Protein AF-A0A1F8GVZ2-F1 (afdb_monomer)

Sequence (514 aa):
MSQLELIPTQEPKTEVIEPDFGERKKERQIEVIAKNHEFAIAAYELESLISREDIQDKENAEIQEKLAVLPQPVRKRFEHALYNYFRQRDTMCKYEAEMEAIVEQQSNFGISRAEAREKLAKMMFSSLFGYYQAPLGKIKLEAREGYFLLTFENPKDYEAAVLAQRGKVVPGTDIEKSSGTYHHSVRLTMFEERYYGPVLMIRGDHKKEEIDNIIAHERQHFINHSVFALFGATEKYSDKRLHDPKEIERISGFQRIKDEVLAYLREGQTGSELKRSLHNELYIHLFKNLSPEDEKEARGILDKIAELLDHRSTTRASNEGRAIMVYQLAHVPFAEFPKWLQAIEEYYLDRFELLNKFDTDVSINEDPMVRNWYRMVTEGEYPPKYREYLASVIPKAEALVVQLKAIRKRARTIVFDQTLSPTEVGKKLQNVEAEYTNAKNQFSALYEPLKKNGILAISGGVPSSYEYGEEMGDGMNDESAYLTTVRDSLLEALDGYAQDEIDFISSYCDRSRT

Organism: NCBI:txid1802701

Foldseek 3Di:
DDDDDDDDPDDPPPPPPDPPPVVVVLVVLLVLLLVCLLVLLLVVQVVVQLQDPPDQACVPPSNVVSLVPDDPVSSVLQVQLRVLQNVLLVLVVVVLVVQLVVLCVVDPDDDDPQVSQQVSLQLQLCQLVVNPDGDPFTWGWDDGSNEIEIEGQDVVSLVCSVCSQVVHPDPDDPDDPDFKDKDQWDQRPNPVRPDTGIYIYGYNVDDPLSNVLRCQLRVLLCSCCRRSVCLLVLQDDPPVPPPPPLVVLLSQLQSLLLSNVLSCLLSLDALVVSLCVCVDPNNVVSCVSHDPVSSVLLNVLSNLVNVLRNVQRQLSPDSSSSSSLSSQCSNPRSSCNSVSSNSSSVSCVLLSVQLVVLCVLLPCPVPVCNVCVCVCLVVFDAAPVCPVLSVVLVVVLVVLSVVLVVLSVVLSCLSSDPVDDSVRSNVVSVVSSVVSVVSVVVNCVSCVVCVFQGLPPPPPPDPPDDPPDDDPDPPVPDPDVVNVVVSNVVNVVCSPDGNVVSVVVSVVVVVVVD

Structure (mmCIF, N/CA/C/O backbone):
data_AF-A0A1F8GVZ2-F1
#
_entry.id   AF-A0A1F8GVZ2-F1
#
loop_
_atom_site.group_PDB
_atom_site.id
_atom_site.type_symbol
_atom_site.label_atom_id
_atom_site.label_alt_id
_atom_site.label_comp_id
_atom_site.label_asym_id
_atom_site.label_entity_id
_atom_site.label_seq_id
_atom_site.pdbx_PDB_ins_code
_atom_site.Cartn_x
_atom_site.Cartn_y
_atom_site.Cartn_z
_atom_site.occupancy
_atom_site.B_iso_or_equiv
_atom_site.auth_seq_id
_atom_site.auth_comp_id
_atom_site.auth_asym_id
_atom_site.auth_atom_id
_atom_site.pdbx_PDB_model_num
ATOM 1 N N . MET A 1 1 ? -75.709 -33.553 45.189 1.00 39.75 1 MET A N 1
ATOM 2 C CA . MET A 1 1 ? -75.522 -33.909 43.771 1.00 39.75 1 MET A CA 1
ATOM 3 C C . MET A 1 1 ? -74.931 -32.705 43.066 1.00 39.75 1 MET A C 1
ATOM 5 O O . MET A 1 1 ? -75.532 -31.645 43.124 1.00 39.75 1 MET A O 1
ATOM 9 N N . SER A 1 2 ? -73.729 -32.914 42.527 1.00 38.16 2 SER A N 1
ATOM 10 C CA . SER A 1 2 ? -72.947 -32.154 41.541 1.00 38.16 2 SER A CA 1
ATOM 11 C C . SER A 1 2 ? -72.981 -30.618 41.534 1.00 38.16 2 SER A C 1
ATOM 13 O O . SER A 1 2 ? -73.909 -29.997 41.023 1.00 38.16 2 SER A O 1
ATOM 15 N N . GLN A 1 3 ? -71.871 -30.036 41.998 1.00 35.91 3 GLN A N 1
ATOM 16 C CA . GLN A 1 3 ? -71.398 -28.701 41.634 1.00 35.91 3 GLN A CA 1
ATOM 17 C C . GLN A 1 3 ? -70.892 -28.729 40.181 1.00 35.91 3 GLN A C 1
ATOM 19 O O . GLN A 1 3 ? -70.246 -29.690 39.769 1.00 35.91 3 GLN A O 1
ATOM 24 N N . LEU A 1 4 ? -71.231 -27.703 39.403 1.00 37.38 4 LEU A N 1
ATOM 25 C CA . LEU A 1 4 ? -70.663 -27.433 38.082 1.00 37.38 4 LEU A CA 1
ATOM 26 C C . LEU A 1 4 ? -69.334 -26.692 38.276 1.00 37.38 4 LEU A C 1
ATOM 28 O O . LEU A 1 4 ? -69.333 -25.524 38.662 1.00 37.38 4 LEU A O 1
ATOM 32 N N . GLU A 1 5 ? -68.217 -27.374 38.028 1.00 37.12 5 GLU A N 1
ATOM 33 C CA . GLU A 1 5 ? -66.899 -26.749 37.908 1.00 37.12 5 GLU A CA 1
ATOM 34 C C . GLU A 1 5 ? -66.769 -26.088 36.529 1.00 37.12 5 GLU A C 1
ATOM 36 O O . GLU A 1 5 ? -66.866 -26.736 35.486 1.00 37.12 5 GLU A O 1
ATOM 41 N N . LEU A 1 6 ? -66.558 -24.772 36.535 1.00 36.78 6 LEU A N 1
ATOM 42 C CA . LEU A 1 6 ? -66.107 -24.005 35.379 1.00 36.78 6 LEU A CA 1
ATOM 43 C C . LEU A 1 6 ? -64.638 -24.349 35.116 1.00 36.78 6 LEU A C 1
ATOM 45 O O . LEU A 1 6 ? -63.759 -23.963 35.884 1.00 36.78 6 LEU A O 1
ATOM 49 N N . ILE A 1 7 ? -64.379 -25.065 34.024 1.00 37.59 7 ILE A N 1
ATOM 50 C CA . ILE A 1 7 ? -63.030 -25.290 33.501 1.00 37.59 7 ILE A CA 1
ATOM 51 C C . ILE A 1 7 ? -62.508 -23.943 32.973 1.00 37.59 7 ILE A C 1
ATOM 53 O O . ILE A 1 7 ? -63.129 -23.380 32.068 1.00 37.59 7 ILE A O 1
ATOM 57 N N . PRO A 1 8 ? -61.390 -23.402 33.489 1.00 37.19 8 PRO A N 1
ATOM 58 C CA . PRO A 1 8 ? -60.788 -22.215 32.912 1.00 37.19 8 PRO A CA 1
ATOM 59 C C . PRO A 1 8 ? -60.095 -22.606 31.606 1.00 37.19 8 PRO A C 1
ATOM 61 O O . PRO A 1 8 ? -59.142 -23.385 31.598 1.00 37.19 8 PRO A O 1
ATOM 64 N N . THR A 1 9 ? -60.569 -22.053 30.492 1.00 38.97 9 THR A N 1
ATOM 65 C CA . THR A 1 9 ? -59.833 -22.025 29.228 1.00 38.97 9 THR A CA 1
ATOM 66 C C . THR A 1 9 ? -58.521 -21.278 29.448 1.00 38.97 9 THR A C 1
ATOM 68 O O . THR A 1 9 ? -58.512 -20.056 29.580 1.00 38.97 9 THR A O 1
ATOM 71 N N . GLN A 1 10 ? -57.412 -22.016 29.520 1.00 39.97 10 GLN A N 1
ATOM 72 C CA . GLN A 1 10 ? -56.081 -21.438 29.379 1.00 39.97 10 GLN A CA 1
ATOM 73 C C . GLN A 1 10 ? -55.946 -20.939 27.941 1.00 39.97 10 GLN A C 1
ATOM 75 O O . GLN A 1 10 ? -55.866 -21.736 27.006 1.00 39.97 10 GLN A O 1
ATOM 80 N N . GLU A 1 11 ? -55.941 -19.621 27.760 1.00 42.19 11 GLU A N 1
ATOM 81 C CA . GLU A 1 11 ? -55.418 -19.031 26.532 1.00 42.19 11 GLU A CA 1
ATOM 82 C C . GLU A 1 11 ? -53.956 -19.475 26.365 1.00 42.19 11 GLU A C 1
ATOM 84 O O . GLU A 1 11 ? -53.205 -19.490 27.352 1.00 42.19 11 GLU A O 1
ATOM 89 N N . PRO A 1 12 ? -53.528 -19.861 25.149 1.00 39.34 12 PRO A N 1
ATOM 90 C CA . PRO A 1 12 ? -52.135 -20.176 24.908 1.00 39.34 12 PRO A CA 1
ATOM 91 C C . PRO A 1 12 ? -51.332 -18.906 25.179 1.00 39.34 12 PRO A C 1
ATOM 93 O O . PRO A 1 12 ? -51.485 -17.901 24.487 1.00 39.34 12 PRO A O 1
ATOM 96 N N . LYS A 1 13 ? -50.483 -18.944 26.210 1.00 40.28 13 LYS A N 1
ATOM 97 C CA . LYS A 1 13 ? -49.444 -17.935 26.393 1.00 40.28 13 LYS A CA 1
ATOM 98 C C . LYS A 1 13 ? -48.562 -17.994 25.153 1.00 40.28 13 LYS A C 1
ATOM 100 O O . LYS A 1 13 ? -47.719 -18.876 25.040 1.00 40.28 13 LYS A O 1
ATOM 105 N N . THR A 1 14 ? -48.774 -17.076 24.217 1.00 39.59 14 THR A N 1
ATOM 106 C CA . THR A 1 14 ? -47.756 -16.713 23.238 1.00 39.59 14 THR A CA 1
ATOM 107 C C . THR A 1 14 ? -46.543 -16.279 24.044 1.00 39.59 14 THR A C 1
ATOM 109 O O . THR A 1 14 ? -46.548 -15.202 24.642 1.00 39.59 14 THR A O 1
ATOM 112 N N . GLU A 1 15 ? -45.540 -17.152 24.130 1.00 36.28 15 GLU A N 1
ATOM 113 C CA . GLU A 1 15 ? -44.195 -16.742 24.499 1.00 36.28 15 GLU A CA 1
ATOM 114 C C . GLU A 1 15 ? -43.804 -15.648 23.512 1.00 36.28 15 GLU A C 1
ATOM 116 O O . GLU A 1 15 ? -43.591 -15.889 22.323 1.00 36.28 15 GLU A O 1
ATOM 121 N N . VAL A 1 16 ? -43.798 -14.410 23.996 1.00 40.03 16 VAL A N 1
ATOM 122 C CA . VAL A 1 16 ? -43.102 -13.328 23.321 1.00 40.03 16 VAL A CA 1
ATOM 123 C C . VAL A 1 16 ? -41.634 -13.711 23.423 1.00 40.03 16 VAL A C 1
ATOM 125 O O . VAL A 1 16 ? -41.005 -13.503 24.457 1.00 40.03 16 VAL A O 1
ATOM 128 N N . ILE A 1 17 ? -41.119 -14.356 22.377 1.00 43.06 17 ILE A N 1
ATOM 129 C CA . ILE A 1 17 ? -39.684 -14.496 22.163 1.00 43.06 17 ILE A CA 1
ATOM 130 C C . ILE A 1 17 ? -39.194 -13.063 21.968 1.00 43.06 17 ILE A C 1
ATOM 132 O O . ILE A 1 17 ? -39.343 -12.485 20.889 1.00 43.06 17 ILE A O 1
ATOM 136 N N . GLU A 1 18 ? -38.720 -12.440 23.046 1.00 40.62 18 GLU A N 1
ATOM 137 C CA . GLU A 1 18 ? -37.998 -11.182 22.932 1.00 40.62 18 GLU A CA 1
ATOM 138 C C . GLU A 1 18 ? -36.821 -11.432 21.981 1.00 40.62 18 GLU A C 1
ATOM 140 O O . GLU A 1 18 ? -36.087 -12.404 22.173 1.00 40.62 18 GLU A O 1
ATOM 145 N N . PRO A 1 19 ? -36.656 -10.626 20.918 1.00 46.53 19 PRO A N 1
ATOM 146 C CA . PRO A 1 19 ? -35.535 -10.812 20.017 1.00 46.53 19 PRO A CA 1
ATOM 147 C C . PRO A 1 19 ? -34.250 -10.667 20.827 1.00 46.53 19 PRO A C 1
ATOM 149 O O . PRO A 1 19 ? -34.073 -9.665 21.523 1.00 46.53 19 PRO A O 1
ATOM 152 N N . ASP A 1 20 ? -33.356 -11.653 20.738 1.00 52.66 20 ASP A N 1
ATOM 153 C CA . ASP A 1 20 ? -32.026 -11.537 21.319 1.00 52.66 20 ASP A CA 1
ATOM 154 C C . ASP A 1 20 ? -31.293 -10.396 20.597 1.00 52.66 20 ASP A C 1
ATOM 156 O O . ASP A 1 20 ? -30.729 -10.530 19.505 1.00 52.66 20 ASP A O 1
ATOM 160 N N . PHE A 1 21 ? -31.351 -9.213 21.208 1.00 55.25 21 PHE A N 1
ATOM 161 C CA . PHE A 1 21 ? -30.716 -8.000 20.711 1.00 55.25 21 PHE A CA 1
ATOM 162 C C . PHE A 1 21 ? -29.196 -8.185 20.534 1.00 55.25 21 PHE A C 1
ATOM 164 O O . PHE A 1 21 ? -28.582 -7.439 19.764 1.00 55.25 21 PHE A O 1
ATOM 171 N N . GLY A 1 22 ? -28.583 -9.164 21.213 1.00 60.97 22 GLY A N 1
ATOM 172 C CA . GLY A 1 22 ? -27.183 -9.547 21.058 1.00 60.97 22 GLY A CA 1
ATOM 173 C C . GLY A 1 22 ? -26.908 -10.284 19.747 1.00 60.97 22 GLY A C 1
ATOM 174 O O . GLY A 1 22 ? -25.997 -9.888 19.013 1.00 60.97 22 GLY A O 1
ATOM 175 N N . GLU A 1 23 ? -27.711 -11.296 19.414 1.00 65.12 23 GLU A N 1
ATOM 176 C CA . GLU A 1 23 ? -27.605 -12.038 18.148 1.00 65.12 23 GLU A CA 1
ATOM 177 C C . GLU A 1 23 ? -27.881 -11.135 16.947 1.00 65.12 23 GLU A C 1
ATOM 179 O O . GLU A 1 23 ? -27.052 -11.046 16.038 1.00 65.12 23 GLU A O 1
ATOM 184 N N . ARG A 1 24 ? -28.952 -10.332 16.991 1.00 72.06 24 ARG A N 1
ATOM 185 C CA . ARG A 1 24 ? -29.287 -9.423 15.883 1.00 72.06 24 ARG A CA 1
ATOM 186 C C . ARG A 1 24 ? -28.202 -8.375 15.622 1.00 72.06 24 ARG A C 1
ATOM 188 O O . ARG A 1 24 ? -27.986 -7.950 14.485 1.00 72.06 24 ARG A O 1
ATOM 195 N N . LYS A 1 25 ? -27.499 -7.938 16.671 1.00 72.25 25 LYS A N 1
ATOM 196 C CA . LYS A 1 25 ? -26.372 -7.004 16.554 1.00 72.25 25 LYS A CA 1
ATOM 197 C C . LYS A 1 25 ? -25.164 -7.658 15.882 1.00 72.25 25 LYS A C 1
ATOM 199 O O . LYS A 1 25 ? -24.546 -7.012 15.037 1.00 72.25 25 LYS A O 1
ATOM 204 N N . LYS A 1 26 ? -24.851 -8.913 16.222 1.00 72.75 26 LYS A N 1
ATOM 205 C CA . LYS A 1 26 ? -23.784 -9.686 15.566 1.00 72.75 26 LYS A CA 1
ATOM 206 C C . LYS A 1 26 ? -24.108 -9.946 14.098 1.00 72.75 26 LYS A C 1
ATOM 208 O O . LYS A 1 26 ? -23.280 -9.647 13.244 1.00 72.75 26 LYS A O 1
ATOM 213 N N . GLU A 1 27 ? -25.331 -10.386 13.800 1.00 72.62 27 GLU A N 1
ATOM 214 C CA . GLU A 1 27 ? -25.822 -10.540 12.423 1.00 72.62 27 GLU A CA 1
ATOM 215 C C . GLU A 1 27 ? -25.648 -9.246 11.630 1.00 72.62 27 GLU A C 1
ATOM 217 O O . GLU A 1 27 ? -25.103 -9.249 10.530 1.00 72.62 27 GLU A O 1
ATOM 222 N N . ARG A 1 28 ? -26.019 -8.105 12.222 1.00 74.25 28 ARG A N 1
ATOM 223 C CA . ARG A 1 28 ? -25.874 -6.808 11.561 1.00 74.25 28 ARG A CA 1
ATOM 224 C C . ARG A 1 28 ? -24.417 -6.421 11.304 1.00 74.25 28 ARG A C 1
ATOM 226 O O . ARG A 1 28 ? -24.138 -5.777 10.296 1.00 74.25 28 ARG A O 1
ATOM 233 N N . GLN A 1 29 ? -23.488 -6.763 12.197 1.00 79.06 29 GLN A N 1
ATOM 234 C CA . GLN A 1 29 ? -22.058 -6.529 11.964 1.00 79.06 29 GLN A CA 1
ATOM 235 C C . GLN A 1 29 ? -21.546 -7.387 10.808 1.00 79.06 29 GLN A C 1
ATOM 237 O O . GLN A 1 29 ? -20.851 -6.863 9.938 1.00 79.06 29 GLN A O 1
ATOM 242 N N . ILE A 1 30 ? -21.950 -8.657 10.764 1.00 77.19 30 ILE A N 1
ATOM 243 C CA . ILE A 1 30 ? -21.625 -9.573 9.669 1.00 77.19 30 ILE A CA 1
ATOM 244 C C . ILE A 1 30 ? -22.174 -9.029 8.350 1.00 77.19 30 ILE A C 1
ATOM 246 O O . ILE A 1 30 ? -21.397 -8.880 7.417 1.00 77.19 30 ILE A O 1
ATOM 250 N N . GLU A 1 31 ? -23.449 -8.625 8.292 1.00 73.44 31 GLU A N 1
ATOM 251 C CA . GLU A 1 31 ? -24.071 -8.001 7.109 1.00 73.44 31 GLU A CA 1
ATOM 252 C C . GLU A 1 31 ? -23.292 -6.771 6.607 1.00 73.44 31 GLU A C 1
ATOM 254 O O . GLU A 1 31 ? -23.211 -6.522 5.403 1.00 73.44 31 GLU A O 1
ATOM 259 N N . VAL A 1 32 ? -22.718 -5.975 7.515 1.00 78.31 32 VAL A N 1
ATOM 260 C CA . VAL A 1 32 ? -21.913 -4.803 7.145 1.00 78.31 32 VAL A CA 1
ATOM 261 C C . VAL A 1 32 ? -20.546 -5.218 6.600 1.00 78.31 32 VAL A C 1
ATOM 263 O O . VAL A 1 32 ? -20.167 -4.729 5.538 1.00 78.31 32 VAL A O 1
ATOM 266 N N . ILE A 1 33 ? -19.827 -6.124 7.274 1.00 79.69 33 ILE A N 1
ATOM 267 C CA . ILE A 1 33 ? -18.516 -6.628 6.816 1.00 79.69 33 ILE A CA 1
ATOM 268 C C . ILE A 1 33 ? -18.656 -7.258 5.430 1.00 79.69 33 ILE A C 1
ATOM 270 O O . ILE A 1 33 ? -17.911 -6.918 4.510 1.00 79.69 33 ILE A O 1
ATOM 274 N N . ALA A 1 34 ? -19.666 -8.112 5.290 1.00 74.06 34 ALA A N 1
ATOM 275 C CA . ALA A 1 34 ? -20.138 -8.728 4.065 1.00 74.06 34 ALA A CA 1
ATOM 276 C C . ALA A 1 34 ? -20.336 -7.723 2.930 1.00 74.06 34 ALA A C 1
ATOM 278 O O . ALA A 1 34 ? -19.725 -7.834 1.871 1.00 74.06 34 ALA A O 1
ATOM 279 N N . LYS A 1 35 ? -21.179 -6.713 3.160 1.00 74.62 35 LYS A N 1
ATOM 280 C CA . LYS A 1 35 ? -21.479 -5.683 2.165 1.00 74.62 35 LYS A CA 1
ATOM 281 C C . LYS A 1 35 ? -20.239 -4.877 1.779 1.00 74.62 35 LYS A C 1
ATOM 283 O O . LYS A 1 35 ? -20.105 -4.460 0.634 1.00 74.62 35 LYS A O 1
ATOM 288 N N . ASN A 1 36 ? -19.346 -4.641 2.732 1.00 78.19 36 ASN A N 1
ATOM 289 C CA . ASN A 1 36 ? -18.132 -3.866 2.514 1.00 78.19 36 ASN A CA 1
ATOM 290 C C . ASN A 1 36 ? -16.995 -4.690 1.898 1.00 78.19 36 ASN A C 1
ATOM 292 O O . ASN A 1 36 ? -16.022 -4.109 1.422 1.00 78.19 36 ASN A O 1
ATOM 296 N N . HIS A 1 37 ? -17.099 -6.020 1.896 1.00 80.62 37 HIS A N 1
ATOM 297 C CA . HIS A 1 37 ? -16.061 -6.916 1.397 1.00 80.62 37 HIS A CA 1
ATOM 298 C C . HIS A 1 37 ? -15.726 -6.644 -0.070 1.00 80.62 37 HIS A C 1
ATOM 300 O O . HIS A 1 37 ? -14.560 -6.455 -0.408 1.00 80.62 37 HIS A O 1
ATOM 306 N N . GLU A 1 38 ? -16.744 -6.527 -0.922 1.00 75.69 38 GLU A N 1
ATOM 307 C CA . GLU A 1 38 ? -16.560 -6.226 -2.344 1.00 75.69 38 GLU A CA 1
ATOM 308 C C . GLU A 1 38 ? -15.850 -4.881 -2.554 1.00 75.69 38 GLU A C 1
ATOM 310 O O . GLU A 1 38 ? -15.023 -4.741 -3.452 1.00 75.69 38 GLU A O 1
ATOM 315 N N . PHE A 1 39 ? -16.113 -3.899 -1.685 1.00 78.81 39 PHE A N 1
ATOM 316 C CA . PHE A 1 39 ? -15.454 -2.594 -1.743 1.00 78.81 39 PHE A CA 1
ATOM 317 C C . PHE A 1 39 ? -13.998 -2.673 -1.288 1.00 78.81 39 PHE A C 1
ATOM 319 O O . PHE A 1 39 ? -13.143 -2.029 -1.887 1.00 78.81 39 PHE A O 1
ATOM 326 N N . ALA A 1 40 ? -13.712 -3.462 -0.251 1.00 80.56 40 ALA A N 1
ATOM 327 C CA . ALA A 1 40 ? -12.358 -3.680 0.244 1.00 80.56 40 ALA A CA 1
ATOM 328 C C . ALA A 1 40 ? -11.495 -4.441 -0.779 1.00 80.56 40 ALA A C 1
ATOM 330 O O . ALA A 1 40 ? -10.339 -4.079 -0.986 1.00 80.56 40 ALA A O 1
ATOM 331 N N . ILE A 1 41 ? -12.071 -5.429 -1.476 1.00 80.25 41 ILE A N 1
ATOM 332 C CA . ILE A 1 41 ? -11.411 -6.093 -2.609 1.00 80.25 41 ILE A CA 1
ATOM 333 C C . ILE A 1 41 ? -11.159 -5.099 -3.735 1.00 80.25 41 ILE A C 1
ATOM 335 O O . ILE A 1 41 ? -10.030 -4.999 -4.203 1.00 80.25 41 ILE A O 1
ATOM 339 N N . ALA A 1 42 ? -12.176 -4.350 -4.166 1.00 79.69 42 ALA A N 1
ATOM 340 C CA . ALA A 1 42 ? -12.001 -3.388 -5.249 1.00 79.69 42 ALA A CA 1
ATOM 341 C C . ALA A 1 42 ? -10.943 -2.330 -4.903 1.00 79.69 42 ALA A C 1
ATOM 343 O O . ALA A 1 42 ? -10.155 -1.955 -5.764 1.00 79.69 42 ALA A O 1
ATOM 344 N N . ALA A 1 43 ? -10.878 -1.895 -3.641 1.00 82.00 43 ALA A N 1
ATOM 345 C CA . ALA A 1 43 ? -9.833 -1.001 -3.159 1.00 82.00 43 ALA A CA 1
ATOM 346 C C . ALA A 1 43 ? -8.441 -1.620 -3.279 1.00 82.00 43 ALA A C 1
ATOM 348 O O . ALA A 1 43 ? -7.550 -0.985 -3.832 1.00 82.00 43 ALA A O 1
ATOM 349 N N . TYR A 1 44 ? -8.270 -2.863 -2.829 1.00 85.00 44 TYR A N 1
ATOM 350 C CA . TYR A 1 44 ? -7.005 -3.585 -2.948 1.00 85.00 44 TYR A CA 1
ATOM 351 C C . TYR A 1 44 ? -6.597 -3.834 -4.411 1.00 85.00 44 TYR A C 1
ATOM 353 O O . TYR A 1 44 ? -5.426 -3.695 -4.774 1.00 85.00 44 TYR A O 1
ATOM 361 N N . GLU A 1 45 ? -7.549 -4.182 -5.276 1.00 82.94 45 GLU A N 1
ATOM 362 C CA . GLU A 1 45 ? -7.293 -4.381 -6.703 1.00 82.94 45 GLU A CA 1
ATOM 363 C C . GLU A 1 45 ? -6.902 -3.067 -7.386 1.00 82.94 45 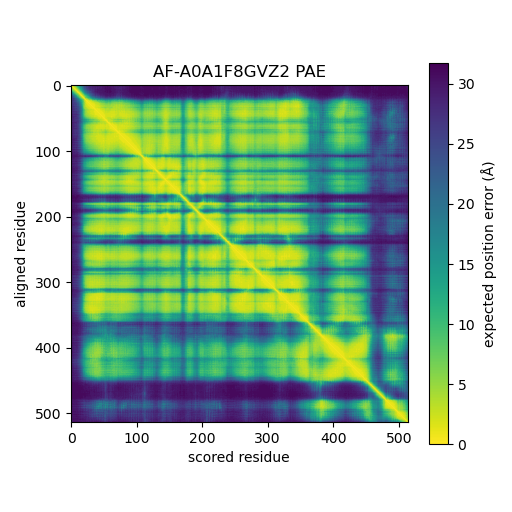GLU A C 1
ATOM 365 O O . GLU A 1 45 ? -5.926 -3.044 -8.132 1.00 82.94 45 GLU A O 1
ATOM 370 N N . LEU A 1 46 ? -7.606 -1.967 -7.101 1.00 83.88 46 LEU A N 1
ATOM 371 C CA . LEU A 1 46 ? -7.258 -0.640 -7.610 1.00 83.88 46 LEU A CA 1
ATOM 372 C C . LEU A 1 46 ? -5.900 -0.172 -7.077 1.00 83.88 46 LEU A C 1
ATOM 374 O O . LEU A 1 46 ? -5.095 0.304 -7.868 1.00 83.88 46 LEU A O 1
ATOM 378 N N . GLU A 1 47 ? -5.613 -0.367 -5.786 1.00 84.00 47 GLU A N 1
ATOM 379 C CA . GLU A 1 47 ? -4.299 -0.118 -5.173 1.00 84.00 47 GLU A CA 1
ATOM 380 C C . GLU A 1 47 ? -3.190 -0.882 -5.911 1.00 84.00 47 GLU A C 1
ATOM 382 O O . GLU A 1 47 ? -2.141 -0.321 -6.215 1.00 84.00 47 GLU A O 1
ATOM 387 N N . SER A 1 48 ? -3.432 -2.153 -6.231 1.00 81.62 48 SER A N 1
ATOM 388 C CA . SER A 1 48 ? -2.471 -2.989 -6.956 1.00 81.62 48 SER A CA 1
ATOM 389 C C . SER A 1 48 ? -2.281 -2.532 -8.403 1.00 81.62 48 SER A C 1
ATOM 391 O O . SER A 1 48 ? -1.178 -2.640 -8.931 1.00 81.62 48 SER A O 1
ATOM 393 N N . LEU A 1 49 ? -3.339 -2.033 -9.052 1.00 81.06 49 LEU A N 1
ATOM 394 C CA . LEU A 1 49 ? -3.275 -1.514 -10.419 1.00 81.06 49 LEU A CA 1
ATOM 395 C C . LEU A 1 49 ? -2.493 -0.206 -10.490 1.00 81.06 49 LEU A C 1
ATOM 397 O O . LEU A 1 49 ? -1.605 -0.080 -11.325 1.00 81.06 49 LEU A O 1
ATOM 401 N N . ILE A 1 50 ? -2.792 0.752 -9.612 1.00 79.06 50 ILE A N 1
ATOM 402 C CA . ILE A 1 50 ? -2.143 2.068 -9.648 1.00 79.06 50 ILE A CA 1
ATOM 403 C C . ILE A 1 50 ? -0.653 2.009 -9.296 1.00 79.06 50 ILE A C 1
ATOM 405 O O . ILE A 1 50 ? 0.098 2.872 -9.744 1.00 79.06 50 ILE A O 1
ATOM 409 N N . SER A 1 51 ? -0.224 0.985 -8.552 1.00 74.88 51 SER A N 1
ATOM 410 C CA . SER A 1 51 ? 1.190 0.688 -8.285 1.00 74.88 51 SER A CA 1
ATOM 411 C C . SER A 1 51 ? 1.965 0.163 -9.492 1.00 74.88 51 SER A C 1
ATOM 413 O O . SER A 1 51 ? 3.187 0.047 -9.417 1.00 74.88 51 SER A O 1
ATOM 415 N N . ARG A 1 52 ? 1.296 -0.198 -10.593 1.00 76.38 52 ARG A N 1
ATOM 416 C CA . ARG A 1 52 ? 1.983 -0.659 -11.800 1.00 76.38 52 ARG A CA 1
ATOM 417 C C . ARG A 1 52 ? 2.437 0.527 -12.649 1.00 76.38 52 ARG A C 1
ATOM 419 O O . ARG A 1 52 ? 1.689 1.481 -12.867 1.00 76.38 52 ARG A O 1
ATOM 426 N N . GLU A 1 53 ? 3.652 0.433 -13.180 1.00 69.44 53 GLU A N 1
ATOM 427 C CA . GLU A 1 53 ? 4.249 1.486 -14.008 1.00 69.44 53 GLU A CA 1
ATOM 428 C C . GLU A 1 53 ? 3.518 1.669 -15.348 1.00 69.44 53 GLU A C 1
ATOM 430 O O . GLU A 1 53 ? 3.390 2.800 -15.815 1.00 69.44 53 GLU A O 1
ATOM 435 N N . ASP A 1 54 ? 2.970 0.592 -15.925 1.00 73.94 54 ASP A N 1
ATOM 436 C CA . ASP A 1 54 ? 2.280 0.590 -17.224 1.00 73.94 54 ASP A CA 1
ATOM 437 C C . ASP A 1 54 ? 0.916 1.302 -17.209 1.00 73.94 54 ASP A C 1
ATOM 439 O O . ASP A 1 54 ? 0.396 1.696 -18.253 1.00 73.94 54 ASP A O 1
ATOM 443 N N . ILE A 1 55 ? 0.342 1.522 -16.027 1.00 76.94 55 ILE A N 1
ATOM 444 C CA . ILE A 1 55 ? -0.936 2.211 -15.864 1.00 76.94 55 ILE A CA 1
ATOM 445 C C . ILE A 1 55 ? -0.679 3.715 -15.751 1.00 76.94 55 ILE A C 1
ATOM 447 O O . ILE A 1 55 ? -0.244 4.190 -14.705 1.00 76.94 55 ILE A O 1
ATOM 451 N N . GLN A 1 56 ? -0.940 4.467 -16.822 1.00 78.06 56 GLN A N 1
ATOM 452 C CA . GLN A 1 56 ? -0.608 5.900 -16.896 1.00 78.06 56 GLN A CA 1
ATOM 453 C C . GLN A 1 56 ? -1.747 6.836 -16.483 1.00 78.06 56 GLN A C 1
ATOM 455 O O . GLN A 1 56 ? -1.486 7.944 -16.026 1.00 78.06 56 GLN A O 1
ATOM 460 N N . ASP A 1 57 ? -3.001 6.404 -16.599 1.00 85.38 57 ASP A N 1
ATOM 461 C CA . ASP A 1 57 ? -4.153 7.247 -16.293 1.00 85.38 57 ASP A CA 1
ATOM 462 C C . ASP A 1 57 ? -5.334 6.453 -15.719 1.00 85.38 57 ASP A C 1
ATOM 464 O O . ASP A 1 57 ? -5.373 5.218 -15.720 1.00 85.38 57 ASP A O 1
ATOM 468 N N . LYS A 1 58 ? -6.323 7.197 -15.217 1.00 84.56 58 LYS A N 1
ATOM 469 C CA . LYS A 1 58 ? -7.558 6.639 -14.654 1.00 84.56 58 LYS A CA 1
ATOM 470 C C . LYS A 1 58 ? -8.505 6.048 -15.702 1.00 84.56 58 LYS A C 1
ATOM 472 O O . LYS A 1 58 ? -9.412 5.320 -15.313 1.00 84.56 58 LYS A O 1
ATOM 477 N N . GLU A 1 59 ? -8.359 6.387 -16.982 1.00 87.25 59 GLU A N 1
ATOM 478 C CA . GLU A 1 59 ? -9.211 5.906 -18.081 1.00 87.25 59 GLU A CA 1
ATOM 479 C C . GLU A 1 59 ? -8.782 4.515 -18.573 1.00 87.25 59 GLU A C 1
ATOM 481 O O . GLU A 1 59 ? -9.482 3.899 -19.378 1.00 87.25 59 GLU A O 1
ATOM 486 N N . ASN A 1 60 ? -7.671 3.988 -18.047 1.00 89.50 60 ASN A N 1
ATOM 487 C CA . ASN A 1 60 ? -7.224 2.624 -18.277 1.00 89.50 60 ASN A CA 1
ATOM 488 C C . ASN A 1 60 ? -8.375 1.605 -18.160 1.00 89.50 60 ASN A C 1
ATOM 490 O O . ASN A 1 60 ? -9.138 1.599 -17.189 1.00 89.50 60 ASN A O 1
ATOM 494 N N . ALA A 1 61 ? -8.467 0.706 -19.145 1.00 83.94 61 ALA A N 1
ATOM 495 C CA . ALA A 1 61 ? -9.566 -0.247 -19.262 1.00 83.94 61 ALA A CA 1
ATOM 496 C C . ALA A 1 61 ? -9.709 -1.166 -18.036 1.00 83.94 61 ALA A C 1
ATOM 498 O O . ALA A 1 61 ? -10.835 -1.417 -17.609 1.00 83.94 61 ALA A O 1
ATOM 499 N N . GLU A 1 62 ? -8.599 -1.617 -17.433 1.00 82.25 62 GLU A N 1
ATOM 500 C CA . GLU A 1 62 ? -8.641 -2.442 -16.218 1.00 82.25 62 GLU A CA 1
ATOM 501 C C . GLU A 1 62 ? -9.221 -1.639 -15.042 1.00 82.25 62 GLU A C 1
ATOM 503 O O . GLU A 1 62 ? -10.091 -2.135 -14.327 1.00 82.25 62 GLU A O 1
ATOM 508 N N . ILE A 1 63 ? -8.816 -0.374 -14.869 1.00 86.00 63 ILE A N 1
ATOM 509 C CA . ILE A 1 63 ? -9.373 0.515 -13.833 1.00 86.00 63 ILE A CA 1
ATOM 510 C C . ILE A 1 63 ? -10.872 0.733 -14.056 1.00 86.00 63 ILE A C 1
ATOM 512 O O . ILE A 1 63 ? -11.665 0.595 -13.120 1.00 86.00 63 ILE A O 1
ATOM 516 N N . GLN A 1 64 ? -11.281 1.045 -15.286 1.00 90.62 64 GLN A N 1
ATOM 517 C CA . GLN A 1 64 ? -12.686 1.288 -15.613 1.00 90.62 64 GLN A CA 1
ATOM 518 C C . GLN A 1 64 ? -13.549 0.035 -15.420 1.00 90.62 64 GLN A C 1
ATOM 520 O O . GLN A 1 64 ? -14.669 0.147 -14.918 1.00 90.62 64 GLN A O 1
ATOM 525 N N . GLU A 1 65 ? -13.026 -1.159 -15.722 1.00 86.94 65 GLU A N 1
ATOM 526 C CA . GLU A 1 65 ? -13.690 -2.433 -15.421 1.00 86.94 65 GLU A CA 1
ATOM 527 C C . GLU A 1 65 ? -13.929 -2.591 -13.910 1.00 86.94 65 GLU A C 1
ATOM 529 O O . GLU A 1 65 ? -15.044 -2.908 -13.485 1.00 86.94 65 GLU A O 1
ATOM 534 N N . LYS A 1 66 ? -12.912 -2.314 -13.078 1.00 84.81 66 LYS A N 1
ATOM 535 C CA . LYS A 1 66 ? -13.037 -2.387 -11.610 1.00 84.81 66 LYS A CA 1
ATOM 536 C C . LYS A 1 66 ? -14.005 -1.350 -11.046 1.00 84.81 66 LYS A C 1
ATOM 538 O O . LYS A 1 66 ? -14.744 -1.645 -10.110 1.00 84.81 66 LYS A O 1
ATOM 543 N N . LEU A 1 67 ? -14.054 -0.150 -11.617 1.00 85.00 67 LEU A N 1
ATOM 544 C CA . LEU A 1 67 ? -15.015 0.878 -11.212 1.00 85.00 67 LEU A CA 1
ATOM 545 C C . LEU A 1 67 ? -16.447 0.542 -11.643 1.00 85.00 67 LEU A C 1
ATOM 547 O O . LEU A 1 67 ? -17.397 0.885 -10.936 1.00 85.00 67 LEU A O 1
ATOM 551 N N . ALA A 1 68 ? -16.623 -0.124 -12.787 1.00 86.38 68 ALA A N 1
ATOM 552 C CA . ALA A 1 68 ? -17.935 -0.436 -13.346 1.00 86.38 68 ALA A CA 1
ATOM 553 C C . ALA A 1 68 ? -18.764 -1.387 -12.476 1.00 86.38 68 ALA A C 1
ATOM 555 O O . ALA A 1 68 ? -19.991 -1.287 -12.477 1.00 86.38 68 ALA A O 1
ATOM 556 N N . VAL A 1 69 ? -18.109 -2.264 -11.711 1.00 80.00 69 VAL A N 1
ATOM 557 C CA . VAL A 1 69 ? -18.783 -3.214 -10.812 1.00 80.00 69 VAL A CA 1
ATOM 558 C C . VAL A 1 69 ? -19.206 -2.596 -9.475 1.00 80.00 69 VAL A C 1
ATOM 560 O O . VAL A 1 69 ? -19.972 -3.206 -8.734 1.00 80.00 69 VAL A O 1
ATOM 563 N N . LEU A 1 70 ? -18.744 -1.381 -9.157 1.00 77.50 70 LEU A N 1
ATOM 564 C CA . LEU A 1 70 ? -19.047 -0.727 -7.887 1.00 77.50 70 LEU A CA 1
ATOM 565 C C . LEU A 1 70 ? -20.392 0.021 -7.922 1.00 77.50 70 LEU A C 1
ATOM 567 O O . LEU A 1 70 ? -20.69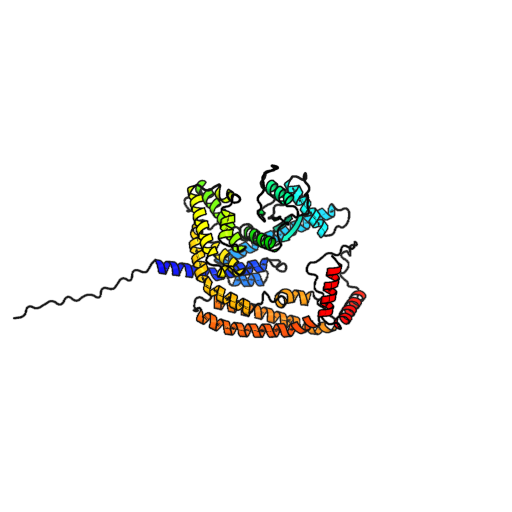4 0.725 -8.892 1.00 77.50 70 LEU A O 1
ATOM 571 N N . PRO A 1 71 ? -21.181 -0.013 -6.829 1.00 74.62 71 PRO A N 1
ATOM 572 C CA . PRO A 1 71 ? -22.371 0.819 -6.695 1.00 74.62 71 PRO A CA 1
ATOM 573 C C . PRO A 1 71 ? -22.042 2.309 -6.846 1.00 74.62 71 PRO A C 1
ATOM 575 O O . PRO A 1 71 ? -21.063 2.793 -6.279 1.00 74.62 71 PRO A O 1
ATOM 578 N N . GLN A 1 72 ? -22.905 3.064 -7.534 1.00 79.88 72 GLN A N 1
ATOM 579 C CA . GLN A 1 72 ? -22.708 4.491 -7.854 1.00 79.88 72 GLN A CA 1
ATOM 580 C C . GLN A 1 72 ? -22.174 5.366 -6.692 1.00 79.88 72 GLN A C 1
ATOM 582 O O . GLN A 1 72 ? -21.191 6.082 -6.891 1.00 79.88 72 GLN A O 1
ATOM 587 N N . PRO A 1 73 ? -22.739 5.306 -5.465 1.00 71.56 73 PRO A N 1
ATOM 588 C CA . PRO A 1 73 ? -22.251 6.123 -4.349 1.00 71.56 73 PRO A CA 1
ATOM 589 C C . PRO A 1 73 ? -20.812 5.803 -3.923 1.00 71.56 73 PRO A C 1
ATOM 591 O O . PRO A 1 73 ? -20.097 6.683 -3.447 1.00 71.56 73 PRO A O 1
ATOM 594 N N . VAL A 1 74 ? -20.398 4.544 -4.079 1.00 73.06 74 VAL A N 1
ATOM 595 C CA . VAL A 1 74 ? -19.059 4.053 -3.736 1.00 73.06 74 VAL A CA 1
ATOM 596 C C . VAL A 1 74 ? -18.094 4.355 -4.877 1.00 73.06 74 VAL A C 1
ATOM 598 O O . VAL A 1 74 ? -17.030 4.922 -4.639 1.00 73.06 74 VAL A O 1
ATOM 601 N N . ARG A 1 75 ? -18.510 4.086 -6.118 1.00 82.00 75 ARG A N 1
ATOM 602 C CA . ARG A 1 75 ? -17.752 4.367 -7.341 1.00 82.00 75 ARG A CA 1
ATOM 603 C C . ARG A 1 75 ? -17.223 5.802 -7.382 1.00 82.00 75 ARG A C 1
ATOM 605 O O . ARG A 1 75 ? -16.030 5.986 -7.579 1.00 82.00 75 ARG A O 1
ATOM 612 N N . LYS A 1 76 ? -18.060 6.804 -7.084 1.00 80.00 76 LYS A N 1
ATOM 613 C CA . LYS A 1 76 ? -17.642 8.221 -7.056 1.00 80.00 76 LYS A CA 1
ATOM 614 C C . LYS A 1 76 ? -16.486 8.506 -6.093 1.00 80.00 76 LYS A C 1
ATOM 616 O O . LYS A 1 76 ? -15.662 9.374 -6.365 1.00 80.00 76 LYS A O 1
ATOM 621 N N . ARG A 1 77 ? -16.422 7.800 -4.957 1.00 77.50 77 ARG A N 1
ATOM 622 C CA . ARG A 1 77 ? -15.331 7.961 -3.981 1.00 77.50 77 ARG A CA 1
ATOM 623 C C . ARG A 1 77 ? -14.024 7.399 -4.527 1.00 77.50 77 ARG A C 1
ATOM 625 O O . ARG A 1 77 ? -12.996 8.051 -4.398 1.00 77.50 77 ARG A O 1
ATOM 632 N N . PHE A 1 78 ? -14.078 6.235 -5.174 1.00 82.62 78 PHE A N 1
ATOM 633 C CA . PHE A 1 78 ? -12.916 5.647 -5.840 1.00 82.62 78 PHE A CA 1
ATOM 634 C C . PHE A 1 78 ? -12.461 6.475 -7.043 1.00 82.62 78 PHE A C 1
ATOM 636 O O . PHE A 1 78 ? -11.273 6.725 -7.181 1.00 82.62 78 PHE A O 1
ATOM 643 N N . GLU A 1 79 ? -13.383 6.980 -7.864 1.00 84.62 79 GLU A N 1
ATOM 644 C CA . GLU A 1 79 ? -13.065 7.895 -8.969 1.00 84.62 79 GLU A CA 1
ATOM 645 C C . GLU A 1 79 ? -12.363 9.165 -8.475 1.00 84.62 79 GLU A C 1
ATOM 647 O O . GLU A 1 79 ? -11.396 9.617 -9.087 1.00 84.62 79 GLU A O 1
ATOM 652 N N . HIS A 1 80 ? -12.814 9.723 -7.348 1.00 83.19 80 HIS A N 1
ATOM 653 C CA . HIS A 1 80 ? -12.156 10.867 -6.725 1.00 83.19 80 HIS A CA 1
ATOM 654 C C . HIS A 1 80 ? -10.758 10.515 -6.199 1.00 83.19 80 HIS A C 1
ATOM 656 O O . HIS A 1 80 ? -9.813 11.263 -6.440 1.00 83.19 80 HIS A O 1
ATOM 662 N N . ALA A 1 81 ? -10.609 9.365 -5.537 1.00 83.44 81 ALA A N 1
ATOM 663 C CA . ALA A 1 81 ? -9.320 8.893 -5.044 1.00 83.44 81 ALA A CA 1
ATOM 664 C C . ALA A 1 81 ? -8.315 8.666 -6.187 1.00 83.44 81 ALA A C 1
ATOM 666 O O . ALA A 1 81 ? -7.179 9.131 -6.124 1.00 83.44 81 ALA A O 1
ATOM 667 N N . LEU A 1 82 ? -8.756 8.036 -7.278 1.00 87.38 82 LEU A N 1
ATOM 668 C CA . LEU A 1 82 ? -7.954 7.848 -8.487 1.00 87.38 82 LEU A CA 1
ATOM 669 C C . LEU A 1 82 ? -7.589 9.186 -9.127 1.00 87.38 82 LEU A C 1
ATOM 671 O O . LEU A 1 82 ? -6.439 9.390 -9.497 1.00 87.38 82 LEU A O 1
ATOM 675 N N . TYR A 1 83 ? -8.531 10.128 -9.218 1.00 87.88 83 TYR A N 1
ATOM 676 C CA . TYR A 1 83 ? -8.225 11.475 -9.698 1.00 87.88 83 TYR A CA 1
ATOM 677 C C . TYR A 1 83 ? -7.126 12.141 -8.860 1.00 87.88 83 TYR A C 1
ATOM 679 O O . TYR A 1 83 ? -6.190 12.697 -9.430 1.00 87.88 83 TYR A O 1
ATOM 687 N N . ASN A 1 84 ? -7.206 12.058 -7.529 1.00 84.94 84 ASN A N 1
ATOM 688 C CA . ASN A 1 84 ? -6.177 12.607 -6.648 1.00 84.94 84 ASN A CA 1
ATOM 689 C C . ASN A 1 84 ? -4.825 11.924 -6.872 1.00 84.94 84 ASN A C 1
ATOM 691 O O . ASN A 1 84 ? -3.828 12.629 -7.013 1.00 84.94 84 ASN A O 1
ATOM 695 N N . TYR A 1 85 ? -4.807 10.591 -6.972 1.00 87.75 85 TYR A N 1
ATOM 696 C CA . TYR A 1 85 ? -3.603 9.812 -7.257 1.00 87.75 85 TYR A CA 1
ATOM 697 C C . TYR A 1 85 ? -2.943 10.225 -8.576 1.00 87.75 85 TYR A C 1
ATOM 699 O O . TYR A 1 85 ? -1.782 10.623 -8.578 1.00 87.75 85 TYR A O 1
ATOM 707 N N . PHE A 1 86 ? -3.675 10.189 -9.694 1.00 88.44 86 PHE A N 1
ATOM 708 C CA . PHE A 1 86 ? -3.101 10.504 -11.006 1.00 88.44 86 PHE A CA 1
ATOM 709 C C . PHE A 1 86 ? -2.703 11.971 -11.118 1.00 88.44 86 PHE A C 1
ATOM 711 O O . PHE A 1 86 ? -1.618 12.264 -11.600 1.00 88.44 86 PHE A O 1
ATOM 718 N N . ARG A 1 87 ? -3.494 12.897 -10.562 1.00 87.50 87 ARG A N 1
ATOM 719 C CA . ARG A 1 87 ? -3.088 14.305 -10.464 1.00 87.50 87 ARG A CA 1
ATOM 720 C C . ARG A 1 87 ? -1.762 14.449 -9.712 1.00 87.50 87 ARG A C 1
ATOM 722 O O . ARG A 1 87 ? -0.908 15.241 -10.110 1.00 87.50 87 ARG A O 1
ATOM 729 N N . GLN A 1 88 ? -1.605 13.715 -8.614 1.00 85.25 88 GLN A N 1
ATOM 730 C CA . GLN A 1 88 ? -0.412 13.754 -7.779 1.00 85.25 88 GLN A CA 1
ATOM 731 C C . GLN A 1 88 ? 0.798 13.133 -8.498 1.00 85.25 88 GLN A C 1
ATOM 733 O O . GLN A 1 88 ? 1.881 13.717 -8.485 1.00 85.25 88 GLN A O 1
ATOM 738 N N . ARG A 1 89 ? 0.596 12.018 -9.207 1.00 87.31 89 ARG A N 1
ATOM 739 C CA . ARG A 1 89 ? 1.585 11.388 -10.092 1.00 87.31 89 ARG A CA 1
ATOM 740 C C . ARG A 1 89 ? 2.028 12.317 -11.217 1.00 87.31 89 ARG A C 1
ATOM 742 O O . ARG A 1 89 ? 3.220 12.575 -11.323 1.00 87.31 89 ARG A O 1
ATOM 749 N N . ASP A 1 90 ? 1.097 12.894 -11.971 1.00 86.44 90 ASP A N 1
ATOM 750 C CA . ASP A 1 90 ? 1.392 13.842 -13.053 1.00 86.44 90 ASP A CA 1
ATOM 751 C C . ASP A 1 90 ? 2.184 15.048 -12.549 1.00 86.44 90 ASP A C 1
ATOM 753 O O . ASP A 1 90 ? 3.104 15.531 -13.211 1.00 86.44 90 ASP A O 1
ATOM 757 N N . THR A 1 91 ? 1.828 15.541 -11.361 1.00 84.69 91 THR A N 1
ATOM 758 C CA . THR A 1 91 ? 2.549 16.637 -10.711 1.00 84.69 91 THR A CA 1
ATOM 759 C C . THR A 1 91 ? 3.985 16.220 -10.387 1.00 84.69 91 THR A C 1
ATOM 761 O O . THR A 1 91 ? 4.904 16.965 -10.710 1.00 84.69 91 THR A O 1
ATOM 764 N N . MET A 1 92 ? 4.208 15.026 -9.824 1.00 83.94 92 MET A N 1
ATOM 765 C CA . MET A 1 92 ? 5.569 14.551 -9.540 1.00 83.94 92 MET A CA 1
ATOM 766 C C . MET A 1 92 ? 6.376 14.262 -10.803 1.00 83.94 92 MET A C 1
ATOM 768 O O . MET A 1 92 ? 7.551 14.600 -10.830 1.00 83.94 92 MET A O 1
ATOM 772 N N . CYS A 1 93 ? 5.774 13.710 -11.859 1.00 83.12 93 CYS A N 1
ATOM 773 C CA . CYS A 1 93 ? 6.466 13.492 -13.132 1.00 83.12 93 CYS A CA 1
ATOM 774 C C . CYS A 1 93 ? 6.930 14.814 -13.756 1.00 83.12 93 CYS A C 1
ATOM 776 O O . CYS A 1 93 ? 8.055 14.907 -14.240 1.00 83.12 93 CYS A O 1
ATOM 778 N N . LYS A 1 94 ? 6.094 15.862 -13.701 1.00 83.44 94 LYS A N 1
ATOM 779 C CA . LYS A 1 94 ? 6.501 17.213 -14.122 1.00 83.44 94 LYS A CA 1
ATOM 780 C C . LYS A 1 94 ? 7.662 17.729 -13.282 1.00 83.44 94 LYS A C 1
ATOM 782 O O . LYS A 1 94 ? 8.619 18.253 -13.836 1.00 83.44 94 LYS A O 1
ATOM 787 N N . TYR A 1 95 ? 7.586 17.550 -11.965 1.00 80.81 95 TYR A N 1
ATOM 788 C CA . TYR A 1 95 ? 8.637 17.994 -11.056 1.00 80.81 95 TYR A CA 1
ATOM 789 C C . TYR A 1 95 ? 9.951 17.258 -11.313 1.00 80.81 95 TYR A C 1
ATOM 791 O O . TYR A 1 95 ? 10.988 17.902 -11.369 1.00 80.81 95 TYR A O 1
ATOM 799 N N . GLU A 1 96 ? 9.915 15.941 -11.520 1.00 80.62 96 GLU A N 1
ATOM 800 C CA . GLU A 1 96 ? 11.092 15.140 -11.864 1.00 80.62 96 GLU A CA 1
ATOM 801 C C . GLU A 1 96 ? 11.731 15.619 -13.175 1.00 80.62 96 GLU A C 1
ATOM 803 O O . GLU A 1 96 ? 12.929 15.883 -13.193 1.00 80.62 96 GLU A O 1
ATOM 808 N N . ALA A 1 97 ? 10.941 15.821 -14.234 1.00 80.69 97 ALA A N 1
ATOM 809 C CA . ALA A 1 97 ? 11.452 16.285 -15.526 1.00 80.69 97 ALA A CA 1
ATOM 810 C C . ALA A 1 97 ? 12.060 17.700 -15.455 1.00 80.69 97 ALA A C 1
ATOM 812 O O . ALA A 1 97 ? 13.122 17.958 -16.019 1.00 80.69 97 ALA A O 1
ATOM 813 N N . GLU A 1 98 ? 11.410 18.627 -14.745 1.00 80.75 98 GLU A N 1
ATOM 814 C CA . GLU A 1 98 ? 11.935 19.983 -14.540 1.00 80.75 98 GLU A CA 1
ATOM 815 C C . GLU A 1 98 ? 13.224 19.966 -13.704 1.00 80.75 98 GLU A C 1
ATOM 817 O O . GLU A 1 98 ? 14.175 20.689 -14.003 1.00 80.75 98 GLU A O 1
ATOM 822 N N . MET A 1 99 ? 13.281 19.109 -12.684 1.00 77.50 99 MET A N 1
ATOM 823 C CA . MET A 1 99 ? 14.466 18.892 -11.860 1.00 77.50 99 MET A CA 1
ATOM 824 C C . MET A 1 99 ? 15.639 18.327 -12.675 1.00 77.50 99 MET A C 1
ATOM 826 O O . MET A 1 99 ? 16.750 18.855 -12.576 1.00 77.50 99 MET A O 1
ATOM 830 N N . GLU A 1 100 ? 15.402 17.299 -13.495 1.00 78.12 100 GLU A N 1
ATOM 831 C CA . GLU A 1 100 ? 16.405 16.710 -14.393 1.00 78.12 100 GLU A CA 1
ATOM 832 C C . GLU A 1 100 ? 16.955 17.771 -15.364 1.00 78.12 100 GLU A C 1
ATOM 834 O O . GLU A 1 100 ? 18.170 17.979 -15.412 1.00 78.12 100 GLU A O 1
ATOM 839 N N . ALA A 1 101 ? 16.081 18.549 -16.015 1.00 79.06 101 ALA A N 1
ATOM 840 C CA . ALA A 1 101 ? 16.479 19.606 -16.948 1.00 79.06 101 ALA A CA 1
ATOM 841 C C . ALA A 1 101 ? 17.355 20.694 -16.302 1.00 79.06 101 ALA A C 1
ATOM 843 O O . ALA A 1 101 ? 18.279 21.216 -16.928 1.00 79.06 101 ALA A O 1
ATOM 844 N N . ILE A 1 102 ? 17.095 21.062 -15.043 1.00 75.81 102 ILE A N 1
ATOM 845 C CA . ILE A 1 102 ? 17.902 22.087 -14.365 1.00 75.81 102 ILE A CA 1
ATOM 846 C C . ILE A 1 102 ? 19.273 21.535 -13.976 1.00 75.81 102 ILE A C 1
ATOM 848 O O . ILE A 1 102 ? 20.277 22.245 -14.057 1.00 75.81 102 ILE A O 1
ATOM 852 N N . VAL A 1 103 ? 19.341 20.265 -13.591 1.00 78.00 103 VAL A N 1
ATOM 853 C CA . VAL A 1 103 ? 20.614 19.620 -13.273 1.00 78.00 103 VAL A CA 1
ATOM 854 C C . VAL A 1 103 ? 21.464 19.398 -14.526 1.00 78.00 103 VAL A C 1
ATOM 856 O O . VAL A 1 103 ? 22.680 19.592 -14.455 1.00 78.00 103 VAL A O 1
ATOM 859 N N . GLU A 1 104 ? 20.850 19.115 -15.676 1.00 75.00 104 GLU A N 1
ATOM 860 C CA . GLU A 1 104 ? 21.515 19.156 -16.984 1.00 75.00 104 GLU A CA 1
ATOM 861 C C . GLU A 1 104 ? 22.038 20.561 -17.308 1.00 75.00 104 GLU A C 1
ATOM 863 O O . GLU A 1 104 ? 23.222 20.715 -17.580 1.00 75.00 104 GLU A O 1
ATOM 868 N N . GLN A 1 105 ? 21.217 21.611 -17.183 1.00 75.38 105 GLN A N 1
ATOM 869 C CA . GLN A 1 105 ? 21.645 22.995 -17.451 1.00 75.38 105 GLN A CA 1
ATOM 870 C C . GLN A 1 105 ? 22.807 23.464 -16.561 1.00 75.38 105 GLN A C 1
ATOM 872 O O . GLN A 1 105 ? 23.634 24.268 -16.992 1.00 75.38 105 GLN A O 1
ATOM 877 N N . GLN A 1 106 ? 22.869 22.998 -15.311 1.00 71.19 106 GLN A N 1
ATOM 878 C CA . GLN A 1 106 ? 23.957 23.316 -14.379 1.00 71.19 106 GLN A CA 1
ATOM 879 C C . GLN A 1 106 ? 25.215 22.475 -14.614 1.00 71.19 106 GLN A C 1
ATOM 881 O O . GLN A 1 106 ? 26.298 22.820 -14.131 1.00 71.19 106 GLN A O 1
ATOM 886 N N . SER A 1 107 ? 25.086 21.362 -15.329 1.00 67.44 107 SER A N 1
ATOM 887 C CA . SER A 1 107 ? 26.196 20.482 -15.650 1.00 67.44 107 SER A CA 1
ATOM 888 C C . SER A 1 107 ? 26.735 20.884 -17.018 1.00 67.44 107 SER A C 1
ATOM 890 O O . SER A 1 107 ? 26.118 20.645 -18.041 1.00 67.44 107 SER A O 1
ATOM 892 N N . ASN A 1 108 ? 27.920 21.497 -17.055 1.00 55.97 108 ASN A N 1
ATOM 893 C CA . ASN A 1 108 ? 28.566 21.932 -18.306 1.00 55.97 108 ASN A CA 1
ATOM 894 C C . ASN A 1 108 ? 28.877 20.784 -19.304 1.00 55.97 108 ASN A C 1
ATOM 896 O O . ASN A 1 108 ? 29.419 21.044 -20.375 1.00 55.97 108 ASN A O 1
ATOM 900 N N . PHE A 1 109 ? 28.575 19.535 -18.942 1.00 57.69 109 PHE A N 1
ATOM 901 C CA . PHE A 1 109 ? 28.736 18.310 -19.719 1.00 57.69 109 PHE A CA 1
ATOM 902 C C . PHE A 1 109 ? 27.494 17.439 -19.518 1.00 57.69 109 PHE A C 1
ATOM 904 O O . PHE A 1 109 ? 26.887 17.497 -18.444 1.00 57.69 109 PHE A O 1
ATOM 911 N N . GLY A 1 110 ? 27.155 16.628 -20.523 1.00 68.19 110 GLY A N 1
ATOM 912 C CA . GLY A 1 110 ? 26.110 15.619 -20.407 1.00 68.19 110 GLY A CA 1
ATOM 913 C C . GLY A 1 110 ? 26.417 14.685 -19.241 1.00 68.19 110 GLY A C 1
ATOM 914 O O . GLY A 1 110 ? 27.492 14.092 -19.153 1.00 68.19 110 GLY A O 1
ATOM 915 N N . ILE A 1 111 ? 25.510 14.668 -18.273 1.00 76.19 111 ILE A N 1
ATOM 916 C CA . ILE A 1 111 ? 25.586 13.818 -17.090 1.00 76.19 111 ILE A CA 1
ATOM 917 C C . ILE A 1 111 ? 24.537 12.733 -17.225 1.00 76.19 111 ILE A C 1
ATOM 919 O O . ILE A 1 111 ? 23.442 12.966 -17.737 1.00 76.19 111 ILE A O 1
ATOM 923 N N . SER A 1 112 ? 24.855 11.542 -16.739 1.00 78.75 112 SER A N 1
ATOM 924 C CA . SER A 1 112 ? 23.895 10.449 -16.735 1.00 78.75 112 SER A CA 1
ATOM 925 C C . SER A 1 112 ? 22.689 10.782 -15.849 1.00 78.75 112 SER A C 1
ATOM 927 O O . SER A 1 112 ? 22.781 11.523 -14.865 1.00 78.75 112 SER A O 1
ATOM 929 N N . ARG A 1 113 ? 21.544 10.150 -16.128 1.00 75.75 113 ARG A N 1
ATOM 930 C CA . ARG A 1 113 ? 20.341 10.266 -15.288 1.00 75.75 113 ARG A CA 1
ATOM 931 C C . ARG A 1 113 ? 20.599 9.870 -13.827 1.00 75.75 113 ARG A C 1
ATOM 933 O O . ARG A 1 113 ? 20.010 10.441 -12.912 1.00 75.75 113 ARG A O 1
ATOM 940 N N . ALA A 1 114 ? 21.485 8.900 -13.595 1.00 78.25 114 ALA A N 1
ATOM 941 C CA . ALA A 1 114 ? 21.877 8.479 -12.252 1.00 78.25 114 ALA A CA 1
ATOM 942 C C . ALA A 1 114 ? 22.628 9.596 -11.507 1.00 78.25 114 ALA A C 1
ATOM 944 O O . ALA A 1 114 ? 22.281 9.916 -10.369 1.00 78.25 114 ALA A O 1
ATOM 945 N N . GLU A 1 115 ? 23.589 10.245 -12.168 1.00 80.06 115 GLU A N 1
ATOM 946 C CA . GLU A 1 115 ? 24.311 11.396 -11.614 1.00 80.06 115 GLU A CA 1
ATOM 947 C C . GLU A 1 115 ? 23.390 12.602 -11.407 1.00 80.06 115 GLU A C 1
ATOM 949 O O . GLU A 1 115 ? 23.509 13.302 -10.396 1.00 80.06 115 GLU A O 1
ATOM 954 N N . ALA A 1 116 ? 22.443 12.830 -12.323 1.00 79.12 116 ALA A N 1
ATOM 955 C CA . ALA A 1 116 ? 21.435 13.871 -12.179 1.00 79.12 116 ALA A CA 1
ATOM 956 C C . ALA A 1 116 ? 20.587 13.644 -10.921 1.00 79.12 116 ALA A C 1
ATOM 958 O O . ALA A 1 116 ? 20.461 14.541 -10.087 1.00 79.12 116 ALA A O 1
ATOM 959 N N . ARG A 1 117 ? 20.087 12.420 -10.719 1.00 82.19 117 ARG A N 1
ATOM 960 C CA . ARG A 1 117 ? 19.314 12.040 -9.527 1.00 82.19 117 ARG A CA 1
ATOM 961 C C . ARG A 1 117 ? 20.119 12.136 -8.233 1.00 82.19 117 ARG A C 1
ATOM 963 O O . ARG A 1 117 ? 19.575 12.582 -7.225 1.00 82.19 117 ARG A O 1
ATOM 970 N N . GLU A 1 118 ? 21.404 11.782 -8.239 1.00 84.00 118 GLU A N 1
ATOM 971 C CA . GLU A 1 118 ? 22.267 11.958 -7.063 1.00 84.00 118 GLU A CA 1
ATOM 972 C C . GLU A 1 118 ? 22.466 13.447 -6.727 1.00 84.00 118 GLU A C 1
ATOM 974 O O . GLU A 1 118 ? 22.363 13.846 -5.562 1.00 84.00 118 GLU A O 1
ATOM 979 N N . LYS A 1 119 ? 22.713 14.293 -7.737 1.00 83.50 119 LYS A N 1
ATOM 980 C CA . LYS A 1 119 ? 22.791 15.751 -7.555 1.00 83.50 119 LYS A CA 1
ATOM 981 C C . LYS A 1 119 ? 21.474 16.311 -7.026 1.00 83.50 119 LYS A C 1
ATOM 983 O O . LYS A 1 119 ? 21.498 17.073 -6.062 1.00 83.50 119 LYS A O 1
ATOM 988 N N . LEU A 1 120 ? 20.340 15.888 -7.582 1.00 82.38 120 LEU A N 1
ATOM 989 C CA . LEU A 1 120 ? 19.014 16.286 -7.113 1.00 82.38 120 LEU A CA 1
ATOM 990 C C . LEU A 1 120 ? 18.784 15.906 -5.657 1.00 82.38 120 LEU A C 1
ATOM 992 O O . LEU A 1 120 ? 18.389 16.763 -4.875 1.00 82.38 120 LEU A O 1
ATOM 996 N N . ALA A 1 121 ? 19.096 14.673 -5.259 1.00 86.44 121 ALA A N 1
ATOM 997 C CA . ALA A 1 121 ? 18.956 14.235 -3.874 1.00 86.44 121 ALA A CA 1
ATOM 998 C C . ALA A 1 121 ? 19.771 15.115 -2.908 1.00 86.44 121 ALA A C 1
ATOM 1000 O O . ALA A 1 121 ? 19.264 15.543 -1.868 1.00 86.44 121 ALA A O 1
ATOM 1001 N N . LYS A 1 122 ? 21.018 15.448 -3.279 1.00 85.94 122 LYS A N 1
ATOM 1002 C CA . LYS A 1 122 ? 21.884 16.353 -2.504 1.00 85.94 122 LYS A CA 1
ATOM 1003 C C . LYS A 1 122 ? 21.298 17.754 -2.412 1.00 85.94 122 LYS A C 1
ATOM 1005 O O . LYS A 1 122 ? 21.237 18.319 -1.324 1.00 85.94 122 LYS A O 1
ATOM 1010 N N . MET A 1 123 ? 20.849 18.311 -3.531 1.00 81.12 123 MET A N 1
ATOM 1011 C CA . MET A 1 123 ? 20.269 19.648 -3.549 1.00 81.12 123 MET A CA 1
ATOM 1012 C C . MET A 1 123 ? 18.946 19.691 -2.766 1.00 81.12 123 MET A C 1
ATOM 1014 O O . MET A 1 123 ? 18.733 20.638 -2.011 1.00 81.12 123 MET A O 1
ATOM 1018 N N . MET A 1 124 ? 18.095 18.660 -2.871 1.00 82.19 124 MET A N 1
ATOM 1019 C CA . MET A 1 124 ? 16.852 18.529 -2.102 1.00 82.19 124 MET A CA 1
ATOM 1020 C C . MET A 1 124 ? 17.150 18.524 -0.608 1.00 82.19 124 MET A C 1
ATOM 1022 O O . MET A 1 124 ? 16.531 19.286 0.132 1.00 82.19 124 MET A O 1
ATOM 1026 N N . PHE A 1 125 ? 18.139 17.741 -0.174 1.00 86.00 125 PHE A N 1
ATOM 1027 C CA . PHE A 1 125 ? 18.614 17.749 1.205 1.00 86.00 125 PHE A CA 1
ATOM 1028 C C . PHE A 1 125 ? 19.103 19.134 1.638 1.00 86.00 125 PHE A C 1
ATOM 1030 O O . PHE A 1 125 ? 18.619 19.678 2.628 1.00 86.00 125 PHE A O 1
ATOM 1037 N N . SER A 1 126 ? 20.005 19.750 0.871 1.00 83.06 126 SER A N 1
ATOM 1038 C CA . SER A 1 126 ? 20.538 21.081 1.169 1.00 83.06 126 SER A CA 1
ATOM 1039 C C . SER A 1 126 ? 19.447 22.154 1.223 1.00 83.06 126 SER A C 1
ATOM 1041 O O . SER A 1 126 ? 19.533 23.084 2.028 1.00 83.06 126 SER A O 1
ATOM 1043 N N . SER A 1 127 ? 18.391 22.014 0.420 1.00 79.50 127 SER A N 1
ATOM 1044 C CA . SER A 1 127 ? 17.254 22.935 0.378 1.00 79.50 127 SER A CA 1
ATOM 1045 C C . SER A 1 127 ? 16.476 22.995 1.697 1.00 79.50 127 SER A C 1
ATOM 1047 O O . SER A 1 127 ? 15.957 24.061 2.039 1.00 79.50 127 SER A O 1
ATOM 1049 N N . LEU A 1 128 ? 16.468 21.898 2.473 1.00 77.88 128 LEU A N 1
ATOM 1050 C CA . LEU A 1 128 ? 15.856 21.838 3.808 1.00 77.88 128 LEU A CA 1
ATOM 1051 C C . LEU A 1 128 ? 16.566 22.780 4.796 1.00 77.88 128 LEU A C 1
ATOM 1053 O O . LEU A 1 128 ? 15.966 23.217 5.774 1.00 77.88 128 LEU A O 1
ATOM 1057 N N . PHE A 1 129 ? 17.825 23.125 4.514 1.00 76.62 129 PHE A N 1
ATOM 1058 C CA . PHE A 1 129 ? 18.681 23.981 5.338 1.00 76.62 129 PHE A CA 1
ATOM 1059 C C . PHE A 1 129 ? 19.017 25.317 4.669 1.00 76.62 129 PHE A C 1
ATOM 1061 O O . PHE A 1 129 ? 19.936 25.997 5.113 1.00 76.62 129 PHE A O 1
ATOM 1068 N N . GLY A 1 130 ? 18.345 25.698 3.578 1.00 68.56 130 GLY A N 1
ATOM 1069 C CA . GLY A 1 130 ? 18.676 26.930 2.852 1.00 68.56 130 GLY A CA 1
ATOM 1070 C C . GLY A 1 130 ? 20.050 26.909 2.164 1.00 68.56 130 GLY A C 1
ATOM 1071 O O . GLY A 1 130 ? 20.688 27.949 2.056 1.00 68.56 130 GLY A O 1
ATOM 1072 N N . TYR A 1 131 ? 20.496 25.742 1.685 1.00 65.75 131 TYR A N 1
ATOM 1073 C CA . TYR A 1 131 ? 21.741 25.506 0.924 1.00 65.75 131 TYR A CA 1
ATOM 1074 C C . TYR A 1 131 ? 23.056 25.545 1.699 1.00 65.75 131 TYR A C 1
ATOM 1076 O O . TYR A 1 131 ? 24.117 25.406 1.096 1.00 65.75 131 TYR A O 1
ATOM 1084 N N . TYR A 1 132 ? 23.026 25.675 3.024 1.00 69.12 132 TYR A N 1
ATOM 1085 C CA . TYR A 1 132 ? 24.257 25.788 3.817 1.00 69.12 132 TYR A CA 1
ATOM 1086 C C . TYR A 1 132 ? 24.887 24.445 4.205 1.00 69.12 132 TYR A C 1
ATOM 1088 O O . TYR A 1 132 ? 26.019 24.423 4.686 1.00 69.12 132 TYR A O 1
ATOM 1096 N N . GLN A 1 133 ? 24.174 23.333 4.011 1.00 80.12 133 GLN A N 1
ATOM 1097 C CA . GLN A 1 133 ? 24.605 22.013 4.462 1.00 80.12 133 GLN A CA 1
ATOM 1098 C C . GLN A 1 133 ? 24.530 20.985 3.332 1.00 80.12 133 GLN A C 1
ATOM 1100 O O . GLN A 1 133 ? 23.476 20.779 2.732 1.00 80.12 133 GLN A O 1
ATOM 1105 N N . ALA A 1 134 ? 25.657 20.330 3.058 1.00 84.81 134 ALA A N 1
ATOM 1106 C CA . ALA A 1 134 ? 25.727 19.155 2.195 1.00 84.81 134 ALA A CA 1
ATOM 1107 C C . ALA A 1 134 ? 25.517 17.879 3.030 1.00 84.81 134 ALA A C 1
ATOM 1109 O O . ALA A 1 134 ? 25.861 17.883 4.218 1.00 84.81 134 ALA A O 1
ATOM 1110 N N . PRO A 1 135 ? 24.967 16.800 2.445 1.00 88.62 135 PRO A N 1
ATOM 1111 C CA . PRO A 1 135 ? 24.864 15.529 3.150 1.00 88.62 135 PRO A CA 1
ATOM 1112 C C . PRO A 1 135 ? 26.253 14.914 3.356 1.00 88.62 135 PRO A C 1
ATOM 1114 O O . PRO A 1 135 ? 27.167 15.110 2.551 1.00 88.62 135 PRO A O 1
ATOM 1117 N N . LEU A 1 136 ? 26.413 14.179 4.453 1.00 88.31 136 LEU A N 1
ATOM 1118 C CA . LEU A 1 136 ? 27.633 13.459 4.810 1.00 88.31 136 LEU A CA 1
ATOM 1119 C C . LEU A 1 136 ? 27.796 12.150 4.021 1.00 88.31 136 LEU A C 1
ATOM 1121 O O . LEU A 1 136 ? 28.922 11.717 3.787 1.00 88.31 136 LEU A O 1
ATOM 1125 N N . GLY A 1 137 ? 26.693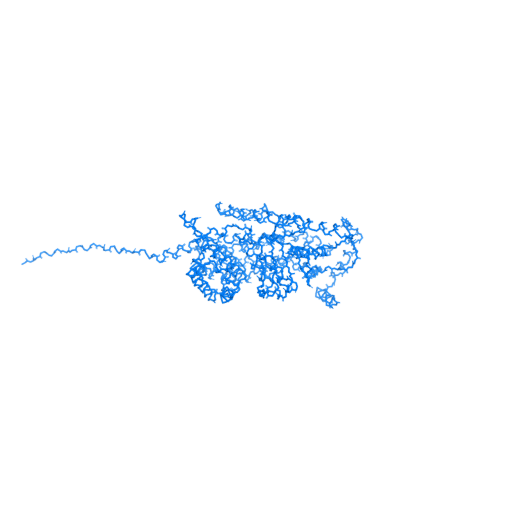 11.493 3.662 1.00 87.44 137 GLY A N 1
ATOM 1126 C CA . GLY A 1 137 ? 26.633 10.268 2.865 1.00 87.44 137 GLY A CA 1
ATOM 1127 C C . GLY A 1 137 ? 25.806 10.433 1.592 1.00 87.44 137 GLY A C 1
ATOM 1128 O O . GLY A 1 137 ? 25.374 11.534 1.239 1.00 87.44 137 GLY A O 1
ATOM 1129 N N . LYS A 1 138 ? 25.590 9.327 0.871 1.00 90.00 138 LYS A N 1
ATOM 1130 C CA . LYS A 1 138 ? 24.729 9.347 -0.314 1.00 90.00 138 LYS A CA 1
ATOM 1131 C C . LYS A 1 138 ? 23.258 9.320 0.090 1.00 90.00 138 LYS A C 1
ATOM 1133 O O . LYS A 1 138 ? 22.865 8.720 1.094 1.00 90.00 138 LYS A O 1
ATOM 1138 N N . ILE A 1 139 ? 22.448 9.967 -0.738 1.00 91.12 139 ILE A N 1
ATOM 1139 C CA . ILE A 1 139 ? 20.992 9.962 -0.644 1.00 91.12 139 ILE A CA 1
ATOM 1140 C C . ILE A 1 139 ? 20.481 9.461 -1.989 1.00 91.12 139 ILE A C 1
ATOM 1142 O O . ILE A 1 139 ? 20.764 10.064 -3.024 1.00 91.12 139 ILE A O 1
ATOM 1146 N N . LYS A 1 140 ? 19.749 8.350 -1.979 1.00 90.19 140 LYS A N 1
ATOM 1147 C CA . LYS A 1 140 ? 19.071 7.829 -3.162 1.00 90.19 140 LYS A CA 1
ATOM 1148 C C . LYS A 1 140 ? 17.742 8.555 -3.333 1.00 90.19 140 LYS A C 1
ATOM 1150 O O . LYS A 1 140 ? 16.996 8.670 -2.364 1.00 90.19 140 LYS A O 1
ATOM 1155 N N . LEU A 1 141 ? 17.448 9.002 -4.550 1.00 87.50 141 LEU A N 1
ATOM 1156 C CA . LEU A 1 141 ? 16.171 9.603 -4.927 1.00 87.50 141 LEU A CA 1
ATOM 1157 C C . LEU A 1 141 ? 15.455 8.712 -5.942 1.00 87.50 141 LEU A C 1
ATOM 1159 O O . LEU A 1 141 ? 16.032 8.336 -6.963 1.00 87.50 141 LEU A O 1
ATOM 1163 N N . GLU A 1 142 ? 14.186 8.424 -5.676 1.00 86.69 142 GLU A N 1
ATOM 1164 C CA . GLU A 1 142 ? 13.288 7.743 -6.607 1.00 86.69 142 GLU A CA 1
ATOM 1165 C C . GLU A 1 142 ? 11.933 8.457 -6.643 1.00 86.69 142 GLU A C 1
ATOM 1167 O O . GLU A 1 142 ? 11.373 8.771 -5.597 1.00 86.69 142 GLU A O 1
ATOM 1172 N N . ALA A 1 143 ? 11.373 8.691 -7.828 1.00 83.81 143 ALA A N 1
ATOM 1173 C CA . ALA A 1 143 ? 9.967 9.062 -7.964 1.00 83.81 143 ALA A CA 1
ATOM 1174 C C . ALA A 1 143 ? 9.129 7.779 -8.067 1.00 83.81 143 ALA A C 1
ATOM 1176 O O . ALA A 1 143 ? 9.404 6.924 -8.910 1.00 83.81 143 ALA A O 1
ATOM 1177 N N . ARG A 1 144 ? 8.125 7.618 -7.201 1.00 83.00 144 ARG A N 1
ATOM 1178 C CA . ARG A 1 144 ? 7.232 6.448 -7.191 1.00 83.00 144 ARG A CA 1
ATOM 1179 C C . ARG A 1 144 ? 5.816 6.869 -6.861 1.00 83.00 144 ARG A C 1
ATOM 1181 O O . ARG A 1 144 ? 5.624 7.659 -5.952 1.00 83.00 144 ARG A O 1
ATOM 1188 N N . GLU A 1 145 ? 4.831 6.325 -7.573 1.00 77.19 145 GLU A N 1
ATOM 1189 C CA . GLU A 1 145 ? 3.409 6.380 -7.187 1.00 77.19 145 GLU A CA 1
ATOM 1190 C C . GLU A 1 145 ? 2.868 7.787 -6.821 1.00 77.19 145 GLU A C 1
ATOM 1192 O O . GLU A 1 145 ? 1.901 7.923 -6.078 1.00 77.19 145 GLU A O 1
ATOM 1197 N N . GLY A 1 146 ? 3.487 8.858 -7.332 1.00 84.38 146 GLY A N 1
ATOM 1198 C CA . GLY A 1 146 ? 3.133 10.243 -7.004 1.00 84.38 146 GLY A CA 1
ATOM 1199 C C . GLY A 1 146 ? 3.796 10.847 -5.762 1.00 84.38 146 GLY A C 1
ATOM 1200 O O . GLY A 1 146 ? 3.353 11.900 -5.304 1.00 84.38 146 GLY A O 1
ATOM 1201 N N . TYR A 1 147 ? 4.886 10.274 -5.258 1.00 86.88 147 TYR A N 1
ATOM 1202 C CA . TYR A 1 147 ? 5.750 10.863 -4.232 1.00 86.88 147 TYR A CA 1
ATOM 1203 C C . TYR A 1 147 ? 7.241 10.699 -4.567 1.00 86.88 147 TYR A C 1
ATOM 1205 O O . TYR A 1 147 ? 7.625 9.874 -5.398 1.00 86.88 147 TYR A O 1
ATOM 1213 N N . PHE A 1 148 ? 8.094 11.476 -3.896 1.00 87.38 148 PHE A N 1
ATOM 1214 C CA . PHE A 1 148 ? 9.542 11.250 -3.906 1.00 87.38 148 PHE A CA 1
ATOM 1215 C C . PHE A 1 148 ? 9.954 10.376 -2.724 1.00 87.38 148 PHE A C 1
ATOM 1217 O O . PHE A 1 148 ? 9.576 10.642 -1.587 1.00 87.38 148 PHE A O 1
ATOM 1224 N N . LEU A 1 149 ? 10.750 9.348 -2.981 1.00 90.19 149 LEU A N 1
ATOM 1225 C CA . LEU A 1 149 ? 11.379 8.504 -1.980 1.00 90.19 149 LEU A CA 1
ATOM 1226 C C . LEU A 1 149 ? 12.851 8.896 -1.847 1.00 90.19 149 LEU A C 1
ATOM 1228 O O . LEU A 1 149 ? 13.614 8.794 -2.807 1.00 90.19 149 LEU A O 1
ATOM 1232 N N . LEU A 1 150 ? 13.237 9.324 -0.647 1.00 90.44 150 LEU A N 1
ATOM 1233 C CA . LEU A 1 150 ? 14.613 9.617 -0.267 1.00 90.44 150 LEU A CA 1
ATOM 1234 C C . LEU A 1 150 ? 15.133 8.524 0.667 1.00 90.44 150 LEU A C 1
ATOM 1236 O O . LEU A 1 150 ? 14.624 8.367 1.776 1.00 90.44 150 LEU A O 1
ATOM 1240 N N . THR A 1 151 ? 16.160 7.788 0.248 1.00 91.06 151 THR A N 1
ATOM 1241 C CA . THR A 1 151 ? 16.833 6.787 1.091 1.00 91.06 151 THR A CA 1
ATOM 1242 C C . THR A 1 151 ? 18.221 7.275 1.481 1.00 91.06 151 THR A C 1
ATOM 1244 O O . THR A 1 151 ? 19.070 7.497 0.623 1.00 91.06 151 THR A O 1
ATOM 1247 N N . PHE A 1 152 ? 18.456 7.443 2.777 1.00 91.06 152 PHE A N 1
ATOM 1248 C CA . PHE A 1 152 ? 19.671 8.044 3.324 1.00 91.06 152 PHE A CA 1
ATOM 1249 C C . PHE A 1 152 ? 20.647 6.962 3.781 1.00 91.06 152 PHE A C 1
ATOM 1251 O O . PHE A 1 152 ? 20.382 6.290 4.774 1.00 91.06 152 PHE A O 1
ATOM 1258 N N . GLU A 1 153 ? 21.790 6.801 3.112 1.00 89.38 153 GLU A N 1
ATOM 1259 C CA . GLU A 1 153 ? 22.802 5.816 3.536 1.00 89.38 153 GLU A CA 1
ATOM 1260 C C . GLU A 1 153 ? 23.403 6.160 4.904 1.00 89.38 153 GLU A C 1
ATOM 1262 O O . GLU A 1 153 ? 23.735 5.272 5.687 1.00 89.38 153 GLU A O 1
ATOM 1267 N N . ASN A 1 154 ? 23.538 7.455 5.204 1.00 88.44 154 ASN A N 1
ATOM 1268 C CA . ASN A 1 154 ? 24.046 7.926 6.484 1.00 88.44 154 ASN A CA 1
ATOM 1269 C C . ASN A 1 154 ? 22.884 8.304 7.420 1.00 88.44 154 ASN A C 1
ATOM 1271 O O . ASN A 1 154 ? 22.149 9.252 7.124 1.00 88.44 154 ASN A O 1
ATOM 1275 N N . PRO A 1 155 ? 22.748 7.645 8.587 1.00 86.44 155 PRO A N 1
ATOM 1276 C CA . PRO A 1 155 ? 21.700 7.959 9.555 1.00 86.44 155 PRO A CA 1
ATOM 1277 C C . PRO A 1 155 ? 21.693 9.420 10.004 1.00 86.44 155 PRO A C 1
ATOM 1279 O O . PRO A 1 155 ? 20.625 9.992 10.181 1.00 86.44 155 PRO A O 1
ATOM 1282 N N . LYS A 1 156 ? 22.862 10.064 10.118 1.00 87.06 156 LYS A N 1
ATOM 1283 C CA . LYS A 1 156 ? 22.953 11.468 10.551 1.00 87.06 156 LYS A CA 1
ATOM 1284 C C . LYS A 1 156 ? 22.332 12.440 9.549 1.00 87.06 156 LYS A C 1
ATOM 1286 O O . LYS A 1 156 ? 21.834 13.487 9.957 1.00 87.06 156 LYS A O 1
ATOM 1291 N N . ASP A 1 157 ? 22.358 12.108 8.259 1.00 88.44 157 ASP A N 1
ATOM 1292 C CA . ASP A 1 157 ? 21.716 12.934 7.236 1.00 88.44 157 ASP A CA 1
ATOM 1293 C C . ASP A 1 157 ? 20.199 12.786 7.302 1.00 88.44 157 ASP A C 1
ATOM 1295 O O . ASP A 1 157 ? 19.491 13.789 7.299 1.00 88.44 157 ASP A O 1
ATOM 1299 N N . TYR A 1 158 ? 19.691 11.558 7.447 1.00 88.06 158 TYR A N 1
ATOM 1300 C CA . TYR A 1 158 ? 18.262 11.331 7.693 1.00 88.06 158 TYR A CA 1
ATOM 1301 C C . TYR A 1 158 ? 17.784 12.133 8.902 1.00 88.06 158 TYR A C 1
ATOM 1303 O O . TYR A 1 158 ? 16.817 12.889 8.828 1.00 88.06 158 TYR A O 1
ATOM 1311 N N . GLU A 1 159 ? 18.516 12.002 10.004 1.00 83.81 159 GLU A N 1
ATOM 1312 C CA . GLU A 1 159 ? 18.247 12.707 11.239 1.00 83.81 159 GLU A CA 1
ATOM 1313 C C . GLU A 1 159 ? 18.172 14.228 11.000 1.00 83.81 159 GLU A C 1
ATOM 1315 O O . GLU A 1 159 ? 17.143 14.870 11.241 1.00 83.81 159 GLU A O 1
ATOM 1320 N N . ALA A 1 160 ? 19.219 14.813 10.425 1.00 83.62 160 ALA A N 1
ATOM 1321 C CA . ALA A 1 160 ? 19.234 16.236 10.122 1.00 83.62 160 ALA A CA 1
ATOM 1322 C C . ALA A 1 160 ? 18.028 16.660 9.254 1.00 83.62 160 ALA A C 1
ATOM 1324 O O . ALA A 1 160 ? 17.391 17.676 9.552 1.00 83.62 160 ALA A O 1
ATOM 1325 N N . ALA A 1 161 ? 17.687 15.890 8.213 1.00 84.25 161 ALA A N 1
ATOM 1326 C CA . ALA A 1 161 ? 16.578 16.189 7.304 1.00 84.25 161 ALA A CA 1
ATOM 1327 C C . ALA A 1 161 ? 15.217 16.229 8.022 1.00 84.25 161 ALA A C 1
ATOM 1329 O O . ALA A 1 161 ? 14.440 17.170 7.828 1.00 84.25 161 ALA A O 1
ATOM 1330 N N . VAL A 1 162 ? 14.949 15.256 8.898 1.00 80.44 162 VAL A N 1
ATOM 1331 C CA . VAL A 1 162 ? 13.706 15.185 9.685 1.00 80.44 162 VAL A CA 1
ATOM 1332 C C . VAL A 1 162 ? 13.580 16.382 10.633 1.00 80.44 162 VAL A C 1
ATOM 1334 O O . VAL A 1 162 ? 12.504 16.977 10.756 1.00 80.44 162 VAL A O 1
ATOM 1337 N N . LEU A 1 163 ? 14.669 16.780 11.296 1.00 77.62 163 LEU A N 1
ATOM 1338 C CA . LEU A 1 163 ? 14.672 17.957 12.175 1.00 77.62 163 LEU A CA 1
ATOM 1339 C C . LEU A 1 163 ? 14.427 19.262 11.415 1.00 77.62 163 LEU A C 1
ATOM 1341 O O . LEU A 1 163 ? 13.638 20.098 11.872 1.00 77.62 163 LEU A O 1
ATOM 1345 N N . ALA A 1 164 ? 15.064 19.416 10.253 1.00 77.12 164 ALA A N 1
ATOM 1346 C CA . ALA A 1 164 ? 14.887 20.579 9.393 1.00 77.12 164 ALA A CA 1
ATOM 1347 C C . ALA A 1 164 ? 13.424 20.737 8.955 1.00 77.12 164 ALA A C 1
ATOM 1349 O O . ALA A 1 164 ? 12.860 21.824 9.080 1.00 77.12 164 ALA A O 1
ATOM 1350 N N . GLN A 1 165 ? 12.767 19.641 8.556 1.00 74.25 165 GLN A N 1
ATOM 1351 C CA . GLN A 1 165 ? 11.340 19.650 8.208 1.00 74.25 165 GLN A CA 1
ATOM 1352 C C . GLN A 1 165 ? 10.425 20.012 9.380 1.00 74.25 165 GLN A C 1
ATOM 1354 O O . GLN A 1 165 ? 9.406 20.675 9.199 1.00 74.25 165 GLN A O 1
ATOM 1359 N N . ARG A 1 166 ? 10.799 19.639 10.606 1.00 71.19 166 ARG A N 1
ATOM 1360 C CA . ARG A 1 166 ? 10.046 19.986 11.822 1.00 71.19 166 ARG A CA 1
ATOM 1361 C C . ARG A 1 166 ? 10.291 21.425 12.300 1.00 71.19 166 ARG A C 1
ATOM 1363 O O . ARG A 1 166 ? 9.785 21.798 13.359 1.00 71.19 166 ARG A O 1
ATOM 1370 N N . GLY A 1 167 ? 11.072 22.226 11.567 1.00 63.16 167 GLY A N 1
ATOM 1371 C CA . GLY A 1 167 ? 11.413 23.604 11.932 1.00 63.16 167 GLY A CA 1
ATOM 1372 C C . GLY A 1 167 ? 12.336 23.713 13.151 1.00 63.16 167 GLY A C 1
ATOM 1373 O O . GLY A 1 167 ? 12.410 24.773 13.771 1.00 63.16 167 GLY A O 1
ATOM 1374 N N . LYS A 1 168 ? 13.024 22.626 13.528 1.00 52.72 168 LYS A N 1
ATOM 1375 C CA . LYS A 1 168 ? 13.915 22.564 14.693 1.00 52.72 168 LYS A CA 1
ATOM 1376 C C . LYS A 1 168 ? 15.348 22.314 14.239 1.00 52.72 168 LYS A C 1
ATOM 1378 O O . LYS A 1 168 ? 15.804 21.181 14.211 1.00 52.72 168 LYS A O 1
ATOM 1383 N N . VAL A 1 169 ? 16.092 23.374 13.938 1.00 43.84 169 VAL A N 1
ATOM 1384 C CA . VAL A 1 169 ? 17.553 23.285 13.786 1.00 43.84 169 VAL A CA 1
ATOM 1385 C C . VAL A 1 169 ? 18.168 23.306 15.189 1.00 43.84 169 VAL A C 1
ATOM 1387 O O . VAL A 1 169 ? 18.601 24.350 15.665 1.00 43.84 169 VAL A O 1
ATOM 1390 N N . VAL A 1 170 ? 18.136 22.183 15.910 1.00 38.41 170 VAL A N 1
ATOM 1391 C CA . VAL A 1 170 ? 18.865 22.049 17.184 1.00 38.41 170 VAL A CA 1
ATOM 1392 C C . VAL A 1 170 ? 19.806 20.848 17.090 1.00 38.41 170 VAL A C 1
ATOM 1394 O O . VAL A 1 170 ? 19.328 19.723 16.945 1.00 38.41 170 VAL A O 1
ATOM 1397 N N . PRO A 1 171 ? 21.134 21.051 17.175 1.00 35.78 171 PRO A N 1
ATOM 1398 C CA . PRO A 1 171 ? 22.087 19.955 17.277 1.00 35.78 171 PRO A CA 1
ATOM 1399 C C . PRO A 1 171 ? 21.877 19.227 18.611 1.00 35.78 171 PRO A C 1
ATOM 1401 O O . PRO A 1 171 ? 21.950 19.856 19.666 1.00 35.78 171 PRO A O 1
ATOM 1404 N N . GLY A 1 172 ? 21.644 17.914 18.578 1.00 39.28 172 GLY A N 1
ATOM 1405 C CA . GLY A 1 172 ? 21.706 17.066 19.777 1.00 39.28 172 GLY A CA 1
ATOM 1406 C C . GLY A 1 172 ? 20.377 16.588 20.366 1.00 39.28 172 GLY A C 1
ATOM 1407 O O . GLY A 1 172 ? 20.384 16.031 21.458 1.00 39.28 172 GLY A O 1
ATOM 1408 N N . THR A 1 173 ? 19.246 16.754 19.678 1.00 38.84 173 THR A N 1
ATOM 1409 C CA . THR A 1 173 ? 18.096 15.870 19.933 1.00 38.84 173 THR A CA 1
ATOM 1410 C C . THR A 1 173 ? 18.383 14.523 19.290 1.00 38.84 173 THR A C 1
ATOM 1412 O O . THR A 1 173 ? 18.536 14.481 18.072 1.00 38.84 173 THR A O 1
ATOM 1415 N N . ASP A 1 174 ? 18.445 13.454 20.088 1.00 39.31 174 ASP A N 1
ATOM 1416 C CA . ASP A 1 174 ? 18.346 12.087 19.579 1.00 39.31 174 ASP A CA 1
ATOM 1417 C C . ASP A 1 174 ? 17.058 12.001 18.762 1.00 39.31 174 ASP A C 1
ATOM 1419 O O . ASP A 1 174 ? 15.946 12.066 19.292 1.00 39.31 174 ASP A O 1
ATOM 1423 N N . ILE A 1 175 ? 17.209 11.956 17.447 1.00 46.91 175 ILE A N 1
ATOM 1424 C CA . ILE A 1 175 ? 16.094 11.670 16.568 1.00 46.91 175 ILE A CA 1
ATOM 1425 C C . ILE A 1 175 ? 15.946 10.171 16.568 1.00 46.91 175 ILE A C 1
ATOM 1427 O O . ILE A 1 175 ? 16.898 9.396 16.503 1.00 46.91 175 ILE A O 1
ATOM 1431 N N . GLU A 1 176 ? 14.705 9.781 16.731 1.00 51.97 176 GLU A N 1
ATOM 1432 C CA . GLU A 1 176 ? 14.347 8.434 17.080 1.00 51.97 176 GLU A CA 1
ATOM 1433 C C . GLU A 1 176 ? 14.724 7.451 15.975 1.00 51.97 176 GLU A C 1
ATOM 1435 O O . GLU A 1 176 ? 14.699 7.764 14.784 1.00 51.97 176 GLU A O 1
ATOM 1440 N N . LYS A 1 177 ? 15.033 6.219 16.388 1.00 46.72 177 LYS A N 1
ATOM 1441 C CA . LYS A 1 177 ? 15.335 5.067 15.525 1.00 46.72 177 LYS A CA 1
ATOM 1442 C C . LYS A 1 177 ? 14.142 4.625 14.652 1.00 46.72 177 LYS A C 1
ATOM 1444 O O . LYS A 1 177 ? 14.113 3.467 14.246 1.00 46.72 177 LYS A O 1
ATOM 1449 N N . SER A 1 178 ? 13.143 5.481 14.406 1.00 50.66 178 SER A N 1
ATOM 1450 C CA . SER A 1 178 ? 12.031 5.145 13.525 1.00 50.66 178 SER A CA 1
ATOM 1451 C C . SER A 1 178 ? 12.512 5.153 12.075 1.00 50.66 178 SER A C 1
ATOM 1453 O O . SER A 1 178 ? 12.881 6.158 11.463 1.00 50.66 178 SER A O 1
ATOM 1455 N N . SER A 1 179 ? 12.551 3.929 11.599 1.00 62.25 179 SER A N 1
ATOM 1456 C CA . SER A 1 179 ? 12.558 3.397 10.261 1.00 62.25 179 SER A CA 1
ATOM 1457 C C . SER A 1 179 ? 11.497 4.060 9.357 1.00 62.25 179 SER A C 1
ATOM 1459 O O . SER A 1 179 ? 10.477 3.448 9.095 1.00 62.25 179 SER A O 1
ATOM 1461 N N . GLY A 1 180 ? 11.704 5.303 8.905 1.00 76.81 180 GLY A N 1
ATOM 1462 C CA . GLY A 1 180 ? 10.833 5.985 7.928 1.00 76.81 180 GLY A CA 1
ATOM 1463 C C . GLY A 1 180 ? 10.051 7.194 8.455 1.00 76.81 180 GLY A C 1
ATOM 1464 O O . GLY A 1 180 ? 9.777 7.296 9.652 1.00 76.81 180 GLY A O 1
ATOM 1465 N N . THR A 1 181 ? 9.734 8.138 7.560 1.00 82.19 181 THR A N 1
ATOM 1466 C CA . THR A 1 181 ? 8.703 9.158 7.787 1.00 82.19 181 THR A CA 1
ATOM 1467 C C . THR A 1 181 ? 8.091 9.677 6.483 1.00 82.19 181 THR A C 1
ATOM 1469 O O . THR A 1 181 ? 8.796 9.998 5.519 1.00 82.19 181 THR A O 1
ATOM 1472 N N . TYR A 1 182 ? 6.765 9.804 6.469 1.00 83.31 182 TYR A N 1
ATOM 1473 C CA . TYR A 1 182 ? 6.006 10.459 5.414 1.00 83.31 182 TYR A CA 1
ATOM 1474 C C . TYR A 1 182 ? 5.722 11.927 5.729 1.00 83.31 182 TYR A C 1
ATOM 1476 O O . TYR A 1 182 ? 5.168 12.293 6.769 1.00 83.31 182 TYR A O 1
ATOM 1484 N N . HIS A 1 183 ? 6.015 12.782 4.754 1.00 78.94 183 HIS A N 1
ATOM 1485 C CA . HIS A 1 183 ? 5.670 14.192 4.778 1.00 78.94 183 HIS A CA 1
ATOM 1486 C C . HIS A 1 183 ? 4.777 14.532 3.591 1.00 78.94 183 HIS A C 1
ATOM 1488 O O . HIS A 1 183 ? 5.192 14.431 2.440 1.00 78.94 183 HIS A O 1
ATOM 1494 N N . HIS A 1 184 ? 3.555 14.992 3.872 1.00 69.69 184 HIS A N 1
ATOM 1495 C CA . HIS A 1 184 ? 2.573 15.340 2.839 1.00 69.69 184 HIS A CA 1
ATOM 1496 C C . HIS A 1 184 ? 3.039 16.477 1.912 1.00 69.69 184 HIS A C 1
ATOM 1498 O O . HIS A 1 184 ? 2.666 16.515 0.743 1.00 69.69 184 HIS A O 1
ATOM 1504 N N . SER A 1 185 ? 3.858 17.400 2.420 1.00 71.56 185 SER A N 1
ATOM 1505 C CA . SER A 1 185 ? 4.338 18.548 1.655 1.00 71.56 185 SER A CA 1
ATOM 1506 C C . SER A 1 185 ? 5.689 19.022 2.179 1.00 71.56 185 SER A C 1
ATOM 1508 O O . SER A 1 185 ? 5.751 19.747 3.173 1.00 71.56 185 SER A O 1
ATOM 1510 N N . VAL A 1 186 ? 6.761 18.656 1.481 1.00 72.12 186 VAL A N 1
ATOM 1511 C CA . VAL A 1 186 ? 8.110 19.178 1.729 1.00 72.12 186 VAL A CA 1
ATOM 1512 C C . VAL A 1 186 ? 8.379 20.342 0.786 1.00 72.12 186 VAL A C 1
ATOM 1514 O O . VAL A 1 186 ? 8.218 20.218 -0.428 1.00 72.12 186 VAL A O 1
ATOM 1517 N N . ARG A 1 187 ? 8.802 21.479 1.348 1.00 69.81 187 ARG A N 1
ATOM 1518 C CA . ARG A 1 187 ? 9.234 22.640 0.566 1.00 69.81 187 ARG A CA 1
ATOM 1519 C C . ARG A 1 187 ? 10.648 22.404 0.047 1.00 69.81 187 ARG A C 1
ATOM 1521 O O . ARG A 1 187 ? 11.585 22.337 0.840 1.00 69.81 187 ARG A O 1
ATOM 1528 N N . LEU A 1 188 ? 10.804 22.363 -1.272 1.00 63.84 188 LEU A N 1
ATOM 1529 C CA . LEU A 1 188 ? 12.112 22.294 -1.922 1.00 63.84 188 LEU A CA 1
ATOM 1530 C C . LEU A 1 188 ? 12.432 23.668 -2.499 1.00 63.84 188 LEU A C 1
ATOM 1532 O O . LEU A 1 188 ? 11.853 24.113 -3.489 1.00 63.84 188 LEU A O 1
ATOM 1536 N N . THR A 1 189 ? 13.334 24.387 -1.835 1.00 59.16 189 THR A N 1
ATOM 1537 C CA . THR A 1 189 ? 13.624 25.800 -2.134 1.00 59.16 189 THR A CA 1
ATOM 1538 C C . THR A 1 189 ? 14.435 26.010 -3.415 1.00 59.16 189 THR A C 1
ATOM 1540 O O . THR A 1 189 ? 14.781 27.149 -3.713 1.00 59.16 189 THR A O 1
ATOM 1543 N N . MET A 1 190 ? 14.750 24.944 -4.161 1.00 56.50 190 MET A N 1
ATOM 1544 C CA . MET A 1 190 ? 15.760 24.956 -5.237 1.00 56.50 190 MET A CA 1
ATOM 1545 C C . MET A 1 190 ? 15.350 25.816 -6.424 1.00 56.50 190 MET A C 1
ATOM 1547 O O . MET A 1 190 ? 16.182 26.157 -7.258 1.00 56.50 190 MET A O 1
ATOM 1551 N N . PHE A 1 191 ? 14.074 26.195 -6.470 1.00 55.72 191 PHE A N 1
ATOM 1552 C CA . PHE A 1 191 ? 13.436 26.757 -7.643 1.00 55.72 191 PHE A CA 1
ATOM 1553 C C . PHE A 1 191 ? 12.347 27.769 -7.244 1.00 55.72 191 PHE A C 1
ATOM 1555 O O . PHE A 1 191 ? 11.158 27.498 -7.384 1.00 55.72 191 PHE A O 1
ATOM 1562 N N . GLU A 1 192 ? 12.742 28.917 -6.679 1.00 52.69 192 GLU A N 1
ATOM 1563 C CA . GLU A 1 192 ? 11.837 30.046 -6.362 1.00 52.69 192 GLU A CA 1
ATOM 1564 C C . GLU A 1 192 ? 10.557 29.657 -5.582 1.00 52.69 192 GLU A C 1
ATOM 1566 O O . GLU A 1 192 ? 9.462 30.117 -5.888 1.00 52.69 192 GLU A O 1
ATOM 1571 N N . GLU A 1 193 ? 10.675 28.781 -4.578 1.00 53.78 193 GLU A N 1
ATOM 1572 C CA . GLU A 1 193 ? 9.539 28.288 -3.770 1.00 53.78 193 GLU A CA 1
ATOM 1573 C C . GLU A 1 193 ? 8.454 27.491 -4.532 1.00 53.78 193 GLU A C 1
ATOM 1575 O O . GLU A 1 193 ? 7.358 27.315 -4.006 1.00 53.78 193 GLU A O 1
ATOM 1580 N N . ARG A 1 194 ? 8.714 26.987 -5.746 1.00 56.28 194 ARG A N 1
ATOM 1581 C CA . ARG A 1 194 ? 7.655 26.400 -6.594 1.00 56.28 194 ARG A CA 1
ATOM 1582 C C . ARG A 1 194 ? 7.240 24.971 -6.245 1.00 56.28 194 ARG A C 1
ATOM 1584 O O . ARG A 1 194 ? 6.127 24.579 -6.586 1.00 56.28 194 ARG A O 1
ATOM 1591 N N . TYR A 1 195 ? 8.086 24.200 -5.563 1.00 66.44 195 TYR A N 1
ATOM 1592 C CA . TYR A 1 195 ? 7.824 22.777 -5.351 1.00 66.44 195 TYR A CA 1
ATOM 1593 C C . TYR A 1 195 ? 7.387 22.462 -3.925 1.00 66.44 195 TYR A C 1
ATOM 1595 O O . TYR A 1 195 ? 8.141 22.617 -2.959 1.00 66.44 195 TYR A O 1
ATOM 1603 N N . TYR A 1 196 ? 6.161 21.950 -3.850 1.00 72.44 196 TYR A N 1
ATOM 1604 C CA . TYR A 1 196 ? 5.558 21.320 -2.687 1.00 72.44 196 TYR A CA 1
ATOM 1605 C C . TYR A 1 196 ? 5.038 19.958 -3.131 1.00 72.44 196 TYR A C 1
ATOM 1607 O O . TYR A 1 196 ? 4.205 19.874 -4.038 1.00 72.44 196 TYR A O 1
ATOM 1615 N N . GLY A 1 197 ? 5.561 18.895 -2.532 1.00 74.56 197 GLY A N 1
ATOM 1616 C CA . GLY A 1 197 ? 5.172 17.536 -2.882 1.00 74.56 197 GLY A CA 1
ATOM 1617 C C . GLY A 1 197 ? 5.330 16.562 -1.717 1.00 74.56 197 GLY A C 1
ATOM 1618 O O . GLY A 1 197 ? 6.077 16.851 -0.775 1.00 74.56 197 GLY A O 1
ATOM 1619 N N . PRO A 1 198 ? 4.622 15.425 -1.770 1.00 84.25 198 PRO A N 1
ATOM 1620 C CA . PRO A 1 198 ? 4.758 14.350 -0.810 1.00 84.25 198 PRO A CA 1
ATOM 1621 C C . PRO A 1 198 ? 6.133 13.696 -0.937 1.00 84.25 198 PRO A C 1
ATOM 1623 O O . PRO A 1 198 ? 6.580 13.353 -2.035 1.00 84.25 198 PRO A O 1
ATOM 1626 N N 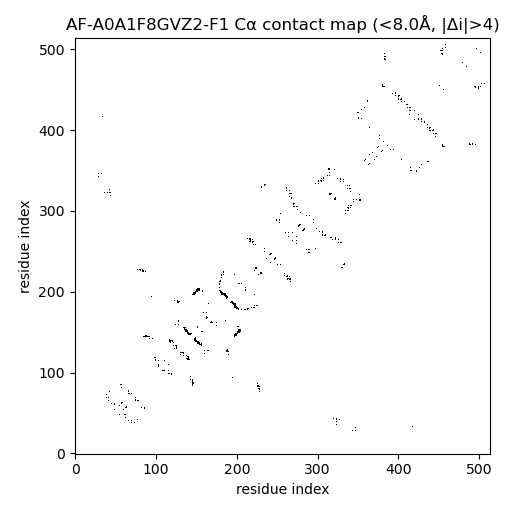. VAL A 1 199 ? 6.791 13.507 0.202 1.00 86.25 199 VAL A N 1
ATOM 1627 C CA . VAL A 1 199 ? 8.108 12.874 0.294 1.00 86.25 199 VAL A CA 1
ATOM 1628 C C . VAL A 1 199 ? 8.069 11.791 1.364 1.00 86.25 199 VAL A C 1
ATOM 1630 O O . VAL A 1 199 ? 7.630 12.047 2.486 1.00 86.25 199 VAL A O 1
ATOM 1633 N N . LEU A 1 200 ? 8.547 10.597 1.023 1.00 89.25 200 LEU A N 1
ATOM 1634 C CA . LEU A 1 200 ? 8.894 9.548 1.977 1.00 89.25 200 LEU A CA 1
ATOM 1635 C C . LEU A 1 200 ? 10.401 9.613 2.228 1.00 89.25 200 LEU A C 1
ATOM 1637 O O . LEU A 1 200 ? 11.191 9.566 1.286 1.00 89.25 200 LEU A O 1
ATOM 1641 N N . MET A 1 201 ? 10.810 9.710 3.485 1.00 88.31 201 MET A N 1
ATOM 1642 C CA . MET A 1 201 ? 12.216 9.669 3.887 1.00 88.31 201 MET A CA 1
ATOM 1643 C C . MET A 1 201 ? 12.478 8.366 4.632 1.00 88.31 201 MET A C 1
ATOM 1645 O O . MET A 1 201 ? 11.745 8.041 5.557 1.00 88.31 201 MET A O 1
ATOM 1649 N N . ILE A 1 202 ? 13.515 7.621 4.251 1.00 87.94 202 ILE A N 1
ATOM 1650 C CA . ILE A 1 202 ? 13.841 6.315 4.836 1.00 87.94 202 ILE A CA 1
ATOM 1651 C C . ILE A 1 202 ? 15.331 6.239 5.149 1.00 87.94 202 ILE A C 1
ATOM 1653 O O . ILE A 1 202 ? 16.177 6.673 4.367 1.00 87.94 202 ILE A O 1
ATOM 1657 N N . ARG A 1 203 ? 15.670 5.633 6.284 1.00 87.31 203 ARG A N 1
ATOM 1658 C CA . ARG A 1 203 ? 17.051 5.286 6.615 1.00 87.31 203 ARG A CA 1
ATOM 1659 C C . ARG A 1 203 ? 17.517 4.069 5.813 1.00 87.31 203 ARG A C 1
ATOM 1661 O O . ARG A 1 203 ? 16.869 3.029 5.816 1.00 87.31 203 ARG A O 1
ATOM 1668 N N . GLY A 1 204 ? 18.651 4.195 5.139 1.00 83.44 204 GLY A N 1
ATOM 1669 C CA . GLY A 1 204 ? 19.233 3.159 4.286 1.00 83.44 204 GLY A CA 1
ATOM 1670 C C . GLY A 1 204 ? 20.102 2.135 5.018 1.00 83.44 204 GLY A C 1
ATOM 1671 O O . GLY A 1 204 ? 20.568 1.198 4.381 1.00 83.44 204 GLY A O 1
ATOM 1672 N N . ASP A 1 205 ? 20.328 2.288 6.328 1.00 83.62 205 ASP A N 1
ATOM 1673 C CA . ASP A 1 205 ? 21.122 1.355 7.142 1.00 83.62 205 ASP A CA 1
ATOM 1674 C C . ASP A 1 205 ? 20.327 0.129 7.637 1.00 83.62 205 ASP A C 1
ATOM 1676 O O . ASP A 1 205 ? 20.887 -0.762 8.278 1.00 83.62 205 ASP A O 1
ATOM 1680 N N . HIS A 1 206 ? 19.032 0.067 7.318 1.00 80.88 206 HIS A N 1
ATOM 1681 C CA . HIS A 1 206 ? 18.149 -1.061 7.605 1.00 80.88 206 HIS A CA 1
ATOM 1682 C C . HIS A 1 206 ? 18.366 -2.244 6.651 1.00 80.88 206 HIS A C 1
ATOM 1684 O O . HIS A 1 206 ? 18.820 -2.094 5.514 1.00 80.88 206 HIS A O 1
ATOM 1690 N N . LYS A 1 207 ? 17.995 -3.451 7.096 1.00 83.94 207 LYS A N 1
ATOM 1691 C CA . LYS A 1 207 ? 17.956 -4.624 6.206 1.00 83.94 207 LYS A CA 1
ATOM 1692 C C . LYS A 1 207 ? 16.896 -4.421 5.123 1.00 83.94 207 LYS A C 1
ATOM 1694 O O . LYS A 1 207 ? 15.901 -3.743 5.347 1.00 83.94 207 LYS A O 1
ATOM 1699 N N . LYS A 1 208 ? 17.049 -5.080 3.971 1.00 81.56 208 LYS A N 1
ATOM 1700 C CA . LYS A 1 208 ? 16.097 -4.959 2.852 1.00 81.56 208 LYS A CA 1
ATOM 1701 C C . LYS A 1 208 ? 14.643 -5.228 3.263 1.00 81.56 208 LYS A C 1
ATOM 1703 O O . LYS A 1 208 ? 13.776 -4.437 2.933 1.00 81.56 208 LYS A O 1
ATOM 1708 N N . GLU A 1 209 ? 14.395 -6.303 4.009 1.00 80.12 209 GLU A N 1
ATOM 1709 C CA . GLU A 1 209 ? 13.047 -6.645 4.492 1.00 80.12 209 GLU A CA 1
ATOM 1710 C C . GLU A 1 209 ? 12.463 -5.556 5.402 1.00 80.12 209 GLU A C 1
ATOM 1712 O O . GLU A 1 209 ? 11.282 -5.240 5.315 1.00 80.12 209 GLU A O 1
ATOM 1717 N N . GLU A 1 210 ? 13.301 -4.941 6.241 1.00 81.44 210 GLU A N 1
ATOM 1718 C CA . GLU A 1 210 ? 12.896 -3.809 7.072 1.00 81.44 210 GLU A CA 1
ATOM 1719 C C . GLU A 1 210 ? 12.558 -2.608 6.183 1.00 81.44 210 GLU A C 1
ATOM 1721 O O . GLU A 1 210 ? 11.489 -2.038 6.339 1.00 81.44 210 GLU A O 1
ATOM 1726 N N . ILE A 1 211 ? 13.395 -2.272 5.195 1.00 80.81 211 ILE A N 1
ATOM 1727 C CA . ILE A 1 211 ? 13.118 -1.194 4.228 1.00 80.81 211 ILE A CA 1
ATOM 1728 C C . ILE A 1 211 ? 11.797 -1.427 3.491 1.00 80.81 211 ILE A C 1
ATOM 1730 O O . ILE A 1 211 ? 10.999 -0.502 3.370 1.00 80.81 211 ILE A O 1
ATOM 1734 N N . ASP A 1 212 ? 11.540 -2.649 3.032 1.00 82.25 212 ASP A N 1
ATOM 1735 C CA . ASP A 1 212 ? 10.305 -2.989 2.326 1.00 82.25 212 ASP A CA 1
ATOM 1736 C C . ASP A 1 212 ? 9.071 -2.812 3.237 1.00 82.25 212 ASP A C 1
ATOM 1738 O O . ASP A 1 212 ? 8.052 -2.266 2.802 1.00 82.25 212 ASP A O 1
ATOM 1742 N N . ASN A 1 213 ? 9.176 -3.190 4.516 1.00 81.19 213 ASN A N 1
ATOM 1743 C CA . ASN A 1 213 ? 8.123 -2.978 5.514 1.00 81.19 213 ASN A CA 1
ATOM 1744 C C . ASN A 1 213 ? 7.883 -1.488 5.792 1.00 81.19 213 ASN A C 1
ATOM 1746 O O . ASN A 1 213 ? 6.737 -1.040 5.798 1.00 81.19 213 ASN A O 1
ATOM 1750 N N . ILE A 1 214 ? 8.954 -0.703 5.935 1.00 84.81 214 ILE A N 1
ATOM 1751 C CA . ILE A 1 214 ? 8.876 0.756 6.091 1.00 84.81 214 ILE A CA 1
ATOM 1752 C C . ILE A 1 214 ? 8.174 1.382 4.891 1.00 84.81 214 ILE A C 1
ATOM 1754 O O . ILE A 1 214 ? 7.267 2.190 5.052 1.00 84.81 214 ILE A O 1
ATOM 1758 N N . ILE A 1 215 ? 8.567 1.005 3.672 1.00 84.81 215 ILE A N 1
ATOM 1759 C CA . ILE A 1 215 ? 7.938 1.522 2.455 1.00 84.81 215 ILE A CA 1
ATOM 1760 C C . ILE A 1 215 ? 6.444 1.195 2.468 1.00 84.81 215 ILE A C 1
ATOM 1762 O O . ILE A 1 215 ? 5.640 2.065 2.146 1.00 84.81 215 ILE A O 1
ATOM 1766 N N . ALA A 1 216 ? 6.053 -0.022 2.857 1.00 84.38 216 ALA A N 1
ATOM 1767 C CA . ALA A 1 216 ? 4.645 -0.399 2.952 1.00 84.38 216 ALA A CA 1
ATOM 1768 C C . ALA A 1 216 ? 3.877 0.448 3.985 1.00 84.38 216 ALA A C 1
ATOM 1770 O O . ALA A 1 216 ? 2.751 0.867 3.704 1.00 84.38 216 ALA A O 1
ATOM 1771 N N . HIS A 1 217 ? 4.493 0.721 5.137 1.00 88.06 217 HIS A N 1
ATOM 1772 C CA . HIS A 1 217 ? 3.954 1.573 6.197 1.00 88.06 217 HIS A CA 1
ATOM 1773 C C . HIS A 1 217 ? 3.745 3.015 5.704 1.00 88.06 217 HIS A C 1
ATOM 1775 O O . HIS A 1 217 ? 2.628 3.532 5.694 1.00 88.06 217 HIS A O 1
ATOM 1781 N N . GLU A 1 218 ? 4.803 3.637 5.186 1.00 86.94 218 GLU A N 1
ATOM 1782 C CA . GLU A 1 218 ? 4.791 5.030 4.730 1.00 86.94 218 GLU A CA 1
ATOM 1783 C C . GLU A 1 218 ? 3.903 5.237 3.496 1.00 86.94 218 GLU A C 1
ATOM 1785 O O . GLU A 1 218 ? 3.199 6.244 3.364 1.00 86.94 218 GLU A O 1
ATOM 1790 N N . ARG A 1 219 ? 3.846 4.241 2.607 1.00 86.69 219 ARG A N 1
ATOM 1791 C CA . ARG A 1 219 ? 2.909 4.225 1.481 1.00 86.69 219 ARG A CA 1
ATOM 1792 C C . ARG A 1 219 ? 1.456 4.215 1.955 1.00 86.69 219 ARG A C 1
ATOM 1794 O O . ARG A 1 219 ? 0.615 4.845 1.314 1.00 86.69 219 ARG A O 1
ATOM 1801 N N . GLN A 1 220 ? 1.135 3.549 3.068 1.00 88.12 220 GLN A N 1
ATOM 1802 C CA . GLN A 1 220 ? -0.225 3.577 3.611 1.00 88.12 220 GLN A CA 1
ATOM 1803 C C . GLN A 1 220 ? -0.605 4.981 4.097 1.00 88.12 220 GLN A C 1
ATOM 1805 O O . GLN A 1 220 ? -1.722 5.426 3.822 1.00 88.12 220 GLN A O 1
ATOM 1810 N N . HIS A 1 221 ? 0.318 5.717 4.722 1.00 87.12 221 HIS A N 1
ATOM 1811 C CA . HIS A 1 221 ? 0.098 7.130 5.038 1.00 87.12 221 HIS A CA 1
ATOM 1812 C C . HIS A 1 221 ? -0.129 7.956 3.766 1.00 87.12 221 HIS A C 1
ATOM 1814 O O . HIS A 1 221 ? -1.108 8.700 3.682 1.00 87.12 221 HIS A O 1
ATOM 1820 N N . PHE A 1 222 ? 0.700 7.785 2.730 1.00 86.69 222 PHE A N 1
ATOM 1821 C CA . PHE A 1 222 ? 0.482 8.448 1.439 1.00 86.69 222 PHE A CA 1
ATOM 1822 C C . PHE A 1 222 ? -0.924 8.181 0.875 1.00 86.69 222 PHE A C 1
ATOM 1824 O O . PHE A 1 222 ? -1.617 9.118 0.470 1.00 86.69 222 PHE A O 1
ATOM 1831 N N . ILE A 1 223 ? -1.380 6.928 0.902 1.00 85.12 223 ILE A N 1
ATOM 1832 C CA . ILE A 1 223 ? -2.719 6.542 0.447 1.00 85.12 223 ILE A CA 1
ATOM 1833 C C . ILE A 1 223 ? -3.804 7.245 1.276 1.00 85.12 223 ILE A C 1
ATOM 1835 O O . ILE A 1 223 ? -4.743 7.821 0.718 1.00 85.12 223 ILE A O 1
ATOM 1839 N N . ASN A 1 224 ? -3.671 7.247 2.600 1.00 80.62 224 ASN A N 1
ATOM 1840 C CA . ASN A 1 224 ? -4.658 7.843 3.496 1.00 80.62 224 ASN A CA 1
ATOM 1841 C C . ASN A 1 224 ? -4.764 9.367 3.301 1.00 80.62 224 ASN A C 1
ATOM 1843 O O . ASN A 1 224 ? -5.877 9.897 3.203 1.00 80.62 224 ASN A O 1
ATOM 1847 N N . HIS A 1 225 ? -3.624 10.056 3.184 1.00 78.44 225 HIS A N 1
ATOM 1848 C CA . HIS A 1 225 ? -3.545 11.521 3.121 1.00 78.44 225 HIS A CA 1
ATOM 1849 C C . HIS A 1 225 ? -3.711 12.090 1.709 1.00 78.44 225 HIS A C 1
ATOM 1851 O O . HIS A 1 225 ? -4.462 13.044 1.522 1.00 78.44 225 HIS A O 1
ATOM 1857 N N . SER A 1 226 ? -3.026 11.525 0.712 1.00 75.12 226 SER A N 1
ATOM 1858 C CA . SER A 1 226 ? -2.950 12.102 -0.642 1.00 75.12 226 SER A CA 1
ATOM 1859 C C . SER A 1 226 ? -3.920 11.481 -1.636 1.00 75.12 226 SER A C 1
ATOM 1861 O O . SER A 1 226 ? -4.416 12.184 -2.513 1.00 75.12 226 SER A O 1
ATOM 1863 N N . VAL A 1 227 ? -4.197 10.180 -1.520 1.00 74.12 227 VAL A N 1
ATOM 1864 C CA . VAL A 1 227 ? -5.075 9.480 -2.467 1.00 74.12 227 VAL A CA 1
ATOM 1865 C C . VAL A 1 227 ? -6.520 9.624 -2.024 1.00 74.12 227 VAL A C 1
ATOM 1867 O O . VAL A 1 227 ? -7.337 10.251 -2.700 1.00 74.12 227 VAL A O 1
ATOM 1870 N N . PHE A 1 228 ? -6.845 9.097 -0.849 1.00 71.56 228 PHE A N 1
ATOM 1871 C CA . PHE A 1 228 ? -8.224 9.088 -0.393 1.00 71.56 228 PHE A CA 1
ATOM 1872 C C . PHE A 1 228 ? -8.650 10.401 0.246 1.00 71.56 228 PHE A C 1
ATOM 1874 O O . PHE A 1 228 ? -9.830 10.714 0.124 1.00 71.56 228 PHE A O 1
ATOM 1881 N N . ALA A 1 229 ? -7.743 11.143 0.903 1.00 60.97 229 ALA A N 1
ATOM 1882 C CA . ALA A 1 229 ? -7.918 12.494 1.479 1.00 60.97 229 ALA A CA 1
ATOM 1883 C C . ALA A 1 229 ? -9.198 12.726 2.331 1.00 60.97 229 ALA A C 1
ATOM 1885 O O . ALA A 1 229 ? -9.501 13.841 2.747 1.00 60.97 229 ALA A O 1
ATOM 1886 N N . LEU A 1 230 ? -9.965 11.663 2.595 1.00 52.97 230 LEU A N 1
ATOM 1887 C CA . LEU A 1 230 ? -11.316 11.638 3.160 1.00 52.97 230 LEU A CA 1
ATOM 1888 C C . LEU A 1 230 ? -11.450 10.562 4.247 1.00 52.97 230 LEU A C 1
ATOM 1890 O O . LEU A 1 230 ? -12.469 10.520 4.936 1.00 52.97 230 LEU A O 1
ATOM 1894 N N . PHE A 1 231 ? -10.435 9.708 4.438 1.00 53.16 231 PHE A N 1
ATOM 1895 C CA . PHE A 1 231 ? -10.449 8.671 5.477 1.00 53.16 231 PHE A CA 1
ATOM 1896 C C . PHE A 1 231 ? -10.487 9.245 6.905 1.00 53.16 231 PHE A C 1
ATOM 1898 O O . PHE A 1 231 ? -10.929 8.560 7.826 1.00 53.16 231 PHE A O 1
ATOM 1905 N N . GLY A 1 232 ? -10.149 10.527 7.087 1.00 47.97 232 GLY A N 1
ATOM 1906 C CA . GLY A 1 232 ? -10.311 11.241 8.357 1.00 47.97 232 GLY A CA 1
ATOM 1907 C C . GLY A 1 232 ? -11.759 11.615 8.715 1.00 47.97 232 GLY A C 1
ATOM 1908 O O . GLY A 1 232 ? -12.051 11.853 9.884 1.00 47.97 232 GLY A O 1
ATOM 1909 N N . ALA A 1 233 ? -12.702 11.634 7.765 1.00 52.09 233 ALA A N 1
ATOM 1910 C CA . ALA A 1 233 ? -14.046 12.187 7.997 1.00 52.09 233 ALA A CA 1
ATOM 1911 C C . ALA A 1 233 ? -14.998 11.265 8.792 1.00 52.09 233 ALA A C 1
ATOM 1913 O O . ALA A 1 233 ? -16.166 11.601 8.985 1.00 52.09 233 ALA A O 1
ATOM 1914 N N . THR A 1 234 ? -14.540 10.081 9.213 1.00 56.75 234 THR A N 1
ATOM 1915 C CA . THR A 1 234 ? -15.381 9.084 9.902 1.00 56.75 234 THR A CA 1
ATOM 1916 C C . THR A 1 234 ? -15.379 9.218 11.416 1.00 56.75 234 THR A C 1
ATOM 1918 O O . THR A 1 234 ? -16.229 8.617 12.075 1.00 56.75 234 THR A O 1
ATOM 1921 N N . GLU A 1 235 ? -14.432 9.971 11.978 1.00 61.47 235 GLU A N 1
ATOM 1922 C CA . GLU A 1 235 ? -14.526 10.360 13.379 1.00 61.47 235 GLU A CA 1
ATOM 1923 C C . GLU A 1 235 ? -15.748 11.273 13.515 1.00 61.47 235 GLU A C 1
ATOM 1925 O O . GLU A 1 235 ? -15.841 12.314 12.865 1.00 61.47 235 GLU A O 1
ATOM 1930 N N . LYS A 1 236 ? -16.757 10.813 14.264 1.00 52.75 236 LYS A N 1
ATOM 1931 C CA . LYS A 1 236 ? -18.060 11.479 14.325 1.00 52.75 236 LYS A CA 1
ATOM 1932 C C . LYS A 1 236 ? -17.895 12.902 14.852 1.00 52.75 236 LYS A C 1
ATOM 1934 O O . LYS A 1 236 ? -17.660 13.093 16.041 1.00 52.75 236 LYS A O 1
ATOM 1939 N N . TYR A 1 237 ? -18.164 13.883 13.999 1.00 49.47 237 TYR A N 1
ATOM 1940 C CA . TYR A 1 237 ? -18.630 15.186 14.445 1.00 49.47 237 TYR A CA 1
ATOM 1941 C C . TYR A 1 237 ? -20.022 14.983 15.030 1.00 49.47 237 TYR A C 1
ATOM 1943 O O . TYR A 1 237 ? -20.918 14.471 14.354 1.00 49.47 237 TYR A O 1
ATOM 1951 N N . SER A 1 238 ? -20.248 15.363 16.282 1.00 43.50 238 SER A N 1
ATOM 1952 C CA . SER A 1 238 ? -21.626 15.676 16.633 1.00 43.50 238 SER A CA 1
ATOM 1953 C C . SER A 1 238 ? -21.977 16.972 15.890 1.00 43.50 238 SER A C 1
ATOM 1955 O O . SER A 1 238 ? -21.276 17.971 16.037 1.00 43.50 238 SER A O 1
ATOM 1957 N N . ASP A 1 239 ? -23.041 16.979 15.076 1.00 45.78 239 ASP A N 1
ATOM 1958 C CA . ASP A 1 239 ? -23.458 18.140 14.252 1.00 45.78 239 ASP A CA 1
ATOM 1959 C C . ASP A 1 239 ? -23.622 19.450 15.056 1.00 45.78 239 ASP A C 1
ATOM 1961 O O . ASP A 1 239 ? -23.709 20.539 14.498 1.00 45.78 239 ASP A O 1
ATOM 1965 N N . LYS A 1 240 ? -23.653 19.361 16.392 1.00 45.66 240 LYS A N 1
ATOM 1966 C CA . LYS A 1 240 ? -23.774 20.488 17.322 1.00 45.66 240 LYS A CA 1
ATOM 1967 C C . LYS A 1 240 ? -22.436 21.040 17.842 1.00 45.66 240 LYS A C 1
ATOM 1969 O O . LYS A 1 240 ? -22.475 21.982 18.627 1.00 45.66 240 LYS A O 1
ATOM 1974 N N . ARG A 1 241 ? -21.278 20.471 17.473 1.00 51.88 241 ARG A N 1
ATOM 1975 C CA . ARG A 1 241 ? -19.986 20.756 18.141 1.00 51.88 241 ARG A CA 1
ATOM 1976 C C . ARG A 1 241 ? -18.790 21.009 17.218 1.00 51.88 241 ARG A C 1
ATOM 1978 O O . ARG A 1 241 ? -17.664 21.088 17.693 1.00 51.88 241 ARG A O 1
ATOM 1985 N N . LEU A 1 242 ? -19.027 21.278 15.932 1.00 54.28 242 LEU A N 1
ATOM 1986 C CA . LEU A 1 242 ? -18.009 21.714 14.953 1.00 54.28 242 LEU A CA 1
ATOM 1987 C C . LEU A 1 242 ? -17.261 23.021 15.321 1.00 54.28 242 LEU A C 1
ATOM 1989 O O . LEU A 1 242 ? -16.411 23.480 14.562 1.00 54.28 242 LEU A O 1
ATOM 1993 N N . HIS A 1 243 ? -17.570 23.632 16.466 1.00 62.06 243 HIS A N 1
ATOM 1994 C CA . HIS A 1 243 ? -16.978 24.882 16.937 1.00 62.06 243 HIS A CA 1
ATOM 1995 C C . HIS A 1 243 ? -16.309 24.779 18.317 1.00 62.06 243 HIS A C 1
ATOM 1997 O O . HIS A 1 243 ? -15.835 25.803 18.799 1.00 62.06 243 HIS A O 1
ATOM 2003 N N . ASP A 1 244 ? -16.261 23.601 18.959 1.00 74.69 244 ASP A N 1
ATOM 2004 C CA . ASP A 1 244 ? -15.507 23.419 20.211 1.00 74.69 244 ASP A CA 1
ATOM 2005 C C . ASP A 1 244 ? -14.046 23.039 19.897 1.00 74.69 244 ASP A C 1
ATOM 2007 O O . ASP A 1 244 ? -13.803 21.934 19.400 1.00 74.69 244 ASP A O 1
ATOM 2011 N N . PRO A 1 245 ? -13.059 23.909 20.194 1.00 76.06 245 PRO A N 1
ATOM 2012 C CA . PRO A 1 245 ? -11.648 23.618 19.950 1.00 76.06 245 PRO A CA 1
ATOM 2013 C C . PRO A 1 245 ? -11.168 22.319 20.607 1.00 76.06 245 PRO A C 1
ATOM 2015 O O . PRO A 1 245 ? -10.360 21.607 20.016 1.00 76.06 245 PRO A O 1
ATOM 2018 N N . LYS A 1 246 ? -11.702 21.960 21.783 1.00 77.06 246 LYS A N 1
ATOM 2019 C CA . LYS A 1 246 ? -11.300 20.737 22.494 1.00 77.06 246 LYS A CA 1
ATOM 2020 C C . LYS A 1 246 ? -11.771 19.472 21.781 1.00 77.06 246 LYS A C 1
ATOM 2022 O O . LYS A 1 246 ? -11.052 18.478 21.742 1.00 77.06 246 LYS A O 1
ATOM 2027 N N . GLU A 1 247 ? -12.969 19.500 21.198 1.00 76.44 247 GLU A N 1
ATOM 2028 C CA . GLU A 1 247 ? -13.495 18.364 20.432 1.00 76.44 247 GLU A CA 1
ATOM 2029 C C . GLU A 1 247 ? -12.732 18.197 19.112 1.00 76.44 247 GLU A C 1
ATOM 2031 O O . GLU A 1 247 ? -12.433 17.073 18.715 1.00 76.44 247 GLU A O 1
ATOM 2036 N N . ILE A 1 248 ? -12.329 19.306 18.481 1.00 76.12 248 ILE A N 1
ATOM 2037 C CA . ILE A 1 248 ? -11.471 19.300 17.287 1.00 76.12 248 ILE A CA 1
ATOM 2038 C C . ILE A 1 248 ? -10.098 18.686 17.599 1.00 76.12 248 ILE A C 1
ATOM 2040 O O . ILE A 1 248 ? -9.627 17.831 16.848 1.00 76.12 248 ILE A O 1
ATOM 2044 N N . GLU A 1 249 ? -9.467 19.079 18.709 1.00 77.25 249 GLU A N 1
ATOM 2045 C CA . GLU A 1 249 ? -8.178 18.525 19.149 1.00 77.25 249 GLU A CA 1
ATOM 2046 C C . GLU A 1 249 ? -8.272 17.028 19.458 1.00 77.25 249 GLU A C 1
ATOM 2048 O O . GLU A 1 249 ? -7.451 16.248 18.967 1.00 77.25 249 GLU A O 1
ATOM 2053 N N . ARG A 1 250 ? -9.318 16.608 20.183 1.00 81.88 250 ARG A N 1
ATOM 2054 C CA . ARG A 1 250 ? -9.590 15.193 20.471 1.00 81.88 250 ARG A CA 1
ATOM 2055 C C . ARG A 1 250 ? -9.742 14.372 19.191 1.00 81.88 250 ARG A C 1
ATOM 2057 O O . ARG A 1 250 ? -9.094 13.337 19.039 1.00 81.88 250 ARG A O 1
ATOM 2064 N N . ILE A 1 251 ? -10.579 14.840 18.262 1.00 78.19 251 ILE A N 1
ATOM 2065 C CA . ILE A 1 251 ? -10.806 14.180 16.969 1.00 78.19 251 ILE A CA 1
ATOM 2066 C C . ILE A 1 251 ? -9.493 14.077 16.192 1.00 78.19 251 ILE A C 1
ATOM 2068 O O . ILE A 1 251 ? -9.166 13.004 15.690 1.00 78.19 251 ILE A O 1
ATOM 2072 N N . SER A 1 252 ? -8.714 15.159 16.133 1.00 78.50 252 SER A N 1
ATOM 2073 C CA . SER A 1 252 ? -7.428 15.162 15.433 1.00 78.50 252 SER A CA 1
ATOM 2074 C C . SER A 1 252 ? -6.431 14.176 16.050 1.00 78.50 252 SER A C 1
ATOM 2076 O O . SER A 1 252 ? -5.746 13.468 15.312 1.00 78.50 252 SER A O 1
ATOM 2078 N N . GLY A 1 253 ? -6.373 14.066 17.381 1.00 82.00 253 GLY A N 1
ATOM 2079 C CA . GLY A 1 253 ? -5.543 13.066 18.056 1.00 82.00 253 GLY A CA 1
ATOM 2080 C C . GLY A 1 253 ? -5.954 11.634 17.702 1.00 82.00 253 GLY A C 1
ATOM 2081 O O . GLY A 1 253 ? -5.111 10.826 17.318 1.00 82.00 253 GLY A O 1
ATOM 2082 N N . PHE A 1 254 ? -7.254 11.328 17.731 1.00 86.06 254 PHE A N 1
ATOM 2083 C CA . PHE A 1 254 ? -7.763 9.992 17.392 1.00 86.06 254 PHE A CA 1
ATOM 2084 C C . PHE A 1 254 ? -7.543 9.648 15.914 1.00 86.06 254 PHE A C 1
ATOM 2086 O O . PHE A 1 254 ? -7.180 8.516 15.606 1.00 86.06 254 PHE A O 1
ATOM 2093 N N . GLN A 1 255 ? -7.689 10.618 15.004 1.00 82.44 255 GLN A N 1
ATOM 2094 C CA . GLN A 1 255 ? -7.368 10.446 13.583 1.00 82.44 255 GLN A CA 1
ATOM 2095 C C . GLN A 1 255 ? -5.897 10.074 13.371 1.00 82.44 255 GLN A C 1
ATOM 2097 O O . GLN A 1 255 ? -5.616 9.165 12.596 1.00 82.44 255 GLN A O 1
ATOM 2102 N N . ARG A 1 256 ? -4.968 10.739 14.072 1.00 83.00 256 ARG A N 1
ATOM 2103 C CA . ARG A 1 256 ? -3.529 10.439 13.978 1.00 83.00 256 ARG A CA 1
ATOM 2104 C C . ARG A 1 256 ? -3.207 9.037 14.488 1.00 83.00 256 ARG A C 1
ATOM 2106 O O . ARG A 1 256 ? -2.510 8.294 13.815 1.00 83.00 256 ARG A O 1
ATOM 2113 N N . ILE A 1 257 ? -3.763 8.648 15.638 1.00 87.62 257 ILE A N 1
ATOM 2114 C CA . ILE A 1 257 ? -3.564 7.297 16.191 1.00 87.62 257 ILE A CA 1
ATOM 2115 C C . ILE A 1 257 ? -4.157 6.238 15.255 1.00 87.62 257 ILE A C 1
ATOM 2117 O O . ILE A 1 257 ? -3.540 5.205 15.008 1.00 87.62 257 ILE A O 1
ATOM 2121 N N . LYS A 1 258 ? -5.346 6.497 14.705 1.00 88.88 258 LYS A N 1
ATOM 2122 C CA . LYS A 1 258 ? -5.994 5.618 13.731 1.00 88.88 258 LYS A CA 1
ATOM 2123 C C . LYS A 1 258 ? -5.141 5.415 12.479 1.00 88.88 258 LYS A C 1
ATOM 2125 O O . LYS A 1 258 ? -5.034 4.283 12.019 1.00 88.88 258 LYS A O 1
ATOM 2130 N N . ASP A 1 259 ? -4.581 6.488 11.930 1.00 87.19 259 ASP A N 1
ATOM 2131 C CA . ASP A 1 259 ? -3.739 6.445 10.731 1.00 87.19 259 ASP A CA 1
ATOM 2132 C C . ASP A 1 259 ? -2.532 5.515 10.925 1.00 87.19 259 ASP A C 1
ATOM 2134 O O . ASP A 1 259 ? -2.325 4.596 10.136 1.00 87.19 259 ASP A O 1
ATOM 2138 N N . GLU A 1 260 ? -1.830 5.667 12.049 1.00 88.12 260 GLU A N 1
ATOM 2139 C CA . GLU A 1 260 ? -0.701 4.818 12.448 1.00 88.12 260 GLU A CA 1
ATOM 2140 C C . GLU A 1 260 ? -1.107 3.353 12.633 1.00 88.12 260 GLU A C 1
ATOM 2142 O O . GLU A 1 260 ? -0.455 2.445 12.121 1.00 88.12 260 GLU A O 1
ATOM 2147 N N . VAL A 1 261 ? -2.226 3.088 13.317 1.00 90.62 261 VAL A N 1
ATOM 2148 C CA . VAL A 1 261 ? -2.724 1.714 13.491 1.00 90.62 261 VAL A CA 1
ATOM 2149 C C . VAL A 1 261 ? -3.023 1.060 12.140 1.00 90.62 261 VAL A C 1
ATOM 2151 O O . VAL A 1 261 ? -2.692 -0.108 11.943 1.00 90.62 261 VAL A O 1
ATOM 2154 N N . LEU A 1 262 ? -3.625 1.789 11.195 1.00 89.56 262 LEU A N 1
ATOM 2155 C CA . LEU A 1 262 ? -3.883 1.272 9.849 1.00 89.56 262 LEU A CA 1
ATOM 2156 C C . LEU A 1 262 ? -2.580 1.014 9.073 1.00 89.56 262 LEU A C 1
ATOM 2158 O O . LEU A 1 262 ? -2.500 0.006 8.369 1.00 89.56 262 LEU A O 1
ATOM 2162 N N . ALA A 1 263 ? -1.564 1.866 9.225 1.00 89.25 263 ALA A N 1
ATOM 2163 C CA . ALA A 1 263 ? -0.247 1.665 8.620 1.00 89.25 263 ALA A CA 1
ATOM 2164 C C . ALA A 1 263 ? 0.463 0.416 9.180 1.00 89.25 263 ALA A C 1
ATOM 2166 O O . ALA A 1 263 ? 0.857 -0.459 8.406 1.00 89.25 263 ALA A O 1
ATOM 2167 N N . TYR A 1 264 ? 0.489 0.237 10.506 1.00 88.56 264 TYR A N 1
ATOM 2168 C CA . TYR A 1 264 ? 1.030 -0.969 11.153 1.00 88.56 264 TYR A CA 1
ATOM 2169 C C . TYR A 1 264 ? 0.281 -2.252 10.761 1.00 88.56 264 TYR A C 1
ATOM 2171 O O . TYR A 1 264 ? 0.890 -3.307 10.551 1.00 88.56 264 TYR A O 1
ATOM 2179 N N . LEU A 1 265 ? -1.047 -2.177 10.622 1.00 88.62 265 LEU A N 1
ATOM 2180 C CA . LEU A 1 265 ? -1.850 -3.292 10.114 1.00 88.62 265 LEU A CA 1
ATOM 2181 C C . LEU A 1 265 ? -1.488 -3.643 8.668 1.00 88.62 265 LEU A C 1
ATOM 2183 O O . LEU A 1 265 ? -1.448 -4.828 8.333 1.00 88.62 265 LEU A O 1
ATOM 2187 N N . ARG A 1 266 ? -1.221 -2.643 7.816 1.00 87.44 266 ARG A N 1
ATOM 2188 C CA . ARG A 1 266 ? -0.830 -2.854 6.414 1.00 87.44 266 ARG A CA 1
ATOM 2189 C C . ARG A 1 266 ? 0.554 -3.486 6.287 1.00 87.44 266 ARG A C 1
ATOM 2191 O O . ARG A 1 266 ? 0.728 -4.374 5.445 1.00 87.44 266 ARG A O 1
ATOM 2198 N N . GLU A 1 267 ? 1.489 -3.028 7.117 1.00 85.75 267 GLU A N 1
ATOM 2199 C CA . GLU A 1 267 ? 2.857 -3.540 7.256 1.00 85.75 267 GLU A CA 1
ATOM 2200 C C . GLU A 1 267 ? 2.864 -5.004 7.725 1.00 85.75 267 GLU A C 1
ATOM 2202 O O . GLU A 1 267 ? 3.640 -5.816 7.231 1.00 85.75 267 GLU A O 1
ATOM 2207 N N . GLY A 1 268 ? 1.922 -5.374 8.599 1.00 82.62 268 GLY A N 1
ATOM 2208 C CA . GLY A 1 268 ? 1.768 -6.739 9.103 1.00 82.62 268 GLY A CA 1
ATOM 2209 C C . GLY A 1 268 ? 2.413 -6.984 10.460 1.00 82.62 268 GLY A C 1
ATOM 2210 O O . GLY A 1 268 ? 2.692 -8.135 10.791 1.00 82.62 268 GLY A O 1
ATOM 2211 N N . GLN A 1 269 ? 2.611 -5.930 11.253 1.00 82.94 269 GLN A N 1
ATOM 2212 C CA . GLN A 1 269 ? 3.141 -6.068 12.606 1.00 82.94 269 GLN A CA 1
ATOM 2213 C C . GLN A 1 269 ? 2.182 -6.825 13.537 1.00 82.94 269 GLN A C 1
ATOM 2215 O O . GLN A 1 269 ? 0.950 -6.821 13.388 1.00 82.94 269 GLN A O 1
ATOM 2220 N N . THR A 1 270 ? 2.759 -7.495 14.528 1.00 85.06 270 THR A N 1
ATOM 2221 C CA . THR A 1 270 ? 2.019 -8.097 15.641 1.00 85.06 270 THR A CA 1
ATOM 2222 C C . THR A 1 270 ? 1.430 -7.016 16.550 1.00 85.06 270 THR A C 1
ATOM 2224 O O . THR A 1 270 ? 1.817 -5.846 16.505 1.00 85.06 270 THR A O 1
ATOM 2227 N N . GLY A 1 271 ? 0.472 -7.394 17.391 1.00 86.50 271 GLY A N 1
ATOM 2228 C CA . GLY A 1 271 ? -0.094 -6.479 18.371 1.00 86.50 271 GLY A CA 1
ATOM 2229 C C . GLY A 1 271 ? 0.932 -6.026 19.402 1.00 86.50 271 GLY A C 1
ATOM 2230 O O . GLY A 1 271 ? 0.987 -4.843 19.733 1.00 86.50 271 GLY A O 1
ATOM 2231 N N . SER A 1 272 ? 1.800 -6.934 19.845 1.00 85.88 272 SER A N 1
ATOM 2232 C CA . SER A 1 272 ? 2.922 -6.626 20.731 1.00 85.88 272 SER A CA 1
ATOM 2233 C C . SER A 1 272 ? 3.887 -5.616 20.111 1.00 85.88 272 SER A C 1
ATOM 2235 O O . SER A 1 272 ? 4.349 -4.709 20.804 1.00 85.88 272 SER A O 1
ATOM 2237 N N . GLU A 1 273 ? 4.176 -5.731 18.814 1.00 84.50 273 GLU A N 1
ATOM 2238 C CA . GLU A 1 273 ? 5.023 -4.777 18.094 1.00 84.50 273 GLU A CA 1
ATOM 2239 C C . GLU A 1 273 ? 4.339 -3.420 17.931 1.00 84.50 273 GLU A C 1
ATOM 2241 O O . GLU A 1 273 ? 4.930 -2.419 18.330 1.00 84.50 273 GLU A O 1
ATOM 2246 N N . LEU A 1 274 ? 3.077 -3.389 17.489 1.00 86.25 274 LEU A N 1
ATOM 2247 C CA . LEU A 1 274 ? 2.268 -2.168 17.398 1.00 86.25 274 LEU A CA 1
ATOM 2248 C C . LEU A 1 274 ? 2.201 -1.451 18.747 1.00 86.25 274 LEU A C 1
ATOM 2250 O O . LEU A 1 274 ? 2.430 -0.245 18.833 1.00 86.25 274 LEU A O 1
ATOM 2254 N N . LYS A 1 275 ? 1.918 -2.192 19.822 1.00 84.06 275 LYS A N 1
ATOM 2255 C CA . LYS A 1 275 ? 1.845 -1.647 21.177 1.00 84.06 275 LYS A CA 1
ATOM 2256 C C . LYS A 1 275 ? 3.196 -1.115 21.617 1.00 84.06 275 LYS A C 1
ATOM 2258 O O . LYS A 1 275 ? 3.272 0.006 22.108 1.00 84.06 275 LYS A O 1
ATOM 2263 N N . ARG A 1 276 ? 4.264 -1.897 21.441 1.00 81.44 276 ARG A N 1
ATOM 2264 C CA . ARG A 1 276 ? 5.624 -1.469 21.778 1.00 81.44 276 ARG A CA 1
ATOM 2265 C C . ARG A 1 276 ? 5.985 -0.194 21.033 1.00 81.44 276 ARG A C 1
ATOM 2267 O O . ARG A 1 276 ? 6.562 0.681 21.658 1.00 81.44 276 ARG A O 1
ATOM 2274 N N . SER A 1 277 ? 5.632 -0.083 19.756 1.00 78.00 277 SER A N 1
ATOM 2275 C CA . SER A 1 277 ? 5.855 1.117 18.959 1.00 78.00 277 SER A CA 1
ATOM 2276 C C . SER A 1 277 ? 5.036 2.285 19.505 1.00 78.00 277 SER A C 1
ATOM 2278 O O . SER A 1 277 ? 5.619 3.238 20.009 1.00 78.00 277 SER A O 1
ATOM 2280 N N . LEU A 1 278 ? 3.705 2.188 19.542 1.00 79.56 278 LEU A N 1
ATOM 2281 C CA . LEU A 1 278 ? 2.812 3.302 19.897 1.00 79.56 278 LEU A CA 1
ATOM 2282 C C . LEU A 1 278 ? 2.838 3.711 21.382 1.00 79.56 278 LEU A C 1
ATOM 2284 O O . LEU A 1 278 ? 2.480 4.841 21.714 1.00 79.56 278 LEU A O 1
ATOM 2288 N N . HIS A 1 279 ? 3.252 2.825 22.292 1.00 71.25 279 HIS A N 1
ATOM 2289 C CA . HIS A 1 279 ? 3.462 3.166 23.707 1.00 71.25 279 HIS A CA 1
ATOM 2290 C C . HIS A 1 279 ? 4.870 3.677 24.007 1.00 71.25 279 HIS A C 1
ATOM 2292 O O . HIS A 1 279 ? 5.103 4.149 25.120 1.00 71.25 279 HIS A O 1
ATOM 2298 N N . ASN A 1 280 ? 5.797 3.585 23.053 1.00 67.56 280 ASN A N 1
ATOM 2299 C CA . ASN A 1 280 ? 7.133 4.128 23.227 1.00 67.56 280 ASN A CA 1
ATOM 2300 C C . ASN A 1 280 ? 7.080 5.656 23.359 1.00 67.56 280 ASN A C 1
ATOM 2302 O O . ASN A 1 280 ? 6.133 6.304 22.899 1.00 67.56 280 ASN A O 1
ATOM 2306 N N . GLU A 1 281 ? 8.136 6.244 23.925 1.00 54.94 281 GLU A N 1
ATOM 2307 C CA . GLU A 1 281 ? 8.269 7.701 24.033 1.00 54.94 281 GLU A CA 1
ATOM 2308 C C . GLU A 1 281 ? 8.134 8.400 22.665 1.00 54.94 281 GLU A C 1
ATOM 2310 O O . GLU A 1 281 ? 7.652 9.534 22.578 1.00 54.94 281 GLU A O 1
ATOM 2315 N N . LEU A 1 282 ? 8.421 7.646 21.598 1.00 53.91 282 LEU A N 1
ATOM 2316 C CA . LEU A 1 282 ? 8.391 8.060 20.199 1.00 53.91 282 LEU A CA 1
ATOM 2317 C C . LEU A 1 282 ? 7.038 8.593 19.739 1.00 53.91 282 LEU A C 1
ATOM 2319 O O . LEU A 1 282 ? 6.924 9.635 19.089 1.00 53.91 282 LEU A O 1
ATOM 2323 N N . TYR A 1 283 ? 5.970 7.932 20.166 1.00 63.94 283 TYR A N 1
ATOM 2324 C CA . TYR A 1 283 ? 4.615 8.273 19.756 1.00 63.94 283 TYR A CA 1
ATOM 2325 C C . TYR A 1 283 ? 3.854 9.060 20.817 1.00 63.94 283 TYR A C 1
ATOM 2327 O O . TYR A 1 283 ? 2.669 9.333 20.636 1.00 63.94 283 TYR A O 1
ATOM 2335 N N . ILE A 1 284 ? 4.528 9.548 21.874 1.00 67.19 284 ILE A N 1
ATOM 2336 C CA . ILE A 1 284 ? 3.922 10.476 22.847 1.00 67.19 284 ILE A CA 1
ATOM 2337 C C . ILE A 1 284 ? 3.271 11.652 22.114 1.00 67.19 284 ILE A C 1
ATOM 2339 O O . ILE A 1 284 ? 2.205 12.114 22.508 1.00 67.19 284 ILE A O 1
ATOM 2343 N N . HIS A 1 285 ? 3.870 12.120 21.014 1.00 69.94 285 HIS A N 1
ATOM 2344 C CA . HIS A 1 285 ? 3.335 13.223 20.219 1.00 69.94 285 HIS A CA 1
ATOM 2345 C C . HIS A 1 285 ? 1.948 12.964 19.602 1.00 69.94 285 HIS A C 1
ATOM 2347 O O . HIS A 1 285 ? 1.228 13.937 19.375 1.00 69.94 285 HIS A O 1
ATOM 2353 N N . LEU A 1 286 ? 1.548 11.703 19.393 1.00 75.12 286 LEU A N 1
ATOM 2354 C CA . LEU A 1 286 ? 0.185 11.350 18.983 1.00 75.12 286 LEU A CA 1
ATOM 2355 C C . LEU A 1 286 ? -0.838 11.659 20.086 1.00 75.12 286 LEU A C 1
ATOM 2357 O O . LEU A 1 286 ? -1.973 12.022 19.789 1.00 75.12 286 LEU A O 1
ATOM 2361 N N . PHE A 1 287 ? -0.419 11.563 21.351 1.00 82.12 287 PHE A N 1
ATOM 2362 C CA . PHE A 1 287 ? -1.265 11.757 22.531 1.00 82.12 287 PHE A CA 1
ATOM 2363 C C . PHE A 1 287 ? -1.142 13.157 23.152 1.00 82.12 287 PHE A C 1
ATOM 2365 O O . PHE A 1 287 ? -2.006 13.541 23.928 1.00 82.12 287 PHE A O 1
ATOM 2372 N N . LYS A 1 288 ? -0.123 13.959 22.793 1.00 76.19 288 LYS A N 1
ATOM 2373 C CA . LYS A 1 288 ? 0.171 15.279 23.411 1.00 76.19 288 LYS A CA 1
ATOM 2374 C C . LYS A 1 288 ? -0.994 16.274 23.427 1.00 76.19 288 LYS A C 1
ATOM 2376 O O . LYS A 1 288 ? -1.012 17.148 24.285 1.00 76.19 288 LYS A O 1
ATOM 2381 N N . ASN A 1 289 ? -1.916 16.166 22.473 1.00 74.31 289 ASN A N 1
ATOM 2382 C CA . ASN A 1 289 ? -3.059 17.073 22.341 1.00 74.31 289 ASN A CA 1
ATOM 2383 C C . ASN A 1 289 ? -4.360 16.476 22.904 1.00 74.31 289 ASN A C 1
ATOM 2385 O O . ASN A 1 289 ? -5.421 17.075 22.757 1.00 74.31 289 ASN A O 1
ATOM 2389 N N . LEU A 1 290 ? -4.299 15.286 23.503 1.00 82.81 290 LEU A N 1
ATOM 2390 C CA . LEU A 1 290 ? -5.439 14.650 24.147 1.00 82.81 290 LEU A CA 1
ATOM 2391 C C . LEU A 1 290 ? -5.510 15.066 25.618 1.00 82.81 290 LEU A C 1
ATOM 2393 O O . LEU A 1 290 ? -4.493 15.321 26.264 1.00 82.81 290 LEU A O 1
ATOM 2397 N N . SER A 1 291 ? -6.727 15.121 26.159 1.00 85.94 291 SER A N 1
ATOM 2398 C CA . SER A 1 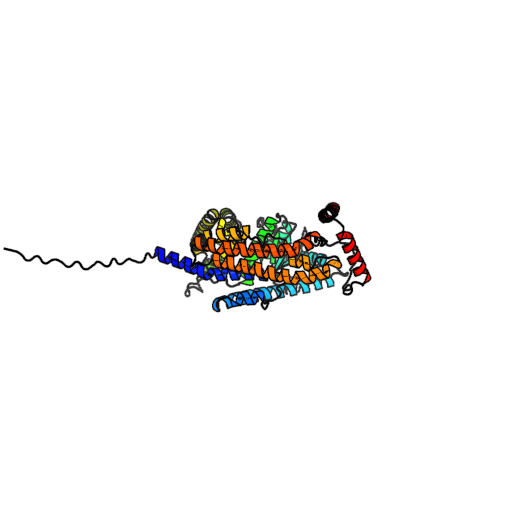291 ? -6.904 15.216 27.608 1.00 85.94 291 SER A CA 1
ATOM 2399 C C . SER A 1 291 ? -6.366 13.946 28.292 1.00 85.94 291 SER A C 1
ATOM 2401 O O . SER A 1 291 ? -6.313 12.894 27.651 1.00 85.94 291 SER A O 1
ATOM 2403 N N . PRO A 1 292 ? -5.997 13.985 29.586 1.00 88.12 292 PRO A N 1
ATOM 2404 C CA . PRO A 1 292 ? -5.577 12.784 30.314 1.00 88.12 292 PRO A CA 1
ATOM 2405 C C . PRO A 1 292 ? -6.602 11.640 30.245 1.00 88.12 292 PRO A C 1
ATOM 2407 O O . PRO A 1 292 ? -6.236 10.465 30.178 1.00 88.12 292 PRO A O 1
ATOM 2410 N N . GLU A 1 293 ? -7.893 11.975 30.244 1.00 88.00 293 GLU A N 1
ATOM 2411 C CA . GLU A 1 293 ? -8.990 11.024 30.091 1.00 88.00 293 GLU A CA 1
ATOM 2412 C C . GLU A 1 293 ? -9.018 10.398 28.688 1.00 88.00 293 GLU A C 1
ATOM 2414 O O . GLU A 1 293 ? -9.113 9.174 28.575 1.00 88.00 293 GLU A O 1
ATOM 2419 N N . ASP A 1 294 ? -8.883 11.210 27.636 1.00 87.50 294 ASP A N 1
ATOM 2420 C CA . ASP A 1 294 ? -8.868 10.746 26.242 1.00 87.50 294 ASP A CA 1
ATOM 2421 C C . ASP A 1 294 ? -7.597 9.956 25.908 1.00 87.50 294 ASP A C 1
ATOM 2423 O O . ASP A 1 294 ? -7.650 8.975 25.169 1.00 87.50 294 ASP A O 1
ATOM 2427 N N . GLU A 1 295 ? -6.445 10.338 26.465 1.00 89.38 295 GLU A N 1
ATOM 2428 C CA . GLU A 1 295 ? -5.207 9.569 26.331 1.00 89.38 295 GLU A CA 1
ATOM 2429 C C . GLU A 1 295 ? -5.373 8.181 26.959 1.00 89.38 295 GLU A C 1
ATOM 2431 O O . GLU A 1 295 ? -5.018 7.169 26.350 1.00 89.38 295 GLU A O 1
ATOM 2436 N N . LYS A 1 296 ? -5.958 8.111 28.162 1.00 89.88 296 LYS A N 1
ATOM 2437 C CA . LYS A 1 296 ? -6.253 6.838 28.825 1.00 89.88 296 LYS A CA 1
ATOM 2438 C C . LYS A 1 296 ? -7.238 5.994 28.012 1.00 89.88 296 LYS A C 1
ATOM 2440 O O . LYS A 1 296 ? -7.050 4.781 27.919 1.00 89.88 296 LYS A O 1
ATOM 2445 N N . GLU A 1 297 ? -8.262 6.614 27.422 1.00 90.19 297 GLU A N 1
ATOM 2446 C CA . GLU A 1 297 ? -9.205 5.950 26.513 1.00 90.19 297 GLU A CA 1
ATOM 2447 C C . GLU A 1 297 ? -8.471 5.368 25.296 1.00 90.19 297 GLU A C 1
ATOM 2449 O O . GLU A 1 297 ? -8.569 4.168 25.032 1.00 90.19 297 GLU A O 1
ATOM 2454 N N . ALA A 1 298 ? -7.684 6.190 24.599 1.00 89.44 298 ALA A N 1
ATOM 2455 C CA . ALA A 1 298 ? -6.958 5.797 23.399 1.00 89.44 298 ALA A CA 1
ATOM 2456 C C . ALA A 1 298 ? -5.962 4.660 23.668 1.00 89.44 298 ALA A C 1
ATOM 2458 O O . ALA A 1 298 ? -5.932 3.679 22.926 1.00 89.44 298 ALA A O 1
ATOM 2459 N N . ARG A 1 299 ? -5.199 4.732 24.766 1.00 90.12 299 ARG A N 1
ATOM 2460 C CA . ARG A 1 299 ? -4.293 3.649 25.185 1.00 90.12 299 ARG A CA 1
ATOM 2461 C C . ARG A 1 299 ? -5.050 2.363 25.515 1.00 90.12 299 ARG A C 1
ATOM 2463 O O . ARG A 1 299 ? -4.636 1.292 25.088 1.00 90.12 299 ARG A O 1
ATOM 2470 N N . GLY A 1 300 ? -6.191 2.461 26.199 1.00 91.69 300 GLY A N 1
ATOM 2471 C CA . GLY A 1 300 ? -7.041 1.302 26.477 1.00 91.69 300 GLY A CA 1
ATOM 2472 C C . GLY A 1 300 ? -7.645 0.666 25.217 1.00 91.69 300 GLY A C 1
ATOM 2473 O O . GLY A 1 300 ? -7.890 -0.540 25.194 1.00 91.69 300 GLY A O 1
ATOM 2474 N N . ILE A 1 301 ? -7.881 1.450 24.162 1.00 92.56 301 ILE A N 1
ATOM 2475 C CA . ILE A 1 301 ? -8.279 0.942 22.841 1.00 92.56 301 ILE A CA 1
ATOM 2476 C C . ILE A 1 301 ? -7.104 0.224 22.168 1.00 92.56 301 ILE A C 1
ATOM 2478 O O . ILE A 1 301 ? -7.282 -0.896 21.691 1.00 92.56 301 ILE A O 1
ATOM 2482 N N . LEU A 1 302 ? -5.911 0.829 22.167 1.00 91.31 302 LEU A N 1
ATOM 2483 C CA . LEU A 1 302 ? -4.697 0.232 21.599 1.00 91.31 302 LEU A CA 1
ATOM 2484 C C . LEU A 1 302 ? -4.338 -1.097 22.259 1.00 91.31 302 LEU A C 1
ATOM 2486 O O . LEU A 1 302 ? -4.023 -2.048 21.552 1.00 91.31 302 LEU A O 1
ATOM 2490 N N . ASP A 1 303 ? -4.454 -1.189 23.584 1.00 91.00 303 ASP A N 1
ATOM 2491 C CA . ASP A 1 303 ? -4.216 -2.429 24.325 1.00 91.00 303 ASP A CA 1
ATOM 2492 C C . ASP A 1 303 ? -5.111 -3.572 23.828 1.00 91.00 303 ASP A C 1
ATOM 2494 O O . ASP A 1 303 ? -4.632 -4.681 23.601 1.00 91.00 303 ASP A O 1
ATOM 2498 N N . LYS A 1 304 ? -6.397 -3.287 23.592 1.00 92.56 304 LYS A N 1
ATOM 2499 C CA . LYS A 1 304 ? -7.354 -4.276 23.072 1.00 92.56 304 LYS A CA 1
ATOM 2500 C C . LYS A 1 304 ? -7.075 -4.647 21.620 1.00 92.56 304 LYS A C 1
ATOM 2502 O O . LYS A 1 304 ? -7.244 -5.802 21.248 1.00 92.56 304 LYS A O 1
ATOM 2507 N N . ILE A 1 305 ? -6.681 -3.677 20.792 1.00 91.31 305 ILE A N 1
ATOM 2508 C CA . ILE A 1 305 ? -6.270 -3.943 19.406 1.00 91.31 305 ILE A CA 1
ATOM 2509 C C . ILE A 1 305 ? -5.055 -4.870 19.415 1.00 91.31 305 ILE A C 1
ATOM 2511 O O . ILE A 1 305 ? -5.071 -5.891 18.741 1.00 91.31 305 ILE A O 1
ATOM 2515 N N . ALA A 1 306 ? -4.036 -4.551 20.211 1.00 90.31 306 ALA A N 1
ATOM 2516 C CA . ALA A 1 306 ? -2.825 -5.348 20.320 1.00 90.31 306 ALA A CA 1
ATOM 2517 C C . ALA A 1 306 ? -3.118 -6.790 20.764 1.00 90.31 306 ALA A C 1
ATOM 2519 O O . ALA A 1 306 ? -2.666 -7.734 20.123 1.00 90.31 306 ALA A O 1
ATOM 2520 N N . GLU A 1 307 ? -3.933 -6.967 21.804 1.00 90.31 307 GLU A N 1
ATOM 2521 C CA . GLU A 1 307 ? -4.357 -8.290 22.269 1.00 90.31 307 GLU A CA 1
ATOM 2522 C C . GLU A 1 307 ? -5.035 -9.104 21.152 1.00 90.31 307 GLU A C 1
ATOM 2524 O O . GLU A 1 307 ? -4.662 -10.251 20.906 1.00 90.31 307 GLU A O 1
ATOM 2529 N N . LEU A 1 308 ? -5.986 -8.504 20.426 1.00 88.56 308 LEU A N 1
ATOM 2530 C CA . LEU A 1 308 ? -6.677 -9.174 19.319 1.00 88.56 308 LEU A CA 1
ATOM 2531 C C . LEU A 1 308 ? -5.706 -9.611 18.217 1.00 88.56 308 LEU A C 1
ATOM 2533 O O . LEU A 1 308 ? -5.756 -10.758 17.774 1.00 88.56 308 LEU A O 1
ATOM 2537 N N . LEU A 1 309 ? -4.786 -8.723 17.831 1.00 86.81 309 LEU A N 1
ATOM 2538 C CA . LEU A 1 309 ? -3.801 -9.014 16.796 1.00 86.81 309 LEU A CA 1
ATOM 2539 C C . LEU A 1 309 ? -2.871 -10.165 17.211 1.00 86.81 309 LEU A C 1
ATOM 2541 O O . LEU A 1 309 ? -2.625 -11.064 16.408 1.00 86.81 309 LEU A O 1
ATOM 2545 N N . ASP A 1 310 ? -2.377 -10.193 18.447 1.00 85.38 310 ASP A N 1
ATOM 2546 C CA . ASP A 1 310 ? -1.473 -11.261 18.902 1.00 85.38 310 ASP A CA 1
ATOM 2547 C C . ASP A 1 310 ? -2.152 -12.638 18.970 1.00 85.38 310 ASP A C 1
ATOM 2549 O O . ASP A 1 310 ? -1.504 -13.662 18.742 1.00 85.38 310 ASP A O 1
ATOM 2553 N N . HIS A 1 311 ? -3.459 -12.684 19.235 1.00 78.25 311 HIS A N 1
ATOM 2554 C CA . HIS A 1 311 ? -4.200 -13.940 19.356 1.00 78.25 311 HIS A CA 1
ATOM 2555 C C . HIS A 1 311 ? -4.692 -14.527 18.025 1.00 78.25 311 HIS A C 1
ATOM 2557 O O . HIS A 1 311 ? -5.060 -15.703 17.990 1.00 78.25 311 HIS A O 1
ATOM 2563 N N . ARG A 1 312 ? -4.718 -13.751 16.933 1.00 66.31 312 ARG A N 1
ATOM 2564 C CA . ARG A 1 312 ? -5.318 -14.159 15.649 1.00 66.31 312 ARG A CA 1
ATOM 2565 C C . ARG A 1 312 ? -4.422 -13.765 14.467 1.00 66.31 312 ARG A C 1
ATOM 2567 O O . ARG A 1 312 ? -4.452 -12.644 13.961 1.00 66.31 312 ARG A O 1
ATOM 2574 N N . SER A 1 313 ? -3.582 -14.704 14.024 1.00 63.03 313 SER A N 1
ATOM 2575 C CA . SER A 1 313 ? -2.536 -14.445 13.018 1.00 63.03 313 SER A CA 1
ATOM 2576 C C . SER A 1 313 ? -2.914 -14.807 11.575 1.00 63.03 313 SER A C 1
ATOM 2578 O O . SER A 1 313 ? -2.389 -14.202 10.640 1.00 63.03 313 SER A O 1
ATOM 2580 N N . THR A 1 314 ? -3.828 -15.755 11.355 1.00 60.66 314 THR A N 1
ATOM 2581 C CA . THR A 1 314 ? -4.067 -16.358 10.027 1.00 60.66 314 THR A CA 1
ATOM 2582 C C . THR A 1 314 ? -4.681 -15.392 9.010 1.00 60.66 314 THR A C 1
ATOM 2584 O O . THR A 1 314 ? -4.245 -15.354 7.859 1.00 60.66 314 THR A O 1
ATOM 2587 N N . THR A 1 315 ? -5.603 -14.523 9.432 1.00 61.12 315 THR A N 1
ATOM 2588 C CA . THR A 1 315 ? -6.262 -13.486 8.606 1.00 61.12 315 THR A CA 1
ATOM 2589 C C . THR A 1 315 ? -5.281 -12.444 8.041 1.00 61.12 315 THR A C 1
ATOM 2591 O O . THR A 1 315 ? -5.552 -11.804 7.026 1.00 61.12 315 THR A O 1
ATOM 2594 N N . ARG A 1 316 ? -4.125 -12.266 8.697 1.00 69.69 316 ARG A N 1
ATOM 2595 C CA . ARG A 1 316 ? -3.137 -11.203 8.426 1.00 69.69 316 ARG A CA 1
ATOM 2596 C C . ARG A 1 316 ? -1.877 -11.707 7.718 1.00 69.69 316 ARG A C 1
ATOM 2598 O O . ARG A 1 316 ? -0.975 -10.915 7.437 1.00 69.69 316 ARG A O 1
ATOM 2605 N N . ALA A 1 317 ? -1.814 -13.002 7.408 1.00 67.69 317 ALA A N 1
ATOM 2606 C CA . ALA A 1 317 ? -0.644 -13.630 6.799 1.00 67.69 317 ALA A CA 1
ATOM 2607 C C . ALA A 1 317 ? -0.335 -13.075 5.395 1.00 67.69 317 ALA A C 1
ATOM 2609 O O . ALA A 1 317 ? 0.831 -12.892 5.042 1.00 67.69 317 ALA A O 1
ATOM 2610 N N . SER A 1 318 ? -1.363 -12.743 4.608 1.00 74.94 318 SER A N 1
ATOM 2611 C CA . SER A 1 318 ? -1.202 -12.260 3.233 1.00 74.94 318 SER A CA 1
ATOM 2612 C C . SER A 1 318 ? -1.332 -10.737 3.113 1.00 74.94 318 SER A C 1
ATOM 2614 O O . SER A 1 318 ? -2.051 -10.085 3.871 1.00 74.94 318 SER A O 1
ATOM 2616 N N . ASN A 1 319 ? -0.665 -10.160 2.106 1.00 77.75 319 ASN A N 1
ATOM 2617 C CA . ASN A 1 319 ? -0.798 -8.737 1.758 1.00 77.75 319 ASN A CA 1
ATOM 2618 C C . ASN A 1 319 ? -2.254 -8.335 1.466 1.00 77.75 319 ASN A C 1
ATOM 2620 O O . ASN A 1 319 ? -2.680 -7.248 1.846 1.00 77.75 319 ASN A O 1
ATOM 2624 N N . GLU A 1 320 ? -3.007 -9.212 0.801 1.00 79.44 320 GLU A N 1
ATOM 2625 C CA . GLU A 1 320 ? -4.423 -8.998 0.500 1.00 79.44 320 GLU A CA 1
ATOM 2626 C C . GLU A 1 320 ? -5.273 -8.980 1.773 1.00 79.44 320 GLU A C 1
ATOM 2628 O O . GLU A 1 320 ? -6.071 -8.061 1.950 1.00 79.44 320 GLU A O 1
ATOM 2633 N N . GLY A 1 321 ? -5.079 -9.945 2.681 1.00 80.50 321 GLY A N 1
ATOM 2634 C CA . GLY A 1 321 ? -5.810 -9.995 3.948 1.00 80.50 321 GLY A CA 1
ATOM 2635 C C . GLY A 1 321 ? -5.604 -8.722 4.767 1.00 80.50 321 GLY A C 1
ATOM 2636 O O . GLY A 1 321 ? -6.572 -8.099 5.209 1.00 80.50 321 GLY A O 1
ATOM 2637 N N . ARG A 1 322 ? -4.350 -8.257 4.858 1.00 85.44 322 ARG A N 1
ATOM 2638 C CA . ARG A 1 322 ? -4.002 -6.984 5.510 1.00 85.44 322 ARG A CA 1
ATOM 2639 C C . ARG A 1 322 ? -4.686 -5.784 4.855 1.00 85.44 322 ARG A C 1
ATOM 2641 O O . ARG A 1 322 ? -5.304 -4.986 5.555 1.00 85.44 322 ARG A O 1
ATOM 2648 N N . ALA A 1 323 ? -4.629 -5.669 3.527 1.00 84.81 323 ALA A N 1
ATOM 2649 C CA . ALA A 1 323 ? -5.271 -4.571 2.802 1.00 84.81 323 ALA A CA 1
ATOM 2650 C C . ALA A 1 323 ? -6.798 -4.563 2.998 1.00 84.81 323 ALA A C 1
ATOM 2652 O O . ALA A 1 323 ? -7.379 -3.523 3.305 1.00 84.81 323 ALA A O 1
ATOM 2653 N N . ILE A 1 324 ? -7.453 -5.725 2.904 1.00 82.75 324 ILE A N 1
ATOM 2654 C CA . ILE A 1 324 ? -8.899 -5.852 3.130 1.00 82.75 324 ILE A CA 1
ATOM 2655 C C . ILE A 1 324 ? -9.267 -5.392 4.544 1.00 82.75 324 ILE A C 1
ATOM 2657 O O . ILE A 1 324 ? -10.216 -4.623 4.701 1.00 82.75 324 ILE A O 1
ATOM 2661 N N . MET A 1 325 ? -8.512 -5.806 5.566 1.00 86.44 325 MET A N 1
ATOM 2662 C CA . MET A 1 325 ? -8.741 -5.366 6.947 1.00 86.44 325 MET A CA 1
ATOM 2663 C C . MET A 1 325 ? -8.591 -3.851 7.099 1.00 86.44 325 MET A C 1
ATOM 2665 O O . MET A 1 325 ? -9.451 -3.215 7.711 1.00 86.44 325 MET A O 1
ATOM 2669 N N . VAL A 1 326 ? -7.553 -3.262 6.498 1.00 87.81 326 VAL A N 1
ATOM 2670 C CA . VAL A 1 326 ? -7.343 -1.808 6.491 1.00 87.81 326 VAL A CA 1
ATOM 2671 C C . VAL A 1 326 ? -8.551 -1.096 5.882 1.00 87.81 326 VAL A C 1
ATOM 2673 O O . VAL A 1 326 ? -9.132 -0.233 6.536 1.00 87.81 326 VAL A O 1
ATOM 2676 N N . TYR A 1 327 ? -9.016 -1.496 4.695 1.00 85.25 327 TYR A N 1
ATOM 2677 C CA . TYR A 1 327 ? -10.162 -0.851 4.039 1.00 85.25 327 TYR A CA 1
ATOM 2678 C C . TYR A 1 327 ? -11.496 -1.054 4.778 1.00 85.25 327 TYR A C 1
ATOM 2680 O O . TYR A 1 327 ? -12.360 -0.170 4.750 1.00 85.25 327 TYR A O 1
ATOM 2688 N N . GLN A 1 328 ? -11.658 -2.179 5.481 1.00 84.38 328 GLN A N 1
ATOM 2689 C CA . GLN A 1 328 ? -12.803 -2.435 6.360 1.00 84.38 328 GLN A CA 1
ATOM 2690 C C . GLN A 1 328 ? -12.791 -1.536 7.605 1.00 84.38 328 GLN A C 1
ATOM 2692 O O . GLN A 1 328 ? -13.831 -1.036 8.021 1.00 84.38 328 GLN A O 1
ATOM 2697 N N . LEU A 1 329 ? -11.622 -1.285 8.193 1.00 84.94 329 LEU A N 1
ATOM 2698 C CA . LEU A 1 329 ? -11.489 -0.454 9.394 1.00 84.94 329 LEU A CA 1
ATOM 2699 C C . LEU A 1 329 ? -11.416 1.041 9.085 1.00 84.94 329 LEU A C 1
ATOM 2701 O O . LEU A 1 329 ? -11.771 1.870 9.921 1.00 84.94 329 LEU A O 1
ATOM 2705 N N . ALA A 1 330 ? -11.001 1.418 7.881 1.00 80.38 330 ALA A N 1
ATOM 2706 C CA . ALA A 1 330 ? -10.735 2.809 7.550 1.00 80.38 330 ALA A CA 1
ATOM 2707 C C . ALA A 1 330 ? -11.981 3.713 7.643 1.00 80.38 330 ALA A C 1
ATOM 2709 O O . ALA A 1 330 ? -11.854 4.912 7.880 1.00 80.38 330 ALA A O 1
ATOM 2710 N N . HIS A 1 331 ? -13.193 3.156 7.562 1.00 75.94 331 HIS A N 1
ATOM 2711 C CA . HIS A 1 331 ? -14.450 3.890 7.755 1.00 75.94 331 HIS A CA 1
ATOM 2712 C C . HIS A 1 331 ? -15.086 3.718 9.148 1.00 75.94 331 HIS A C 1
ATOM 2714 O O . HIS A 1 331 ? -16.171 4.241 9.412 1.00 75.94 331 HIS A O 1
ATOM 2720 N N . VAL A 1 332 ? -14.417 2.996 10.045 1.00 80.50 332 VAL A N 1
ATOM 2721 C CA . VAL A 1 332 ? -14.826 2.790 11.435 1.00 80.50 332 VAL A CA 1
ATOM 2722 C C . VAL A 1 332 ? -14.196 3.891 12.306 1.00 80.50 332 VAL A C 1
ATOM 2724 O O . VAL A 1 332 ? -13.055 4.283 12.056 1.00 80.50 332 VAL A O 1
ATOM 2727 N N . PRO A 1 333 ? -14.900 4.448 13.306 1.00 83.44 333 PRO A N 1
ATOM 2728 C CA . PRO A 1 333 ? -14.279 5.336 14.290 1.00 83.44 333 PRO A CA 1
ATOM 2729 C C . PRO A 1 333 ? -13.246 4.589 15.138 1.00 83.44 333 PRO A C 1
ATOM 2731 O O . PRO A 1 333 ? -13.500 3.445 15.522 1.00 83.44 333 PRO A O 1
ATOM 2734 N N . PHE A 1 334 ? -12.138 5.235 15.503 1.00 86.75 334 PHE A N 1
ATOM 2735 C CA . PHE A 1 334 ? -11.066 4.597 16.279 1.00 86.75 334 PHE A CA 1
ATOM 2736 C C . PHE A 1 334 ? -11.574 3.914 17.562 1.00 86.75 334 PHE A C 1
ATOM 2738 O O . PHE A 1 334 ? -11.202 2.783 17.862 1.00 86.75 334 PHE A O 1
ATOM 2745 N N . ALA A 1 335 ? -12.522 4.541 18.264 1.00 87.12 335 ALA A N 1
ATOM 2746 C CA . ALA A 1 335 ? -13.127 3.992 19.481 1.00 87.12 335 ALA A CA 1
ATOM 2747 C C . ALA A 1 335 ? -13.821 2.628 19.294 1.00 87.12 335 ALA A C 1
ATOM 2749 O O . ALA A 1 335 ? -13.935 1.845 20.236 1.00 87.12 335 ALA A O 1
ATOM 2750 N N . GLU A 1 336 ? -14.277 2.318 18.080 1.00 87.81 336 GLU A N 1
ATOM 2751 C CA . GLU A 1 336 ? -14.963 1.065 17.761 1.00 87.81 336 GLU A CA 1
ATOM 2752 C C . GLU A 1 336 ? -14.023 0.017 17.137 1.00 87.81 336 GLU A C 1
ATOM 2754 O O . GLU A 1 336 ? -14.461 -1.110 16.891 1.00 87.81 336 GLU A O 1
ATOM 2759 N N . PHE A 1 337 ? -12.746 0.347 16.899 1.00 90.31 337 PHE A N 1
ATOM 2760 C CA . PHE A 1 337 ? -11.779 -0.544 16.248 1.00 90.31 337 PHE A CA 1
ATOM 2761 C C . PHE A 1 337 ? -11.705 -1.937 16.876 1.00 90.31 337 PHE A C 1
ATOM 2763 O O . PHE A 1 337 ? -11.866 -2.886 16.118 1.00 90.31 337 PHE A O 1
ATOM 2770 N N . PRO A 1 338 ? -11.551 -2.117 18.206 1.00 91.94 338 PRO A N 1
ATOM 2771 C CA . PRO A 1 338 ? -11.430 -3.457 18.784 1.00 91.94 338 PRO A CA 1
ATOM 2772 C C . PRO A 1 338 ? -12.625 -4.351 18.438 1.00 91.94 338 PRO A C 1
ATOM 2774 O O . PRO A 1 338 ? -12.478 -5.502 18.041 1.00 91.94 338 PRO A O 1
ATOM 2777 N N . LYS A 1 339 ? -13.832 -3.786 18.521 1.00 89.88 339 LYS A N 1
ATOM 2778 C CA . LYS A 1 339 ? -15.078 -4.502 18.249 1.00 89.88 339 LYS A CA 1
ATOM 2779 C C . LYS A 1 339 ? -15.220 -4.881 16.775 1.00 89.88 339 LYS A C 1
ATOM 2781 O O . LYS A 1 339 ? -15.727 -5.960 16.475 1.00 89.88 339 LYS A O 1
ATOM 2786 N N . TRP A 1 340 ? -14.824 -4.001 15.858 1.00 87.75 340 TRP A N 1
ATOM 2787 C CA . TRP A 1 340 ? -14.868 -4.308 14.427 1.00 87.75 340 TRP A CA 1
ATOM 2788 C C . TRP A 1 340 ? -13.740 -5.229 14.001 1.00 87.75 340 TRP A C 1
ATOM 2790 O O . TRP A 1 340 ? -13.999 -6.137 13.226 1.00 87.75 340 TRP A O 1
ATOM 2800 N N . LEU A 1 341 ? -12.537 -5.054 14.540 1.00 88.75 341 LEU A N 1
ATOM 2801 C CA . LEU A 1 341 ? -11.400 -5.931 14.297 1.00 88.75 341 LEU A CA 1
ATOM 2802 C C . LEU A 1 341 ? -11.742 -7.370 14.686 1.00 88.75 341 LEU A C 1
ATOM 2804 O O . LEU A 1 341 ? -11.612 -8.263 13.857 1.00 88.75 341 LEU A O 1
ATOM 2808 N N . GLN A 1 342 ? -12.295 -7.575 15.885 1.00 87.88 342 GLN A N 1
ATOM 2809 C CA . GLN A 1 342 ? -12.745 -8.893 16.324 1.00 87.88 342 GLN A CA 1
ATOM 2810 C C . GLN A 1 342 ? -13.773 -9.508 15.359 1.00 87.88 342 GLN A C 1
ATOM 2812 O O . GLN A 1 342 ? -13.649 -10.678 14.998 1.00 87.88 342 GLN A O 1
ATOM 2817 N N . ALA A 1 343 ? -14.777 -8.729 14.940 1.00 84.62 343 ALA A N 1
ATOM 2818 C CA . ALA A 1 343 ? -15.831 -9.205 14.046 1.00 84.62 343 ALA A CA 1
ATOM 2819 C C . ALA A 1 343 ? -15.313 -9.496 12.626 1.00 84.62 343 ALA A C 1
ATOM 2821 O O . ALA A 1 343 ? -15.735 -10.466 12.006 1.00 84.62 343 ALA A O 1
ATOM 2822 N N . ILE A 1 344 ? -14.395 -8.669 12.118 1.00 84.88 344 ILE A N 1
ATOM 2823 C CA . ILE A 1 344 ? -13.712 -8.855 10.831 1.00 84.88 344 ILE A CA 1
ATOM 2824 C C . ILE A 1 344 ? -12.896 -10.143 10.880 1.00 84.88 344 ILE A C 1
ATOM 2826 O O . ILE A 1 344 ? -13.036 -10.982 9.997 1.00 84.88 344 ILE A O 1
ATOM 2830 N N . GLU A 1 345 ? -12.085 -10.336 11.916 1.00 83.06 345 GLU A N 1
ATOM 2831 C CA . GLU A 1 345 ? -11.287 -11.551 12.057 1.00 83.06 345 GLU A CA 1
ATOM 2832 C C . GLU A 1 345 ? -12.158 -12.799 12.186 1.00 83.06 345 GLU A C 1
ATOM 2834 O O . GLU A 1 345 ? -11.897 -13.766 11.485 1.00 83.06 345 GLU A O 1
ATOM 2839 N N . GLU A 1 346 ? -13.220 -12.776 12.998 1.00 81.12 346 GLU A N 1
ATOM 2840 C CA . GLU A 1 346 ? -14.178 -13.893 13.096 1.00 81.12 346 GLU A CA 1
ATOM 2841 C C . GLU A 1 346 ? -14.843 -14.202 11.755 1.00 81.12 346 GLU A C 1
ATOM 2843 O O . GLU A 1 346 ? -14.987 -15.365 11.391 1.00 81.12 346 GLU A O 1
ATOM 2848 N N . TYR A 1 347 ? -15.221 -13.169 11.003 1.00 79.38 347 TYR A N 1
ATOM 2849 C CA . TYR A 1 347 ? -15.841 -13.332 9.693 1.00 79.38 347 TYR A CA 1
ATOM 2850 C C . TYR A 1 347 ? -14.882 -13.950 8.667 1.00 79.38 347 TYR A C 1
ATOM 2852 O O . TYR A 1 347 ? -15.288 -14.757 7.828 1.00 79.38 347 TYR A O 1
ATOM 2860 N N . TYR A 1 348 ? -13.612 -13.555 8.712 1.00 78.94 348 TYR A N 1
ATOM 2861 C CA . TYR A 1 348 ? -12.640 -13.904 7.689 1.00 78.94 348 TYR A CA 1
ATOM 2862 C C . TYR A 1 348 ? -11.739 -15.093 8.030 1.00 78.94 348 TYR A C 1
ATOM 2864 O O . TYR A 1 348 ? -11.090 -15.589 7.113 1.00 78.94 348 TYR A O 1
ATOM 2872 N N . LEU A 1 349 ? -11.703 -15.562 9.280 1.00 76.81 349 LEU A N 1
ATOM 2873 C CA . LEU A 1 349 ? -10.818 -16.640 9.739 1.00 76.81 349 LEU A CA 1
ATOM 2874 C C . LEU A 1 349 ? -10.899 -17.874 8.825 1.00 76.81 349 LEU A C 1
ATOM 2876 O O .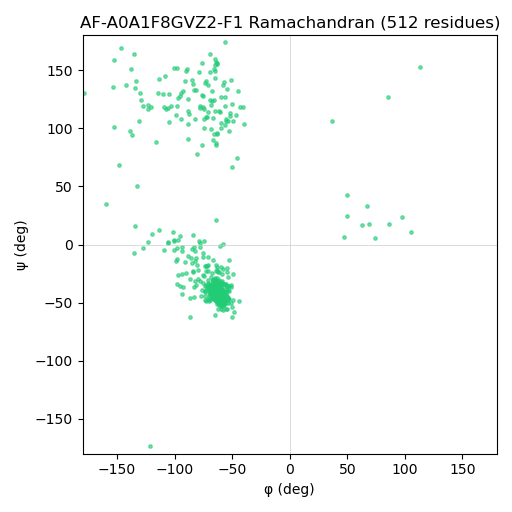 LEU A 1 349 ? -9.946 -18.186 8.112 1.00 76.81 349 LEU A O 1
ATOM 2880 N N . ASP A 1 350 ? -12.077 -18.493 8.745 1.00 72.06 350 ASP A N 1
ATOM 2881 C CA . ASP A 1 350 ? -12.292 -19.698 7.935 1.00 72.06 350 ASP A CA 1
ATOM 2882 C C . ASP A 1 350 ? -12.150 -19.414 6.430 1.00 72.06 350 ASP A C 1
ATOM 2884 O O . ASP A 1 350 ? -11.756 -20.272 5.641 1.00 72.06 350 ASP A O 1
ATOM 2888 N N . ARG A 1 351 ? -12.485 -18.192 5.999 1.00 75.12 351 ARG A N 1
ATOM 2889 C CA . ARG A 1 351 ? -12.512 -17.819 4.579 1.00 75.12 351 ARG A CA 1
ATOM 2890 C C . ARG A 1 351 ? -11.109 -17.574 4.028 1.00 75.12 351 ARG A C 1
ATOM 2892 O O . ARG A 1 351 ? -10.798 -18.072 2.949 1.00 75.12 351 ARG A O 1
ATOM 2899 N N . PHE A 1 352 ? -10.246 -16.861 4.753 1.00 72.44 352 PHE A N 1
ATOM 2900 C CA . PHE A 1 352 ? -8.852 -16.693 4.341 1.00 72.44 352 PHE A CA 1
ATOM 2901 C C . PHE A 1 352 ? -8.050 -17.972 4.495 1.00 72.44 352 PHE A C 1
ATOM 2903 O O . PHE A 1 352 ? -7.160 -18.177 3.687 1.00 72.44 352 PHE A O 1
ATOM 2910 N N . GLU A 1 353 ? -8.347 -18.851 5.452 1.00 73.25 353 GLU A N 1
ATOM 2911 C CA . GLU A 1 353 ? -7.694 -20.165 5.486 1.00 73.25 353 GLU A CA 1
ATOM 2912 C C . GLU A 1 353 ? -8.007 -20.975 4.223 1.00 73.25 353 GLU A C 1
ATOM 2914 O O . GLU A 1 353 ? -7.094 -21.516 3.597 1.00 73.25 353 GLU A O 1
ATOM 2919 N N . LEU A 1 354 ? -9.270 -20.983 3.784 1.00 73.69 354 LEU A N 1
ATOM 2920 C CA . LEU A 1 354 ? -9.670 -21.623 2.529 1.00 73.69 354 LEU A CA 1
ATOM 2921 C C . LEU A 1 354 ? -9.036 -20.953 1.302 1.00 73.69 354 LEU A C 1
ATOM 2923 O O . LEU A 1 354 ? -8.562 -21.657 0.412 1.00 73.69 354 LEU A O 1
ATOM 2927 N N . LEU A 1 355 ? -8.992 -19.615 1.250 1.00 73.94 355 LEU A N 1
ATOM 2928 C CA . LEU A 1 355 ? -8.360 -18.895 0.141 1.00 73.94 355 LEU A CA 1
ATOM 2929 C C . LEU A 1 355 ? -6.842 -19.058 0.127 1.00 73.94 355 LEU A C 1
ATOM 2931 O O . LEU A 1 355 ? -6.284 -19.236 -0.943 1.00 73.94 355 LEU A O 1
ATOM 2935 N N . ASN A 1 356 ? -6.177 -18.999 1.278 1.00 70.00 356 ASN A N 1
ATOM 2936 C CA . ASN A 1 356 ? -4.733 -19.184 1.380 1.00 70.00 356 ASN A CA 1
ATOM 2937 C C . ASN A 1 356 ? -4.366 -20.602 0.964 1.00 70.00 356 ASN A C 1
ATOM 2939 O O . ASN A 1 356 ? -3.434 -20.765 0.193 1.00 70.00 356 ASN A O 1
ATOM 2943 N N . LYS A 1 357 ? -5.124 -21.614 1.407 1.00 72.75 357 LYS A N 1
ATOM 2944 C CA . LYS A 1 357 ? -4.930 -22.991 0.950 1.00 72.75 357 LYS A CA 1
ATOM 2945 C C . LYS A 1 357 ? -5.068 -23.090 -0.568 1.00 72.75 357 LYS A C 1
ATOM 2947 O O . LYS A 1 357 ? -4.168 -23.614 -1.213 1.00 72.75 357 LYS A O 1
ATOM 2952 N N . PHE A 1 358 ? -6.142 -22.524 -1.124 1.00 72.38 358 PHE A N 1
ATOM 2953 C CA . PHE A 1 358 ? -6.317 -22.442 -2.570 1.00 72.38 358 PHE A CA 1
ATOM 2954 C C . PHE A 1 358 ? -5.110 -21.753 -3.217 1.00 72.38 358 PHE A C 1
ATOM 2956 O O . PHE A 1 358 ? -4.459 -22.359 -4.048 1.00 72.38 358 PHE A O 1
ATOM 2963 N N . ASP A 1 359 ? -4.744 -20.539 -2.804 1.00 69.38 359 ASP A N 1
ATOM 2964 C CA . ASP A 1 359 ? -3.633 -19.767 -3.371 1.00 69.38 359 ASP A CA 1
ATOM 2965 C C . ASP A 1 359 ? -2.268 -20.473 -3.222 1.00 69.38 359 ASP A C 1
ATOM 2967 O O . ASP A 1 359 ? -1.434 -20.329 -4.112 1.00 69.38 359 ASP A O 1
ATOM 2971 N N . THR A 1 360 ? -2.033 -21.257 -2.164 1.00 67.44 360 THR A N 1
ATOM 2972 C CA . THR A 1 360 ? -0.847 -22.121 -2.022 1.00 67.44 360 THR A CA 1
ATOM 2973 C C . THR A 1 360 ? -0.879 -23.269 -3.032 1.00 67.44 360 THR A C 1
ATOM 2975 O O . THR A 1 360 ? 0.110 -23.510 -3.722 1.00 67.44 360 THR A O 1
ATOM 2978 N N . ASP A 1 361 ? -2.024 -23.933 -3.183 1.00 63.69 361 ASP A N 1
ATOM 2979 C CA . ASP A 1 361 ? -2.207 -25.062 -4.104 1.00 63.69 361 ASP A CA 1
ATOM 2980 C C . ASP A 1 361 ? -2.237 -24.610 -5.588 1.00 63.69 361 ASP A C 1
ATOM 2982 O O . ASP A 1 361 ? -1.937 -25.375 -6.507 1.00 63.69 361 ASP A O 1
ATOM 2986 N N . VAL A 1 362 ? -2.566 -23.338 -5.831 1.00 60.00 362 VAL A N 1
ATOM 2987 C CA . VAL A 1 362 ? -2.896 -22.735 -7.137 1.00 60.00 362 VAL A CA 1
ATOM 2988 C C . VAL A 1 362 ? -1.915 -21.605 -7.490 1.00 60.00 362 VAL A C 1
ATOM 2990 O O . VAL A 1 362 ? -2.097 -20.908 -8.476 1.00 60.00 362 VAL A O 1
ATOM 2993 N N . SER A 1 363 ? -0.823 -21.411 -6.751 1.00 52.78 363 SER A N 1
ATOM 2994 C CA . SER A 1 363 ? 0.027 -20.209 -6.814 1.00 52.78 363 SER A CA 1
ATOM 2995 C C . SER A 1 363 ? 0.274 -19.634 -8.226 1.00 52.78 363 SER A C 1
ATOM 2997 O O . SER A 1 363 ? 1.035 -20.178 -9.031 1.00 52.78 363 SER A O 1
ATOM 2999 N N . ILE A 1 364 ? -0.429 -18.528 -8.532 1.00 46.12 364 ILE A N 1
ATOM 3000 C CA . ILE A 1 364 ? -0.165 -17.620 -9.670 1.00 46.12 364 ILE A CA 1
ATOM 3001 C C . ILE A 1 364 ? 0.966 -16.650 -9.297 1.00 46.12 364 ILE A C 1
ATOM 3003 O O . ILE A 1 364 ? 1.747 -16.233 -10.146 1.00 46.12 364 ILE A O 1
ATOM 3007 N N . ASN A 1 365 ? 1.024 -16.248 -8.021 1.00 38.91 365 ASN A N 1
ATOM 3008 C CA . ASN A 1 365 ? 1.850 -15.135 -7.546 1.00 38.91 365 ASN A CA 1
ATOM 3009 C C . ASN A 1 365 ? 3.261 -15.555 -7.106 1.00 38.91 365 ASN A C 1
ATOM 3011 O O . ASN A 1 365 ? 4.160 -14.713 -7.132 1.00 38.91 365 ASN A O 1
ATOM 3015 N N . GLU A 1 366 ? 3.460 -16.816 -6.714 1.00 39.50 366 GLU A N 1
ATOM 3016 C CA . GLU A 1 366 ? 4.793 -17.390 -6.469 1.00 39.50 366 GLU A CA 1
ATOM 3017 C C . GLU A 1 366 ? 5.305 -18.172 -7.673 1.00 39.50 366 GLU A C 1
ATOM 3019 O O . GLU A 1 366 ? 6.378 -18.760 -7.594 1.00 39.50 366 GLU A O 1
ATOM 3024 N N . ASP A 1 367 ? 4.564 -18.183 -8.784 1.00 47.78 367 ASP A N 1
ATOM 3025 C CA . ASP A 1 367 ? 5.096 -18.644 -10.052 1.00 47.78 367 ASP A CA 1
ATOM 3026 C C . ASP A 1 367 ? 5.737 -17.438 -10.757 1.00 47.78 367 ASP A C 1
ATOM 3028 O O . ASP A 1 367 ? 5.046 -16.686 -11.461 1.00 47.78 367 ASP A O 1
ATOM 3032 N N . PRO A 1 368 ? 7.048 -17.178 -10.555 1.00 45.34 368 PRO A N 1
ATOM 3033 C CA . PRO A 1 368 ? 7.735 -16.089 -11.237 1.00 45.34 368 PRO A CA 1
ATOM 3034 C C . PRO A 1 368 ? 7.572 -16.188 -12.756 1.00 45.34 368 PRO A C 1
ATOM 3036 O O . PRO A 1 368 ? 7.679 -15.164 -13.430 1.00 45.34 368 PRO A O 1
ATOM 3039 N N . MET A 1 369 ? 7.242 -17.376 -13.284 1.00 49.09 369 MET A N 1
ATOM 3040 C CA . MET A 1 369 ? 6.977 -17.588 -14.699 1.00 49.09 369 MET A CA 1
ATOM 3041 C C . MET A 1 369 ? 5.704 -16.897 -15.166 1.00 49.09 369 MET A C 1
ATOM 3043 O O . MET A 1 369 ? 5.718 -16.432 -16.287 1.00 49.09 369 MET A O 1
ATOM 3047 N N . VAL A 1 370 ? 4.638 -16.775 -14.361 1.00 51.16 370 VAL A N 1
ATOM 3048 C CA . VAL A 1 370 ? 3.412 -16.042 -14.753 1.00 51.16 370 VAL A CA 1
ATOM 3049 C C . VAL A 1 370 ? 3.570 -14.542 -14.508 1.00 51.16 370 VAL A C 1
ATOM 3051 O O . VAL A 1 370 ? 3.101 -13.722 -15.297 1.00 51.16 370 VAL A O 1
ATOM 3054 N N . ARG A 1 371 ? 4.261 -14.168 -13.426 1.00 49.59 371 ARG A N 1
ATOM 3055 C CA . ARG A 1 371 ? 4.473 -12.765 -13.040 1.00 49.59 371 ARG A CA 1
ATOM 3056 C C . ARG A 1 371 ? 5.399 -12.019 -13.998 1.00 49.59 371 ARG A C 1
ATOM 3058 O O . ARG A 1 371 ? 5.145 -10.859 -14.301 1.00 49.59 371 ARG A O 1
ATOM 3065 N N . ASN A 1 372 ? 6.445 -12.693 -14.472 1.00 50.16 372 ASN A N 1
ATOM 3066 C CA . ASN A 1 372 ? 7.454 -12.108 -15.350 1.00 50.16 372 ASN A CA 1
ATOM 3067 C C . ASN A 1 372 ? 7.317 -12.575 -16.801 1.00 50.16 372 ASN A C 1
ATOM 3069 O O . ASN A 1 372 ? 8.132 -12.167 -17.614 1.00 50.16 372 ASN A O 1
ATOM 3073 N N . TRP A 1 373 ? 6.316 -13.398 -17.138 1.00 58.66 373 TRP A N 1
ATOM 3074 C CA . TRP A 1 373 ? 6.168 -13.994 -18.472 1.00 58.66 373 TRP A CA 1
ATOM 3075 C C . TRP A 1 373 ? 6.178 -12.940 -19.580 1.00 58.66 373 TRP A C 1
ATOM 3077 O O . TRP A 1 373 ? 6.905 -13.091 -20.552 1.00 58.66 373 TRP A O 1
ATOM 3087 N N . TYR A 1 374 ? 5.420 -11.852 -19.391 1.00 53.97 374 TYR A N 1
ATOM 3088 C CA . TYR A 1 374 ? 5.343 -10.760 -20.353 1.00 53.97 374 TYR A CA 1
ATOM 3089 C C . TYR A 1 374 ? 6.736 -10.174 -20.544 1.00 53.97 374 TYR A C 1
ATOM 3091 O O . TYR A 1 374 ? 7.275 -10.270 -21.631 1.00 53.97 374 TYR A O 1
ATOM 3099 N N . ARG A 1 375 ? 7.389 -9.753 -19.454 1.00 52.00 375 ARG A N 1
ATOM 3100 C CA . ARG A 1 375 ? 8.762 -9.236 -19.471 1.00 52.00 375 ARG A CA 1
ATOM 3101 C C . ARG A 1 375 ? 9.754 -10.203 -20.131 1.00 52.00 375 ARG A C 1
ATOM 3103 O O . ARG A 1 375 ? 10.514 -9.813 -20.998 1.00 52.00 375 ARG A O 1
ATOM 3110 N N . MET A 1 376 ? 9.728 -11.483 -19.767 1.00 54.62 376 MET A N 1
ATOM 3111 C CA . MET A 1 376 ? 10.649 -12.501 -20.284 1.00 54.62 376 MET A CA 1
ATOM 3112 C C . MET A 1 376 ? 10.413 -12.815 -21.765 1.00 54.62 376 MET A C 1
ATOM 3114 O O . MET A 1 376 ? 11.347 -13.209 -22.453 1.00 54.62 376 MET A O 1
ATOM 3118 N N . VAL A 1 377 ? 9.191 -12.660 -22.272 1.00 56.88 377 VAL A N 1
ATOM 3119 C CA . VAL A 1 377 ? 8.850 -12.971 -23.666 1.00 56.88 377 VAL A CA 1
ATOM 3120 C C . VAL A 1 377 ? 8.914 -11.737 -24.567 1.00 56.88 377 VAL A C 1
ATOM 3122 O O . VAL A 1 377 ? 9.335 -11.862 -25.712 1.00 56.88 377 VAL A O 1
ATOM 3125 N N . THR A 1 378 ? 8.548 -10.555 -24.072 1.00 51.00 378 THR A N 1
ATOM 3126 C CA . THR A 1 378 ? 8.597 -9.297 -24.832 1.00 51.00 378 THR A CA 1
ATOM 3127 C C . THR A 1 378 ? 9.956 -8.610 -24.768 1.00 51.00 378 THR A C 1
ATOM 3129 O O . THR A 1 378 ? 10.311 -7.924 -25.718 1.00 51.00 378 THR A O 1
ATOM 3132 N N . GLU A 1 379 ? 10.709 -8.782 -23.677 1.00 51.94 379 GLU A N 1
ATOM 3133 C CA . GLU A 1 379 ? 12.051 -8.199 -23.495 1.00 51.94 379 GLU A CA 1
ATOM 3134 C C . GLU A 1 379 ? 13.168 -9.255 -23.560 1.00 51.94 379 GLU A C 1
ATOM 3136 O O . GLU A 1 379 ? 14.344 -8.909 -23.506 1.00 51.94 379 GLU A O 1
ATOM 3141 N N . GLY A 1 380 ? 12.825 -10.545 -23.662 1.00 53.50 380 GLY A N 1
ATOM 3142 C CA . GLY A 1 380 ? 13.809 -11.612 -23.841 1.00 53.50 380 GLY A CA 1
ATOM 3143 C C . GLY A 1 380 ? 14.388 -11.622 -25.254 1.00 53.50 380 GLY A C 1
ATOM 3144 O O . GLY A 1 380 ? 13.661 -11.470 -26.237 1.00 53.50 380 GLY A O 1
ATOM 3145 N N . GLU A 1 381 ? 15.695 -11.845 -25.365 1.00 58.31 381 GLU A N 1
ATOM 3146 C CA . GLU A 1 381 ? 16.360 -12.010 -26.655 1.00 58.31 381 GLU A CA 1
ATOM 3147 C C . GLU A 1 381 ? 16.332 -13.480 -27.089 1.00 58.31 381 GLU A C 1
ATOM 3149 O O . GLU A 1 381 ? 16.930 -14.351 -26.459 1.00 58.31 381 GLU A O 1
ATOM 3154 N N . TYR A 1 382 ? 15.629 -13.769 -28.186 1.00 65.69 382 TYR A N 1
ATOM 3155 C CA . TYR A 1 382 ? 15.468 -15.130 -28.693 1.00 65.69 382 TYR A CA 1
ATOM 3156 C C . TYR A 1 382 ? 16.163 -15.315 -30.044 1.00 65.69 382 TYR A C 1
ATOM 3158 O O . TYR A 1 382 ? 16.065 -14.433 -30.906 1.00 65.69 382 TYR A O 1
ATOM 3166 N N . PRO A 1 383 ? 16.783 -16.486 -30.286 1.00 68.25 383 PRO A N 1
ATOM 3167 C CA . PRO A 1 383 ? 17.293 -16.841 -31.603 1.00 68.25 383 PRO A CA 1
ATOM 3168 C C . PRO A 1 383 ? 16.221 -16.668 -32.698 1.00 68.25 383 PRO A C 1
ATOM 3170 O O . PRO A 1 383 ? 15.059 -17.036 -32.474 1.00 68.25 383 PRO A O 1
ATOM 3173 N N . PRO A 1 384 ? 16.580 -16.182 -33.904 1.00 71.81 384 PRO A N 1
ATOM 3174 C CA . PRO A 1 384 ? 15.635 -15.927 -34.995 1.00 71.81 384 PRO A CA 1
ATOM 3175 C C . PRO A 1 384 ? 14.706 -17.099 -35.320 1.00 71.81 384 PRO A C 1
ATOM 3177 O O . PRO A 1 384 ? 13.526 -16.892 -35.607 1.00 71.81 384 PRO A O 1
ATOM 3180 N N . LYS A 1 385 ? 15.202 -18.336 -35.202 1.00 74.31 385 LYS A N 1
ATOM 3181 C CA . LYS A 1 385 ? 14.427 -19.566 -35.429 1.00 74.31 385 LYS A CA 1
ATOM 3182 C C . LYS A 1 385 ? 13.203 -19.734 -34.515 1.00 74.31 385 LYS A C 1
ATOM 3184 O O . LYS A 1 385 ? 12.303 -20.494 -34.859 1.00 74.31 385 LYS A O 1
ATOM 3189 N N . TYR A 1 386 ? 13.134 -19.030 -33.381 1.00 73.19 386 TYR A N 1
ATOM 3190 C CA . TYR A 1 386 ? 11.973 -19.055 -32.486 1.00 73.19 386 TYR A CA 1
ATOM 3191 C C . TYR A 1 386 ? 10.967 -17.933 -32.752 1.00 73.19 386 TYR A C 1
ATOM 3193 O O . TYR A 1 386 ? 9.896 -17.961 -32.155 1.00 73.19 386 TYR A O 1
ATOM 3201 N N . ARG A 1 387 ? 11.239 -16.972 -33.648 1.00 75.19 387 ARG A N 1
ATOM 3202 C CA . ARG A 1 387 ? 10.345 -15.817 -33.884 1.00 75.19 387 ARG A CA 1
ATOM 3203 C C . ARG A 1 387 ? 8.931 -16.229 -34.298 1.00 75.19 387 ARG A C 1
ATOM 3205 O O . ARG A 1 387 ? 7.961 -15.723 -33.740 1.00 75.19 387 ARG A O 1
ATOM 3212 N N . GLU A 1 388 ? 8.797 -17.182 -35.220 1.00 78.81 388 GLU A N 1
ATOM 3213 C CA . GLU A 1 388 ? 7.482 -17.698 -35.639 1.00 78.81 388 GLU A CA 1
ATOM 3214 C C . GLU A 1 388 ? 6.771 -18.451 -34.506 1.00 78.81 388 GLU A C 1
ATOM 3216 O O . GLU A 1 388 ? 5.560 -18.314 -34.315 1.00 78.81 388 GLU A O 1
ATOM 3221 N N . TYR A 1 389 ? 7.528 -19.208 -33.706 1.00 77.75 389 TYR A N 1
ATOM 3222 C CA . TYR A 1 389 ? 6.993 -19.909 -32.544 1.00 77.75 389 TYR A CA 1
ATOM 3223 C C . TYR A 1 389 ? 6.506 -18.918 -31.475 1.00 77.75 389 TYR A C 1
ATOM 3225 O O . TYR A 1 389 ? 5.365 -19.036 -31.031 1.00 77.75 389 TYR A O 1
ATOM 3233 N N . LEU A 1 390 ? 7.295 -17.890 -31.147 1.00 73.81 390 LEU A N 1
ATOM 3234 C CA . LEU A 1 390 ? 6.943 -16.802 -30.226 1.00 73.81 390 LEU A CA 1
ATOM 3235 C C . LEU A 1 390 ? 5.675 -16.073 -30.671 1.00 73.81 390 LEU A C 1
ATOM 3237 O O . LEU A 1 390 ? 4.738 -15.951 -29.883 1.00 73.81 390 LEU A O 1
ATOM 3241 N N . ALA A 1 391 ? 5.593 -15.685 -31.947 1.00 79.06 391 ALA A N 1
ATOM 3242 C CA . ALA A 1 391 ? 4.404 -15.051 -32.514 1.00 79.06 391 ALA A CA 1
ATOM 3243 C C . ALA A 1 391 ? 3.146 -15.934 -32.385 1.00 79.06 391 ALA A C 1
ATOM 3245 O O . ALA A 1 391 ? 2.038 -15.425 -32.220 1.00 79.06 391 ALA A O 1
ATOM 3246 N N . SER A 1 392 ? 3.305 -17.263 -32.415 1.00 82.88 392 SER A N 1
ATOM 3247 C CA . SER A 1 392 ? 2.204 -18.220 -32.241 1.00 82.88 392 SER A CA 1
ATOM 3248 C C . SER A 1 392 ? 1.849 -18.530 -30.777 1.00 82.88 392 SER A C 1
ATOM 3250 O O . SER A 1 392 ? 0.735 -18.992 -30.500 1.00 82.88 392 SER A O 1
ATOM 3252 N N . VAL A 1 393 ? 2.788 -18.315 -29.849 1.00 80.12 393 VAL A N 1
ATOM 3253 C CA . VAL A 1 393 ? 2.666 -18.641 -28.420 1.00 80.12 393 VAL A CA 1
ATOM 3254 C C . VAL A 1 393 ? 2.167 -17.450 -27.612 1.00 80.12 393 VAL A C 1
ATOM 3256 O O . VAL A 1 393 ? 1.281 -17.647 -26.783 1.00 80.12 393 VAL A O 1
ATOM 3259 N N . ILE A 1 394 ? 2.665 -16.235 -27.876 1.00 77.06 394 ILE A N 1
ATOM 3260 C CA . ILE A 1 394 ? 2.332 -15.015 -27.119 1.00 77.06 394 ILE A CA 1
ATOM 3261 C C . ILE A 1 394 ? 0.813 -14.835 -26.961 1.00 77.06 394 ILE A C 1
ATOM 3263 O O . ILE A 1 394 ? 0.351 -14.816 -25.820 1.00 77.06 394 ILE A O 1
ATOM 3267 N N . PRO A 1 395 ? -0.007 -14.842 -28.034 1.00 83.19 395 PRO A N 1
ATOM 3268 C CA . PRO A 1 395 ? -1.448 -14.624 -27.882 1.00 83.19 395 PRO A CA 1
ATOM 3269 C C . PRO A 1 395 ? -2.149 -15.738 -27.088 1.00 83.19 395 PRO A C 1
ATOM 3271 O O . PRO A 1 395 ? -3.134 -15.503 -26.390 1.00 83.19 395 PRO A O 1
ATOM 3274 N N . LYS A 1 396 ? -1.651 -16.980 -27.180 1.00 85.25 396 LYS A N 1
ATOM 3275 C CA . LYS A 1 396 ? -2.207 -18.128 -26.442 1.00 85.25 396 LYS A CA 1
ATOM 3276 C C . LYS A 1 396 ? -1.854 -18.055 -24.959 1.00 85.25 396 LYS A C 1
ATOM 3278 O O . LYS A 1 396 ? -2.700 -18.341 -24.116 1.00 85.25 396 LYS A O 1
ATOM 3283 N N . ALA A 1 397 ? -0.620 -17.667 -24.650 1.00 77.44 397 ALA A N 1
ATOM 3284 C CA . ALA A 1 397 ? -0.150 -17.452 -23.292 1.00 77.44 397 ALA A CA 1
ATOM 3285 C C . ALA A 1 397 ? -0.900 -16.283 -22.629 1.00 77.44 397 ALA A C 1
ATOM 3287 O O . ALA A 1 397 ? -1.382 -16.444 -21.511 1.00 77.44 397 ALA A O 1
ATOM 3288 N N . GLU A 1 398 ? -1.114 -15.169 -23.339 1.00 77.38 398 GLU A N 1
ATOM 3289 C CA . GLU A 1 398 ? -1.960 -14.054 -22.883 1.00 77.38 398 GLU A CA 1
ATOM 3290 C C . GLU A 1 398 ? -3.376 -14.516 -22.535 1.00 77.38 398 GLU A C 1
ATOM 3292 O O . GLU A 1 398 ? -3.867 -14.248 -21.435 1.00 77.38 398 GLU A O 1
ATOM 3297 N N . ALA A 1 399 ? -4.018 -15.265 -23.436 1.00 85.19 399 ALA A N 1
ATOM 3298 C CA . ALA A 1 399 ? -5.359 -15.794 -23.211 1.00 85.19 399 ALA A CA 1
ATOM 3299 C C . ALA A 1 399 ? -5.423 -16.706 -21.972 1.00 85.19 399 ALA A C 1
ATOM 3301 O O . ALA A 1 399 ? -6.360 -16.609 -21.178 1.00 85.19 399 ALA A O 1
ATOM 3302 N N . LEU A 1 400 ? -4.407 -17.551 -21.765 1.00 84.44 400 LEU A N 1
ATOM 3303 C CA . LEU A 1 400 ? -4.312 -18.412 -20.586 1.00 84.44 400 LEU A CA 1
ATOM 3304 C C . LEU A 1 400 ? -4.067 -17.616 -19.303 1.00 84.44 400 LEU A C 1
ATOM 3306 O O . LEU A 1 400 ? -4.670 -17.929 -18.284 1.00 84.44 400 LEU A O 1
ATOM 3310 N N . VAL A 1 401 ? -3.259 -16.555 -19.328 1.00 77.38 401 VAL A N 1
ATOM 3311 C CA . VAL A 1 401 ? -3.076 -15.670 -18.165 1.00 77.38 401 VAL A CA 1
ATOM 3312 C C . VAL A 1 401 ? -4.385 -14.972 -17.799 1.00 77.38 401 VAL A C 1
ATOM 3314 O O . VAL A 1 401 ? -4.745 -14.922 -16.620 1.00 77.38 401 VAL A O 1
ATOM 3317 N N . VAL A 1 402 ? -5.135 -14.481 -18.789 1.00 81.12 402 VAL A N 1
ATOM 3318 C CA . VAL A 1 402 ? -6.481 -13.924 -18.575 1.00 81.12 402 VAL A CA 1
ATOM 3319 C C . VAL A 1 402 ? -7.412 -14.981 -17.973 1.00 81.12 402 VAL A C 1
ATOM 3321 O O . VAL A 1 402 ? -8.119 -14.698 -17.003 1.00 81.12 402 VAL A O 1
ATOM 3324 N N . GLN A 1 403 ? -7.366 -16.218 -18.474 1.00 86.31 403 GLN A N 1
ATOM 3325 C CA . GLN A 1 403 ? -8.148 -17.331 -17.941 1.00 86.31 403 GLN A CA 1
ATOM 3326 C C . GLN A 1 403 ? -7.764 -17.675 -16.494 1.00 86.31 403 GLN A C 1
ATOM 3328 O O . GLN A 1 403 ? -8.648 -17.799 -15.651 1.00 86.31 403 GLN A O 1
ATOM 3333 N N . LEU A 1 404 ? -6.473 -17.779 -16.169 1.00 82.88 404 LEU A N 1
ATOM 3334 C CA . LEU A 1 404 ? -5.976 -18.056 -14.815 1.00 82.88 404 LEU A CA 1
ATOM 3335 C C . LEU A 1 404 ? -6.427 -16.969 -13.828 1.00 82.88 404 LEU A C 1
ATOM 3337 O O . LEU A 1 404 ? -6.930 -17.281 -12.745 1.00 82.88 404 LEU A O 1
ATOM 3341 N N . LYS A 1 405 ? -6.335 -15.691 -14.226 1.00 78.19 405 LYS A N 1
ATOM 3342 C CA . LYS A 1 405 ? -6.863 -14.556 -13.450 1.00 78.19 405 LYS A CA 1
ATOM 3343 C C . LYS A 1 405 ? -8.376 -14.676 -13.229 1.00 78.19 405 LYS A C 1
ATOM 3345 O O . LYS A 1 405 ? -8.846 -14.464 -12.111 1.00 78.19 405 LYS A O 1
ATOM 3350 N N . ALA A 1 406 ? -9.139 -15.049 -14.258 1.00 83.56 406 ALA A N 1
ATOM 3351 C CA . ALA A 1 406 ? -10.587 -15.232 -14.160 1.00 83.56 406 ALA A CA 1
ATOM 3352 C C . ALA A 1 406 ? -10.976 -16.409 -13.246 1.00 83.56 406 ALA A C 1
ATOM 3354 O O . ALA A 1 406 ? -11.896 -16.280 -12.435 1.00 83.56 406 ALA A O 1
ATOM 3355 N N . ILE A 1 407 ? -10.253 -17.531 -13.323 1.00 86.31 407 ILE A N 1
ATOM 3356 C CA . ILE A 1 407 ? -10.453 -18.703 -12.460 1.00 86.31 407 ILE A CA 1
ATOM 3357 C C . ILE A 1 407 ? -10.197 -18.329 -10.996 1.00 86.31 407 ILE A C 1
ATOM 3359 O O . ILE A 1 407 ? -11.048 -18.590 -10.145 1.00 86.31 407 ILE A O 1
ATOM 3363 N N . ARG A 1 408 ? -9.091 -17.633 -10.700 1.00 81.75 408 ARG A N 1
ATOM 3364 C CA . ARG A 1 408 ? -8.804 -17.147 -9.340 1.00 81.75 408 ARG A CA 1
ATOM 3365 C C . ARG A 1 408 ? -9.849 -16.147 -8.843 1.00 81.75 408 ARG A C 1
ATOM 3367 O O . ARG A 1 408 ? -10.277 -16.238 -7.695 1.00 81.75 408 ARG A O 1
ATOM 3374 N N . LYS A 1 409 ? -10.320 -15.230 -9.698 1.00 80.06 409 LYS A N 1
ATOM 3375 C CA . LYS A 1 409 ? -11.426 -14.312 -9.363 1.00 80.06 409 LYS A CA 1
ATOM 3376 C C . LYS A 1 409 ? -12.682 -15.092 -8.964 1.00 80.06 409 LYS A C 1
ATOM 3378 O O . LYS A 1 409 ? -13.294 -14.774 -7.951 1.00 80.06 409 LYS A O 1
ATOM 3383 N N . ARG A 1 410 ? -13.025 -16.153 -9.702 1.00 86.62 410 ARG A N 1
ATOM 3384 C CA . ARG A 1 410 ? -14.163 -17.028 -9.383 1.00 86.62 410 ARG A CA 1
ATOM 3385 C C . ARG A 1 410 ? -13.955 -17.800 -8.076 1.00 86.62 410 ARG A C 1
ATOM 3387 O O . ARG A 1 410 ? -14.900 -17.900 -7.298 1.00 86.62 410 ARG A O 1
ATOM 3394 N N . ALA A 1 411 ? -12.745 -18.299 -7.813 1.00 85.12 411 ALA A N 1
ATOM 3395 C CA . ALA A 1 411 ? -12.397 -18.935 -6.539 1.00 85.12 411 ALA A CA 1
ATOM 3396 C C . ALA A 1 411 ? -12.637 -17.984 -5.361 1.00 85.12 411 ALA A C 1
ATOM 3398 O O . ALA A 1 411 ? -13.334 -18.342 -4.415 1.00 85.12 411 ALA A O 1
ATOM 3399 N N . ARG A 1 412 ? -12.155 -16.738 -5.464 1.00 79.38 412 ARG A N 1
ATOM 3400 C CA . ARG A 1 412 ? -12.415 -15.687 -4.470 1.00 79.38 412 ARG A CA 1
ATOM 3401 C C . ARG A 1 412 ? -13.908 -15.430 -4.284 1.00 79.38 412 ARG A C 1
ATOM 3403 O O . ARG A 1 412 ? -14.376 -15.430 -3.151 1.00 79.38 412 ARG A O 1
ATOM 3410 N N . THR A 1 413 ? -14.668 -15.265 -5.369 1.00 82.12 413 THR A N 1
ATOM 3411 C CA . THR A 1 413 ? -16.127 -15.078 -5.283 1.00 82.12 413 THR A CA 1
ATOM 3412 C C . THR A 1 413 ? -16.796 -16.227 -4.533 1.00 82.12 413 THR A C 1
ATOM 3414 O O . THR A 1 413 ? -17.649 -15.976 -3.696 1.00 82.12 413 THR A O 1
ATOM 3417 N N . ILE A 1 414 ? -16.387 -17.474 -4.781 1.00 85.38 414 ILE A N 1
ATOM 3418 C CA . ILE A 1 414 ? -16.910 -18.651 -4.073 1.00 85.38 414 ILE A CA 1
ATOM 3419 C C . ILE A 1 414 ? -16.523 -18.629 -2.592 1.00 85.38 414 ILE A C 1
ATOM 3421 O O . ILE A 1 414 ? -17.377 -18.886 -1.748 1.00 85.38 414 ILE A O 1
ATOM 3425 N N . VAL A 1 415 ? -15.261 -18.324 -2.269 1.00 82.25 415 VAL A N 1
ATOM 3426 C CA . VAL A 1 415 ? -14.787 -18.251 -0.879 1.00 82.25 415 VAL A CA 1
ATOM 3427 C C . VAL A 1 415 ? -15.612 -17.256 -0.082 1.00 82.25 415 VAL A C 1
ATOM 3429 O O . VAL A 1 415 ? -16.033 -17.573 1.027 1.00 82.25 415 VAL A O 1
ATOM 3432 N N . PHE A 1 416 ? -15.866 -16.077 -0.639 1.00 76.56 416 PHE A N 1
ATOM 3433 C CA . PHE A 1 416 ? -16.522 -14.992 0.083 1.00 76.56 416 PHE A CA 1
ATOM 3434 C C . PHE A 1 416 ? -18.041 -14.915 -0.141 1.00 76.56 416 PHE A C 1
ATOM 3436 O O . PHE A 1 416 ? -18.685 -13.990 0.358 1.00 76.56 416 PHE A O 1
ATOM 3443 N N . ASP A 1 417 ? -18.630 -15.900 -0.828 1.00 75.81 417 ASP A N 1
ATOM 3444 C CA . ASP A 1 417 ? -20.081 -16.047 -0.956 1.00 75.81 417 ASP A CA 1
ATOM 3445 C C . ASP A 1 417 ? -20.690 -16.495 0.382 1.00 75.81 417 ASP A C 1
ATOM 3447 O O . ASP A 1 417 ? -20.455 -17.600 0.884 1.00 75.81 417 ASP A O 1
ATOM 3451 N N . GLN A 1 418 ? -21.496 -15.607 0.959 1.00 67.88 418 GLN A N 1
ATOM 3452 C CA . GLN A 1 418 ? -22.161 -15.797 2.250 1.00 67.88 418 GLN A CA 1
ATOM 3453 C C . GLN A 1 418 ? -23.315 -16.788 2.206 1.00 67.88 418 GLN A C 1
ATOM 3455 O O . GLN A 1 418 ? -23.730 -17.280 3.252 1.00 67.88 418 GLN A O 1
ATOM 3460 N N . THR A 1 419 ? -23.844 -17.082 1.020 1.00 74.25 419 THR A N 1
ATOM 3461 C CA . THR A 1 419 ? -24.909 -18.077 0.875 1.00 74.25 419 THR A CA 1
ATOM 3462 C C . THR A 1 419 ? -24.378 -19.502 1.001 1.00 74.25 419 THR A C 1
ATOM 3464 O O . THR A 1 419 ? -25.164 -20.436 1.130 1.00 74.25 419 THR A O 1
ATOM 3467 N N . LEU A 1 420 ? -23.051 -19.670 0.991 1.00 78.62 420 LEU A N 1
ATOM 3468 C CA . LEU A 1 420 ? -22.388 -20.963 1.033 1.00 78.62 420 LEU A CA 1
ATOM 3469 C C . LEU A 1 420 ? -21.796 -21.230 2.413 1.00 78.62 420 LEU A C 1
ATOM 3471 O O . LEU A 1 420 ? -21.012 -20.438 2.946 1.00 78.62 420 LEU A O 1
ATOM 3475 N N . SER A 1 421 ? -22.102 -22.403 2.956 1.00 80.50 421 SER A N 1
ATOM 3476 C CA . SER A 1 421 ? -21.384 -22.951 4.106 1.00 80.50 421 SER A CA 1
ATOM 3477 C C . SER A 1 421 ? -19.908 -23.226 3.758 1.00 80.50 421 SER A C 1
ATOM 3479 O O . SER A 1 421 ? -19.584 -23.466 2.588 1.00 80.50 421 SER A O 1
ATOM 3481 N N . PRO A 1 422 ? -18.991 -23.269 4.745 1.00 77.88 422 PRO A N 1
ATOM 3482 C CA . PRO A 1 422 ? -17.584 -23.612 4.501 1.00 77.88 422 PRO A CA 1
ATOM 3483 C C . PRO A 1 422 ? -17.398 -24.940 3.746 1.00 77.88 422 PRO A C 1
ATOM 3485 O O . PRO A 1 422 ? -16.537 -25.060 2.876 1.00 77.88 422 PRO A O 1
ATOM 3488 N N . THR A 1 423 ? -18.251 -25.934 4.015 1.00 82.50 423 THR A N 1
ATOM 3489 C CA . THR A 1 423 ? -18.236 -27.223 3.309 1.00 82.50 423 THR A CA 1
ATOM 3490 C C . THR A 1 423 ? -18.618 -27.088 1.833 1.00 82.50 423 THR A C 1
ATOM 3492 O O . THR A 1 423 ? -18.020 -27.743 0.978 1.00 82.50 423 THR A O 1
ATOM 3495 N N . GLU A 1 424 ? -19.608 -26.256 1.507 1.00 86.50 424 GLU A N 1
ATOM 3496 C CA . GLU A 1 424 ? -20.007 -25.995 0.119 1.00 86.50 424 GLU A CA 1
ATOM 3497 C C . GLU A 1 424 ? -18.947 -25.203 -0.639 1.00 86.50 424 GLU A C 1
ATOM 3499 O O . GLU A 1 424 ? -18.679 -25.513 -1.801 1.00 86.50 424 GLU A O 1
ATOM 3504 N N . VAL A 1 425 ? -18.301 -24.243 0.027 1.00 84.69 425 VAL A N 1
ATOM 3505 C CA . VAL A 1 425 ? -17.136 -23.542 -0.520 1.00 84.69 425 VAL A CA 1
ATOM 3506 C C . VAL A 1 425 ? -16.030 -24.527 -0.859 1.00 84.69 425 VAL A C 1
ATOM 3508 O O . VAL A 1 425 ? -15.600 -24.551 -2.008 1.00 84.69 425 VAL A O 1
ATOM 3511 N N . GLY A 1 426 ? -15.637 -25.400 0.075 1.00 83.00 426 GLY A N 1
ATOM 3512 C CA . GLY A 1 426 ? -14.601 -26.406 -0.176 1.00 83.00 426 GLY A CA 1
ATOM 3513 C C . GLY A 1 426 ? -14.905 -27.291 -1.392 1.00 83.00 426 GLY A C 1
ATOM 3514 O O . GLY A 1 426 ? -14.039 -27.504 -2.235 1.00 83.00 426 GLY A O 1
ATOM 3515 N N . LYS A 1 427 ? -16.157 -27.744 -1.549 1.00 85.88 427 LYS A N 1
ATOM 3516 C CA . LYS A 1 427 ? -16.578 -28.537 -2.721 1.00 85.88 427 LYS A CA 1
ATOM 3517 C C . LYS A 1 427 ? -16.508 -27.749 -4.027 1.00 85.88 427 LYS A C 1
ATOM 3519 O O . LYS A 1 427 ? -16.071 -28.280 -5.043 1.00 85.88 427 LYS A O 1
ATOM 3524 N N . LYS A 1 428 ? -16.970 -26.496 -4.027 1.00 89.50 428 LYS A N 1
ATOM 3525 C CA . LYS A 1 428 ? -16.916 -25.654 -5.227 1.00 89.50 428 LYS A CA 1
ATOM 3526 C C . LYS A 1 428 ? -15.474 -25.309 -5.596 1.00 89.50 428 LYS A C 1
ATOM 3528 O O . LYS A 1 428 ? -15.166 -25.300 -6.784 1.00 89.50 428 LYS A O 1
ATOM 3533 N N . LEU A 1 429 ? -14.602 -25.088 -4.611 1.00 86.69 429 LEU A N 1
ATOM 3534 C CA . LEU A 1 429 ? -13.185 -24.814 -4.835 1.00 86.69 429 LEU A CA 1
ATOM 3535 C C . LEU A 1 429 ? -12.460 -25.977 -5.507 1.00 86.69 429 LEU A C 1
ATOM 3537 O O . LEU A 1 429 ? -11.741 -25.716 -6.457 1.00 86.69 429 LEU A O 1
ATOM 3541 N N . GLN A 1 430 ? -12.733 -27.234 -5.147 1.00 85.50 430 GLN A N 1
ATOM 3542 C CA . GLN A 1 430 ? -12.113 -28.399 -5.806 1.00 85.50 430 GLN A CA 1
ATOM 3543 C C . GLN A 1 430 ? -12.298 -28.407 -7.333 1.00 85.50 430 GLN A C 1
ATOM 3545 O O . GLN A 1 430 ? -11.377 -28.728 -8.084 1.00 85.50 430 GLN A O 1
ATOM 3550 N N . ASN A 1 431 ? -13.481 -28.017 -7.818 1.00 85.62 431 ASN A N 1
ATOM 3551 C CA . ASN A 1 431 ? -13.730 -27.920 -9.260 1.00 85.62 431 ASN A CA 1
ATOM 3552 C C . ASN A 1 431 ? -12.922 -26.779 -9.897 1.00 85.62 431 ASN A C 1
ATOM 3554 O O . ASN A 1 431 ? -12.396 -26.918 -10.999 1.00 85.62 431 ASN A O 1
ATOM 3558 N N . VAL A 1 432 ? -12.815 -25.653 -9.192 1.00 89.00 432 VAL A N 1
ATOM 3559 C CA . VAL A 1 432 ? -12.061 -24.477 -9.641 1.00 89.00 432 VAL A CA 1
ATOM 3560 C C . VAL A 1 432 ? -10.553 -24.745 -9.623 1.00 89.00 432 VAL A C 1
ATOM 3562 O O . VAL A 1 432 ? -9.863 -24.324 -10.545 1.00 89.00 432 VAL A O 1
ATOM 3565 N N . GLU A 1 433 ? -10.054 -25.490 -8.635 1.00 85.38 433 GLU A N 1
ATOM 3566 C CA . GLU A 1 433 ? -8.671 -25.973 -8.550 1.00 85.38 433 GLU A CA 1
ATOM 3567 C C . GLU A 1 433 ? -8.334 -26.851 -9.756 1.00 85.38 433 GLU A C 1
ATOM 3569 O O . GLU A 1 433 ? -7.340 -26.604 -10.428 1.00 85.38 433 GLU A O 1
ATOM 3574 N N . ALA A 1 434 ? -9.195 -27.812 -10.110 1.00 87.19 434 ALA A N 1
ATOM 3575 C CA . ALA A 1 434 ? -8.974 -28.665 -11.278 1.00 87.19 434 ALA A CA 1
ATOM 3576 C C . ALA A 1 434 ? -8.919 -27.865 -12.595 1.00 87.19 434 ALA A C 1
ATOM 3578 O O . ALA A 1 434 ? -8.044 -28.098 -13.435 1.00 87.19 434 ALA A O 1
ATOM 3579 N N . GLU A 1 435 ? -9.826 -26.897 -12.776 1.00 89.81 435 GLU A N 1
ATOM 3580 C CA . GLU A 1 435 ? -9.793 -25.982 -13.925 1.00 89.81 435 GLU A CA 1
ATOM 3581 C C . GLU A 1 435 ? -8.509 -25.147 -13.948 1.00 89.81 435 GLU A C 1
ATOM 3583 O O . GLU A 1 435 ? -7.894 -24.988 -15.008 1.00 89.81 435 GLU A O 1
ATOM 3588 N N . TYR A 1 436 ? -8.091 -24.644 -12.784 1.00 86.75 436 TYR A N 1
ATOM 3589 C CA . TYR A 1 436 ? -6.863 -23.880 -12.640 1.00 86.75 436 TYR A CA 1
ATOM 3590 C C . TYR A 1 436 ? -5.637 -24.714 -13.015 1.00 86.75 436 TYR A C 1
ATOM 3592 O O . TYR A 1 436 ? -4.849 -24.295 -13.861 1.00 86.75 436 TYR A O 1
ATOM 3600 N N . THR A 1 437 ? -5.487 -25.908 -12.436 1.00 84.88 437 THR A N 1
ATOM 3601 C CA . THR A 1 437 ? -4.369 -26.817 -12.711 1.00 84.88 437 THR A CA 1
ATOM 3602 C C . THR A 1 437 ? -4.290 -27.146 -14.197 1.00 84.88 437 THR A C 1
ATOM 3604 O O . THR A 1 437 ? -3.203 -27.137 -14.770 1.00 84.88 437 THR A O 1
ATOM 3607 N N . ASN A 1 438 ? -5.427 -27.375 -14.858 1.00 89.25 438 ASN A N 1
ATOM 3608 C CA . ASN A 1 438 ? -5.448 -27.618 -16.297 1.00 89.25 438 ASN A CA 1
ATOM 3609 C C . ASN A 1 438 ? -4.967 -26.399 -17.106 1.00 89.25 438 ASN A C 1
ATOM 3611 O O . ASN A 1 438 ? -4.099 -26.547 -17.965 1.00 89.25 438 ASN A O 1
ATOM 3615 N N . ALA A 1 439 ? -5.479 -25.197 -16.821 1.00 87.69 439 ALA A N 1
ATOM 3616 C CA . ALA A 1 439 ? -5.038 -23.975 -17.499 1.00 87.69 439 ALA A CA 1
ATOM 3617 C C . ALA A 1 439 ? -3.550 -23.676 -17.234 1.00 87.69 439 ALA A C 1
ATOM 3619 O O . ALA A 1 439 ? -2.820 -23.305 -18.153 1.00 87.69 439 ALA A O 1
ATOM 3620 N N . LYS A 1 440 ? -3.073 -23.910 -16.004 1.00 83.19 440 LYS A N 1
ATOM 3621 C CA . LYS A 1 440 ? -1.665 -23.750 -15.625 1.00 83.19 440 LYS A CA 1
ATOM 3622 C C . LYS A 1 440 ? -0.782 -24.731 -16.390 1.00 83.19 440 LYS A C 1
ATOM 3624 O O . LYS A 1 440 ? 0.210 -24.313 -16.969 1.00 83.19 440 LYS A O 1
ATOM 3629 N N . ASN A 1 441 ? -1.173 -26.001 -16.480 1.00 85.12 441 ASN A N 1
ATOM 3630 C CA . ASN A 1 441 ? -0.433 -27.004 -17.246 1.00 85.12 441 ASN A CA 1
ATOM 3631 C C . ASN A 1 441 ? -0.359 -26.652 -18.739 1.00 85.12 441 ASN A C 1
ATOM 3633 O O . ASN A 1 441 ? 0.687 -26.836 -19.358 1.00 85.12 441 ASN A O 1
ATOM 3637 N N . GLN A 1 442 ? -1.438 -26.114 -19.318 1.00 87.44 442 GLN A N 1
ATOM 3638 C CA . GLN A 1 442 ? -1.431 -25.622 -20.699 1.00 87.44 442 GLN A CA 1
ATOM 3639 C C . GLN A 1 442 ? -0.480 -24.432 -20.872 1.00 87.44 442 GLN A C 1
ATOM 3641 O O . GLN A 1 442 ? 0.281 -24.396 -21.836 1.00 87.44 442 GLN A O 1
ATOM 3646 N N . PHE A 1 443 ? -0.481 -23.492 -19.923 1.00 82.06 443 PHE A N 1
ATOM 3647 C CA . PHE A 1 443 ? 0.434 -22.352 -19.928 1.00 82.06 443 PHE A CA 1
ATOM 3648 C C . PHE A 1 443 ? 1.895 -22.809 -19.821 1.00 82.06 443 PHE A C 1
ATOM 3650 O O . PHE A 1 443 ? 2.720 -22.443 -20.658 1.00 82.06 443 PHE A O 1
ATOM 3657 N N . SER A 1 444 ? 2.206 -23.685 -18.863 1.00 75.81 444 SER A N 1
ATOM 3658 C CA . SER A 1 444 ? 3.538 -24.270 -18.698 1.00 75.81 444 SER A CA 1
ATOM 3659 C C . SER A 1 444 ? 3.988 -25.035 -19.945 1.00 75.81 444 SER A C 1
ATOM 3661 O O . SER A 1 444 ? 5.136 -24.898 -20.347 1.00 75.81 444 SER A O 1
ATOM 3663 N N . ALA A 1 445 ? 3.105 -25.782 -20.615 1.00 81.12 445 ALA A N 1
ATOM 3664 C CA . ALA A 1 445 ? 3.455 -26.509 -21.838 1.00 81.12 445 ALA A CA 1
ATOM 3665 C C . ALA A 1 445 ? 3.830 -25.587 -23.013 1.00 81.12 445 ALA A C 1
ATOM 3667 O O . ALA A 1 445 ? 4.681 -25.949 -23.824 1.00 81.12 445 ALA A O 1
ATOM 3668 N N . LEU A 1 446 ? 3.221 -24.400 -23.106 1.00 75.12 446 LEU A N 1
ATOM 3669 C CA . LEU A 1 446 ? 3.591 -23.394 -24.106 1.00 75.12 446 LEU A CA 1
ATOM 3670 C C . LEU A 1 446 ? 4.933 -22.725 -23.780 1.00 75.12 446 LEU A C 1
ATOM 3672 O O . LEU A 1 446 ? 5.695 -22.397 -24.692 1.00 75.12 446 LEU A O 1
ATOM 3676 N N . TYR A 1 447 ? 5.214 -22.537 -22.489 1.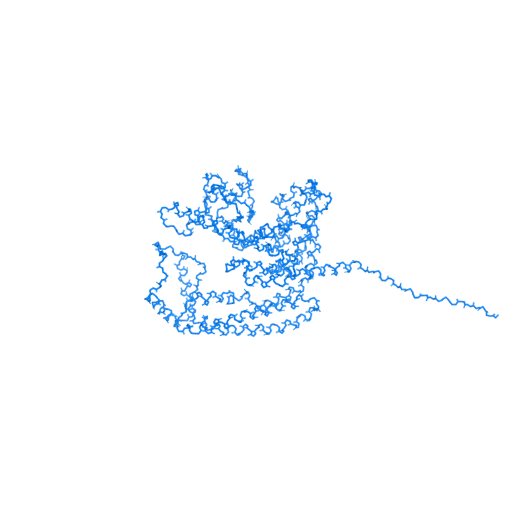00 67.88 447 TYR A N 1
ATOM 3677 C CA . TYR A 1 447 ? 6.335 -21.740 -21.997 1.00 67.88 447 TYR A CA 1
ATOM 3678 C C . TYR A 1 447 ? 7.623 -22.538 -21.739 1.00 67.88 447 TYR A C 1
ATOM 3680 O O . TYR A 1 447 ? 8.712 -22.040 -22.006 1.00 67.88 447 TYR A O 1
ATOM 3688 N N . GLU A 1 448 ? 7.550 -23.778 -21.251 1.00 68.31 448 GLU A N 1
ATOM 3689 C CA . GLU A 1 448 ? 8.731 -24.612 -20.955 1.00 68.31 448 GLU A CA 1
ATOM 3690 C C . GLU A 1 448 ? 9.703 -24.759 -22.148 1.00 68.31 448 GLU A C 1
ATOM 3692 O O . GLU A 1 448 ? 10.914 -24.652 -21.944 1.00 68.31 448 GLU A O 1
ATOM 3697 N N . PRO A 1 449 ? 9.246 -24.894 -23.411 1.00 67.38 449 PRO A N 1
ATOM 3698 C CA . PRO A 1 449 ? 10.142 -24.868 -24.569 1.00 67.38 449 PRO A CA 1
ATOM 3699 C C . PRO A 1 449 ? 10.874 -23.531 -24.772 1.00 67.38 449 PRO A C 1
ATOM 3701 O O . PRO A 1 449 ? 11.998 -23.532 -25.268 1.00 67.38 449 PRO A O 1
ATOM 3704 N N . LEU A 1 450 ? 10.259 -22.404 -24.393 1.00 61.59 450 LEU A N 1
ATOM 3705 C CA . LEU A 1 450 ? 10.877 -21.072 -24.445 1.00 61.59 450 LEU A CA 1
ATOM 3706 C C . LEU A 1 450 ? 11.883 -20.873 -23.311 1.00 61.59 450 LEU A C 1
ATOM 3708 O O . LEU A 1 450 ? 12.897 -20.223 -23.505 1.00 61.59 450 LEU A O 1
ATOM 3712 N N . LYS A 1 451 ? 11.636 -21.469 -22.144 1.00 56.81 451 LYS A N 1
ATOM 3713 C CA . LYS A 1 451 ? 12.565 -21.454 -21.007 1.00 56.81 451 LYS A CA 1
ATOM 3714 C C . LYS A 1 451 ? 13.793 -22.335 -21.235 1.00 56.81 451 LYS A C 1
ATOM 3716 O O . LYS A 1 451 ? 14.872 -22.003 -20.768 1.00 56.81 451 LYS A O 1
ATOM 3721 N N . LYS A 1 452 ? 13.615 -23.477 -21.906 1.00 53.38 452 LYS A N 1
ATOM 3722 C CA . LYS A 1 452 ? 14.684 -24.453 -22.157 1.00 53.38 452 LYS A CA 1
ATOM 3723 C C . LYS A 1 452 ? 15.597 -24.065 -23.323 1.00 53.38 452 LYS A C 1
ATOM 3725 O O . LYS A 1 452 ? 16.749 -24.477 -23.322 1.00 53.38 452 LYS A O 1
ATOM 3730 N N . ASN A 1 453 ? 15.070 -23.338 -24.312 1.00 46.22 453 ASN A N 1
ATOM 3731 C CA . ASN A 1 453 ? 15.806 -23.010 -25.539 1.00 46.22 453 ASN A CA 1
ATOM 3732 C C . ASN A 1 453 ? 15.826 -21.511 -25.890 1.00 46.22 453 ASN A C 1
ATOM 3734 O O . ASN A 1 453 ? 16.421 -21.111 -26.888 1.00 46.22 453 ASN A O 1
ATOM 3738 N N . GLY A 1 454 ? 15.144 -20.670 -25.117 1.00 45.94 454 GLY A N 1
ATOM 3739 C CA . GLY A 1 454 ? 15.432 -19.247 -25.114 1.00 45.94 454 GLY A CA 1
ATOM 3740 C C . GLY A 1 454 ? 16.706 -19.064 -24.318 1.00 45.94 454 GLY A C 1
ATOM 3741 O O . GLY A 1 454 ? 16.793 -19.547 -23.192 1.00 45.94 454 GLY A O 1
ATOM 3742 N N . ILE A 1 455 ? 17.681 -18.362 -24.885 1.00 44.50 455 ILE A N 1
ATOM 3743 C CA . ILE A 1 455 ? 18.747 -17.795 -24.073 1.00 44.50 455 ILE A CA 1
ATOM 3744 C C . ILE A 1 455 ? 18.048 -16.746 -23.235 1.00 44.50 455 ILE A C 1
ATOM 3746 O O . ILE A 1 455 ? 17.884 -15.595 -23.629 1.00 44.50 455 ILE A O 1
ATOM 3750 N N . LEU A 1 456 ? 17.573 -17.168 -22.069 1.00 43.25 456 LEU A N 1
ATOM 3751 C CA . LEU A 1 456 ? 17.351 -16.251 -20.984 1.00 43.25 456 LEU A CA 1
ATOM 3752 C C . LEU A 1 456 ? 18.748 -15.746 -20.653 1.00 43.25 456 LEU A C 1
ATOM 3754 O O . LEU A 1 456 ? 19.431 -16.285 -19.788 1.00 43.25 456 LEU A O 1
ATOM 3758 N N . ALA A 1 457 ? 19.188 -14.708 -21.369 1.00 34.31 457 ALA A N 1
ATOM 3759 C CA . ALA A 1 457 ? 20.007 -13.704 -20.742 1.00 34.31 457 ALA A CA 1
ATOM 3760 C C . ALA A 1 457 ? 19.176 -13.317 -19.530 1.00 34.31 457 ALA A C 1
ATOM 3762 O O . ALA A 1 457 ? 18.158 -12.630 -19.644 1.00 34.31 457 ALA A O 1
ATOM 3763 N N . ILE A 1 458 ? 19.517 -13.911 -18.385 1.00 34.38 458 ILE A N 1
ATOM 3764 C CA . ILE A 1 458 ? 19.054 -13.444 -17.100 1.00 34.38 458 ILE A CA 1
ATOM 3765 C C . ILE A 1 458 ? 19.315 -11.955 -17.212 1.00 34.38 458 ILE A C 1
ATOM 3767 O O . ILE A 1 458 ? 20.465 -11.533 -17.332 1.00 34.38 458 ILE A O 1
ATOM 3771 N N . SER A 1 459 ? 18.245 -11.159 -17.274 1.00 30.80 459 SER A N 1
ATOM 3772 C CA . SER A 1 459 ? 18.353 -9.776 -16.870 1.00 30.80 459 SER A CA 1
ATOM 3773 C C . SER A 1 459 ? 19.045 -9.894 -15.527 1.00 30.80 459 SER A C 1
ATOM 3775 O O . SER A 1 459 ? 18.423 -10.425 -14.595 1.00 30.80 459 SER A O 1
ATOM 3777 N N . GLY A 1 460 ? 20.336 -9.545 -15.468 1.00 26.59 460 GLY A N 1
ATOM 3778 C CA . GLY A 1 460 ? 21.044 -9.411 -14.213 1.00 26.59 460 GLY A CA 1
ATOM 3779 C C . GLY A 1 460 ? 20.048 -8.727 -13.301 1.00 26.59 460 GLY A C 1
ATOM 3780 O O . GLY A 1 460 ? 19.454 -7.709 -13.672 1.00 26.59 460 GLY A O 1
ATOM 3781 N N . GLY A 1 461 ? 19.679 -9.404 -12.215 1.00 27.09 461 GLY A N 1
ATOM 3782 C CA . GLY A 1 461 ? 18.823 -8.772 -11.237 1.00 27.09 461 GLY A CA 1
ATOM 3783 C C . GLY A 1 461 ? 19.488 -7.437 -10.938 1.00 27.09 461 GLY A C 1
ATOM 3784 O O . GLY A 1 461 ? 20.645 -7.435 -10.535 1.00 27.09 461 GLY A O 1
ATOM 3785 N N . VAL A 1 462 ? 18.756 -6.345 -11.177 1.00 23.83 462 VAL A N 1
ATOM 3786 C CA . VAL A 1 462 ? 19.219 -4.947 -11.170 1.00 23.83 462 VAL A CA 1
ATOM 3787 C C . VAL A 1 462 ? 19.827 -4.482 -12.511 1.00 23.83 462 VAL A C 1
ATOM 3789 O O . VAL A 1 462 ? 20.786 -5.081 -12.988 1.00 23.83 462 VAL A O 1
ATOM 3792 N N . PRO A 1 463 ? 19.352 -3.359 -13.094 1.00 25.05 463 PRO A N 1
ATOM 3793 C CA . PRO A 1 463 ? 20.156 -2.600 -14.042 1.00 25.05 463 PRO A CA 1
ATOM 3794 C C . PRO A 1 463 ? 21.376 -2.049 -13.292 1.00 25.05 463 PRO A C 1
ATOM 3796 O O . PRO A 1 463 ? 21.346 -0.956 -12.731 1.00 25.05 463 PRO A O 1
ATOM 3799 N N . SER A 1 464 ? 22.445 -2.836 -13.213 1.00 24.03 464 SER A N 1
ATOM 3800 C CA . SER A 1 464 ? 23.783 -2.320 -12.971 1.00 24.03 464 SER A CA 1
ATOM 3801 C C . SER A 1 464 ? 24.233 -1.668 -14.272 1.00 24.03 464 SER A C 1
ATOM 3803 O O . SER A 1 464 ? 24.621 -2.3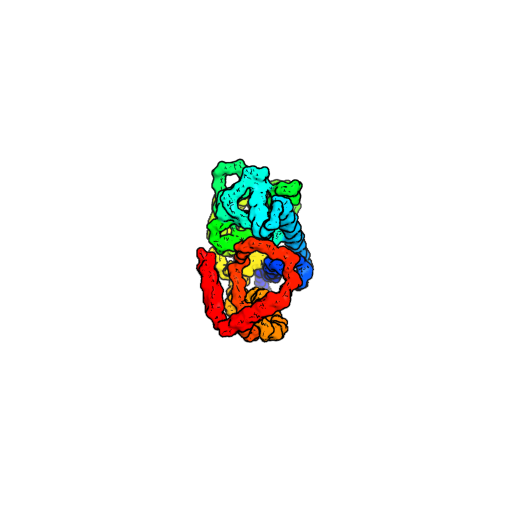21 -15.238 1.00 24.03 464 SER A O 1
ATOM 3805 N N . SER A 1 465 ? 24.112 -0.344 -14.290 1.00 22.58 465 SER A N 1
ATOM 3806 C CA . SER A 1 465 ? 24.808 0.537 -15.215 1.00 22.58 465 SER A CA 1
ATOM 3807 C C . SER A 1 465 ? 26.264 0.096 -15.345 1.00 22.58 465 SER A C 1
ATOM 3809 O O . SER A 1 465 ? 27.014 0.116 -14.367 1.00 22.58 465 SER A O 1
ATOM 3811 N N . TYR A 1 466 ? 26.671 -0.280 -16.550 1.00 23.11 466 TYR A N 1
ATOM 3812 C CA . TYR A 1 466 ? 28.076 -0.237 -16.903 1.00 23.11 466 TYR A CA 1
ATOM 3813 C C . TYR A 1 466 ? 28.458 1.226 -17.122 1.00 23.11 466 TYR A C 1
ATOM 3815 O O . TYR A 1 466 ? 28.063 1.835 -18.112 1.00 23.11 466 TYR A O 1
ATOM 3823 N N . GLU A 1 467 ? 29.231 1.783 -16.192 1.00 27.39 467 GLU A N 1
ATOM 3824 C CA . GLU A 1 467 ? 30.134 2.885 -16.503 1.00 27.39 467 GLU A CA 1
ATOM 3825 C C . GLU A 1 467 ? 31.248 2.326 -17.396 1.00 27.39 467 GLU A C 1
ATOM 3827 O O . GLU A 1 467 ? 32.202 1.704 -16.931 1.00 27.39 467 GLU A O 1
ATOM 3832 N N . TYR A 1 468 ? 31.128 2.543 -18.699 1.00 22.81 468 TYR A N 1
ATOM 3833 C CA . TYR A 1 468 ? 32.296 2.828 -19.518 1.00 22.81 468 TYR A CA 1
ATOM 3834 C C . TYR A 1 468 ? 31.933 4.063 -20.324 1.00 22.81 468 TYR A C 1
ATOM 3836 O O . TYR A 1 468 ? 31.050 4.010 -21.173 1.00 22.81 468 TYR A O 1
ATOM 3844 N N . GLY A 1 469 ? 32.528 5.190 -19.935 1.00 28.75 469 GLY A N 1
ATOM 3845 C CA . GLY A 1 469 ? 32.186 6.505 -20.449 1.00 28.75 469 GLY A CA 1
ATOM 3846 C C . GLY A 1 469 ? 32.192 6.540 -21.969 1.00 28.75 469 GLY A C 1
ATOM 3847 O O . GLY A 1 469 ? 33.237 6.370 -22.580 1.00 28.75 469 GLY A O 1
ATOM 3848 N N . GLU A 1 470 ? 31.010 6.736 -22.536 1.00 25.72 470 GLU A N 1
ATOM 3849 C CA . GLU A 1 470 ? 30.703 7.593 -23.676 1.00 25.72 470 GLU A CA 1
ATOM 3850 C C . GLU A 1 470 ? 29.194 7.493 -23.920 1.00 25.72 470 GLU A C 1
ATOM 3852 O O . GLU A 1 470 ? 28.608 6.410 -23.944 1.00 25.72 470 GLU A O 1
ATOM 3857 N N . GLU A 1 471 ? 28.552 8.650 -24.046 1.00 30.05 471 GLU A N 1
ATOM 3858 C CA . GLU A 1 471 ? 27.173 8.776 -24.492 1.00 30.05 471 GLU A CA 1
ATOM 3859 C C . GLU A 1 471 ? 27.018 8.095 -25.859 1.00 30.05 471 GLU A C 1
ATOM 3861 O O . GLU A 1 471 ? 27.428 8.631 -26.888 1.00 30.05 471 GLU A O 1
ATOM 3866 N N . MET A 1 472 ? 26.354 6.942 -25.905 1.00 27.89 472 MET A N 1
ATOM 3867 C CA . MET A 1 472 ? 25.549 6.618 -27.080 1.00 27.89 472 MET A CA 1
ATOM 3868 C C . MET A 1 472 ? 24.288 7.470 -26.949 1.00 27.89 472 MET A C 1
ATOM 3870 O O . MET A 1 472 ? 23.308 7.053 -26.335 1.00 27.89 472 MET A O 1
ATOM 3874 N N . GLY A 1 473 ? 24.377 8.714 -27.427 1.00 28.91 473 GLY A N 1
ATOM 3875 C CA . GLY A 1 473 ? 23.249 9.638 -27.501 1.00 28.91 473 GLY A CA 1
ATOM 3876 C C . GLY A 1 473 ? 22.076 9.055 -28.290 1.00 28.91 473 GLY A C 1
ATOM 3877 O O . GLY A 1 473 ? 22.193 7.981 -28.877 1.00 28.91 473 GLY A O 1
ATOM 3878 N N . ASP A 1 474 ? 20.963 9.791 -28.307 1.00 31.47 474 ASP A N 1
ATOM 3879 C CA . ASP A 1 474 ? 19.701 9.543 -29.028 1.00 31.47 474 ASP A CA 1
ATOM 3880 C C . ASP A 1 474 ? 19.868 9.222 -30.535 1.00 31.47 474 ASP A C 1
ATOM 3882 O O . ASP A 1 474 ? 19.462 9.960 -31.432 1.00 31.47 474 ASP A O 1
ATOM 3886 N N . GLY A 1 475 ? 20.479 8.080 -30.830 1.00 30.83 475 GLY A N 1
ATOM 3887 C CA . GLY A 1 475 ? 21.045 7.727 -32.123 1.00 30.83 475 GLY A CA 1
ATOM 3888 C C . GLY A 1 475 ? 21.209 6.219 -32.290 1.00 30.83 475 GLY A C 1
ATOM 3889 O O . GLY A 1 475 ? 22.147 5.773 -32.937 1.00 30.83 475 GLY A O 1
ATOM 3890 N N . MET A 1 476 ? 20.301 5.419 -31.730 1.00 34.84 476 MET A N 1
ATOM 3891 C CA . MET A 1 476 ? 20.090 4.027 -32.148 1.00 34.84 476 MET A CA 1
ATOM 3892 C C .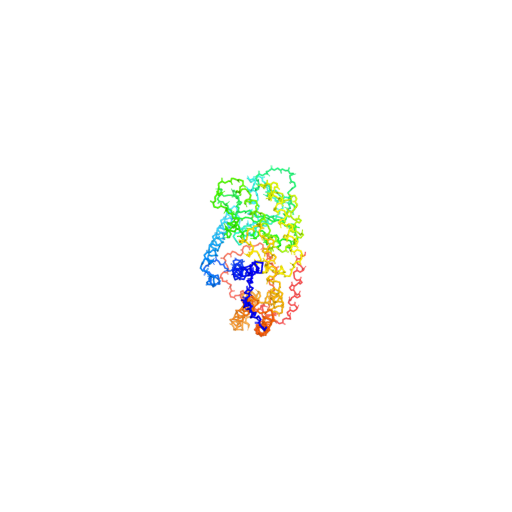 MET A 1 476 ? 18.595 3.738 -32.328 1.00 34.84 476 MET A C 1
ATOM 3894 O O . MET A 1 476 ? 18.064 2.753 -31.839 1.00 34.84 476 MET A O 1
ATOM 3898 N N . ASN A 1 477 ? 17.910 4.606 -33.077 1.00 36.34 477 ASN A N 1
ATOM 3899 C CA . ASN A 1 477 ? 16.618 4.259 -33.686 1.00 36.34 477 ASN A CA 1
ATOM 3900 C C . ASN A 1 477 ? 16.771 3.507 -35.022 1.00 36.34 477 ASN A C 1
ATOM 3902 O O . ASN A 1 477 ? 15.780 3.248 -35.690 1.00 36.34 477 ASN A O 1
ATOM 3906 N N . ASP A 1 478 ? 17.994 3.117 -35.382 1.00 42.28 478 ASP A N 1
ATOM 3907 C CA . ASP A 1 478 ? 18.266 2.111 -36.404 1.00 42.28 478 ASP A CA 1
ATOM 3908 C C . ASP A 1 478 ? 19.410 1.230 -35.883 1.00 42.28 478 ASP A C 1
ATOM 3910 O O . ASP A 1 478 ? 20.586 1.593 -35.979 1.00 42.28 478 ASP A O 1
ATOM 3914 N N . GLU A 1 479 ? 19.089 0.065 -35.306 1.00 47.28 479 GLU A N 1
ATOM 3915 C CA . GLU A 1 479 ? 20.068 -1.023 -35.242 1.00 47.28 479 GLU A CA 1
ATOM 3916 C C . GLU A 1 479 ? 20.574 -1.227 -36.675 1.00 47.28 479 GLU A C 1
ATOM 3918 O O . GLU A 1 479 ? 19.820 -1.655 -37.551 1.00 47.28 479 GLU A O 1
ATOM 3923 N N . SER A 1 480 ? 21.835 -0.881 -36.964 1.00 52.31 480 SER A N 1
ATOM 3924 C CA . SER A 1 480 ? 22.382 -1.174 -38.290 1.00 52.31 480 SER A CA 1
ATOM 3925 C C . SER A 1 480 ? 22.191 -2.672 -38.547 1.00 52.31 480 SER A C 1
ATOM 3927 O O . SER A 1 480 ? 22.484 -3.480 -37.665 1.00 52.31 480 SER A O 1
ATOM 3929 N N . ALA A 1 481 ? 21.713 -3.062 -39.733 1.00 57.94 481 ALA A N 1
ATOM 3930 C CA . ALA A 1 481 ? 21.425 -4.465 -40.063 1.00 57.94 481 ALA A CA 1
ATOM 3931 C C . ALA A 1 481 ? 22.591 -5.421 -39.727 1.00 57.94 481 ALA A C 1
ATOM 3933 O O . ALA A 1 481 ? 22.387 -6.602 -39.454 1.00 57.94 481 ALA A O 1
ATOM 3934 N N . TYR A 1 482 ? 23.817 -4.893 -39.702 1.00 53.22 482 TYR A N 1
ATOM 3935 C CA . TYR A 1 482 ? 25.016 -5.573 -39.232 1.00 53.22 482 TYR A CA 1
ATOM 3936 C C . TYR A 1 482 ? 24.974 -5.950 -37.739 1.00 53.22 482 TYR A C 1
ATOM 3938 O O . TYR A 1 482 ? 25.239 -7.101 -37.408 1.00 53.22 482 TYR A O 1
ATOM 3946 N N . LEU A 1 483 ? 24.608 -5.031 -36.839 1.00 52.38 483 LEU A N 1
ATOM 3947 C CA . LEU A 1 483 ? 24.503 -5.299 -35.397 1.00 52.38 483 LEU A CA 1
ATOM 3948 C C . LEU A 1 483 ? 23.387 -6.299 -35.086 1.00 52.38 483 LEU A C 1
ATOM 3950 O O . LEU A 1 483 ? 23.611 -7.230 -34.315 1.00 52.38 483 LEU A O 1
ATOM 3954 N N . THR A 1 484 ? 22.237 -6.178 -35.754 1.00 59.19 484 THR A N 1
ATOM 3955 C CA . THR A 1 484 ? 21.157 -7.172 -35.671 1.00 59.19 484 THR A CA 1
ATOM 3956 C C . THR A 1 484 ? 21.643 -8.550 -36.130 1.00 59.19 484 THR A C 1
ATOM 3958 O O . THR A 1 484 ? 21.393 -9.541 -35.454 1.00 59.19 484 THR A O 1
ATOM 3961 N N . THR A 1 485 ? 22.408 -8.622 -37.228 1.00 66.25 485 THR A N 1
ATOM 3962 C CA . THR A 1 485 ? 22.978 -9.884 -37.739 1.00 66.25 485 THR A CA 1
ATOM 3963 C C . THR A 1 485 ? 23.987 -10.500 -36.764 1.00 66.25 485 THR A C 1
ATOM 3965 O O . THR A 1 485 ? 23.992 -11.716 -36.566 1.00 66.25 485 THR A O 1
ATOM 3968 N N . VAL A 1 486 ? 24.840 -9.681 -36.139 1.00 62.09 486 VAL A N 1
ATOM 3969 C CA . VAL A 1 486 ? 25.813 -10.138 -35.133 1.00 62.09 486 VAL A CA 1
ATOM 3970 C C . VAL A 1 486 ? 25.100 -10.656 -33.883 1.00 62.09 486 VAL A C 1
ATOM 3972 O O . VAL A 1 486 ? 25.428 -11.751 -33.428 1.00 62.09 486 VAL A O 1
ATOM 3975 N N . ARG A 1 487 ? 24.097 -9.930 -33.366 1.00 63.72 487 ARG A N 1
ATOM 3976 C CA . ARG A 1 487 ? 23.260 -10.390 -32.244 1.00 63.72 487 ARG A CA 1
ATOM 3977 C C . ARG A 1 487 ? 22.583 -11.718 -32.573 1.00 63.72 487 ARG A C 1
ATOM 3979 O O . ARG A 1 487 ? 22.719 -12.673 -31.817 1.00 63.72 487 ARG A O 1
ATOM 3986 N N . ASP A 1 488 ? 21.905 -11.792 -33.714 1.00 64.06 488 ASP A N 1
ATOM 3987 C CA . ASP A 1 488 ? 21.177 -12.985 -34.149 1.00 64.06 488 ASP A CA 1
ATOM 3988 C C . ASP A 1 488 ? 22.113 -14.204 -34.269 1.00 64.06 488 ASP A C 1
ATOM 3990 O O . ASP A 1 488 ? 21.773 -15.291 -33.804 1.00 64.06 488 ASP A O 1
ATOM 3994 N N . SER A 1 489 ? 23.331 -14.011 -34.789 1.00 67.25 489 SER A N 1
ATOM 3995 C CA . SER A 1 489 ? 24.349 -15.069 -34.891 1.00 67.25 489 SER A CA 1
ATOM 3996 C C . SER A 1 489 ? 24.879 -15.526 -33.525 1.00 67.25 489 SER A C 1
ATOM 3998 O O . SER A 1 489 ? 25.151 -16.711 -33.331 1.00 67.25 489 SER A O 1
ATOM 4000 N N . LEU A 1 490 ? 25.033 -14.604 -32.566 1.00 61.41 490 LEU A N 1
ATOM 4001 C CA . LEU A 1 490 ? 25.434 -14.929 -31.193 1.00 61.41 490 LEU A CA 1
ATOM 4002 C C . LEU A 1 490 ? 24.345 -15.728 -30.472 1.00 61.41 490 LEU A C 1
ATOM 4004 O O . LEU A 1 490 ? 24.654 -16.731 -29.830 1.00 61.41 490 LEU A O 1
ATOM 4008 N N . LEU A 1 491 ? 23.081 -15.327 -30.621 1.00 62.75 491 LEU A N 1
ATOM 4009 C CA . LEU A 1 491 ? 21.943 -16.056 -30.065 1.00 62.75 491 LEU A CA 1
ATOM 4010 C C . LEU A 1 491 ? 21.823 -17.458 -30.686 1.00 62.75 491 LEU A C 1
ATOM 4012 O O . LEU A 1 491 ? 21.590 -18.431 -29.980 1.00 62.75 491 LEU A O 1
ATOM 4016 N N . GLU A 1 492 ? 22.041 -17.615 -31.992 1.00 69.31 492 GLU A N 1
ATOM 4017 C CA . GLU A 1 492 ? 22.055 -18.946 -32.616 1.00 69.31 492 GLU A CA 1
ATOM 4018 C C . GLU A 1 492 ? 23.201 -19.835 -32.120 1.00 69.31 492 GLU A C 1
ATOM 4020 O O . GLU A 1 492 ? 23.003 -21.033 -31.921 1.00 69.31 492 GLU A O 1
ATOM 4025 N N . ALA A 1 493 ? 24.387 -19.267 -31.892 1.00 67.31 493 ALA A N 1
ATOM 4026 C CA . ALA A 1 493 ? 25.529 -20.016 -31.374 1.00 67.31 493 ALA A CA 1
ATOM 4027 C C . ALA A 1 493 ? 25.319 -20.474 -29.920 1.00 67.31 493 ALA A C 1
ATOM 4029 O O . ALA A 1 493 ? 25.730 -21.574 -29.550 1.00 67.31 493 ALA A O 1
ATOM 4030 N N . LEU A 1 494 ? 24.674 -19.638 -29.105 1.00 60.44 494 LEU A N 1
ATOM 4031 C CA . LEU A 1 494 ? 24.413 -19.899 -27.689 1.00 60.44 494 LEU A CA 1
ATOM 4032 C C . LEU A 1 494 ? 23.277 -20.911 -27.459 1.00 60.44 494 LEU A C 1
ATOM 4034 O O . LEU A 1 494 ? 23.303 -21.627 -26.466 1.00 60.44 494 LEU A O 1
ATOM 4038 N N . ASP A 1 495 ? 22.328 -21.039 -28.387 1.00 62.09 495 ASP A N 1
ATOM 4039 C CA . ASP A 1 495 ? 21.236 -22.023 -28.306 1.00 62.09 495 ASP A CA 1
ATOM 4040 C C . ASP A 1 495 ? 21.722 -23.490 -28.333 1.00 62.09 495 ASP A C 1
ATOM 4042 O O . ASP A 1 495 ? 21.018 -24.389 -27.878 1.00 62.09 495 ASP A O 1
ATOM 4046 N N . GLY A 1 496 ? 22.946 -23.742 -28.810 1.00 61.97 496 GLY A N 1
ATOM 4047 C CA . GLY A 1 496 ? 23.568 -25.069 -28.781 1.00 61.97 496 GLY A CA 1
ATOM 4048 C C . GLY A 1 496 ? 24.084 -25.522 -27.407 1.00 61.97 496 GLY A C 1
ATOM 4049 O O . GLY A 1 496 ? 24.511 -26.672 -27.289 1.00 61.97 496 GLY A O 1
ATOM 4050 N N . TYR A 1 497 ? 24.071 -24.650 -26.394 1.00 60.03 497 TYR A N 1
ATOM 4051 C CA . TYR A 1 497 ? 24.565 -24.927 -25.041 1.00 60.03 497 TYR A CA 1
ATOM 4052 C C . TYR A 1 497 ? 23.426 -25.306 -24.092 1.00 60.03 497 TYR A C 1
ATOM 4054 O O . TYR A 1 497 ? 22.283 -24.881 -24.265 1.00 60.03 497 TYR A O 1
ATOM 4062 N N . ALA A 1 498 ? 23.722 -26.110 -23.069 1.00 62.06 498 ALA A N 1
ATOM 4063 C CA . ALA A 1 498 ? 22.714 -26.449 -22.072 1.00 62.06 498 ALA A CA 1
ATOM 4064 C C . ALA A 1 498 ? 22.432 -25.234 -21.162 1.00 62.06 498 ALA A C 1
ATOM 4066 O O . ALA A 1 498 ? 23.346 -24.491 -20.804 1.00 62.06 498 ALA A O 1
ATOM 4067 N N . GLN A 1 499 ? 21.167 -25.005 -20.787 1.00 56.03 499 GLN A N 1
ATOM 4068 C CA . GLN A 1 499 ? 20.773 -23.812 -20.018 1.00 56.03 499 GLN A CA 1
ATOM 4069 C C . GLN A 1 499 ? 21.514 -23.701 -18.674 1.00 56.03 499 GLN A C 1
ATOM 4071 O O . GLN A 1 499 ? 21.842 -22.604 -18.244 1.00 56.03 499 GLN A O 1
ATOM 4076 N N . ASP A 1 500 ? 21.839 -24.822 -18.036 1.00 54.91 500 ASP A N 1
ATOM 4077 C CA . ASP A 1 500 ? 22.648 -24.880 -16.817 1.00 54.91 500 ASP A CA 1
ATOM 4078 C C . ASP A 1 500 ? 24.104 -24.432 -17.034 1.00 54.91 500 ASP A C 1
ATOM 4080 O O . ASP A 1 500 ? 24.701 -23.846 -16.131 1.00 54.91 500 ASP A O 1
ATOM 4084 N N . GLU A 1 501 ? 24.665 -24.628 -18.230 1.00 59.62 501 GLU A N 1
ATOM 4085 C CA . GLU A 1 501 ? 25.979 -24.094 -18.614 1.00 59.62 501 GLU A CA 1
ATOM 4086 C C . GLU A 1 501 ? 25.914 -22.580 -18.856 1.00 59.62 501 GLU A C 1
ATOM 4088 O O . GLU A 1 501 ? 26.806 -21.847 -18.426 1.00 59.62 501 GLU A O 1
ATOM 4093 N N . ILE A 1 502 ? 24.834 -22.100 -19.480 1.00 56.22 502 ILE A N 1
ATOM 4094 C CA . ILE A 1 502 ? 24.572 -20.667 -19.689 1.00 56.22 502 ILE A CA 1
ATOM 4095 C C . ILE A 1 502 ? 24.385 -19.961 -18.336 1.00 56.22 502 ILE A C 1
ATOM 4097 O O . ILE A 1 502 ? 25.037 -18.949 -18.070 1.00 56.22 502 ILE A O 1
ATOM 4101 N N . ASP A 1 503 ? 23.569 -20.528 -17.445 1.00 50.66 503 ASP A N 1
ATOM 4102 C CA . ASP A 1 503 ? 23.320 -20.018 -16.093 1.00 50.66 503 ASP A CA 1
ATOM 4103 C C . ASP A 1 503 ? 24.600 -20.040 -15.240 1.00 50.66 503 ASP A C 1
ATOM 4105 O O . ASP A 1 503 ? 24.860 -19.108 -14.469 1.00 50.66 503 ASP A O 1
ATOM 4109 N N . PHE A 1 504 ? 25.435 -21.078 -15.390 1.00 54.94 504 PHE A N 1
ATOM 4110 C CA . PHE A 1 504 ? 26.744 -21.170 -14.743 1.00 54.94 504 PHE A CA 1
ATOM 4111 C C . PHE A 1 504 ? 27.700 -20.081 -15.237 1.00 54.94 504 PHE A C 1
ATOM 4113 O O . PHE A 1 504 ? 28.323 -19.414 -14.412 1.00 54.94 504 PHE A O 1
ATOM 4120 N N . ILE A 1 505 ? 27.795 -19.861 -16.554 1.00 53.03 505 ILE A N 1
ATOM 4121 C CA . ILE A 1 505 ? 28.628 -18.803 -17.146 1.00 53.03 505 ILE A CA 1
ATOM 4122 C C . ILE A 1 505 ? 28.134 -17.427 -16.694 1.00 53.03 505 ILE A C 1
ATOM 4124 O O . ILE A 1 505 ? 28.944 -16.612 -16.257 1.00 53.03 505 ILE A O 1
ATOM 4128 N N . SER A 1 506 ? 26.821 -17.184 -16.713 1.00 48.31 506 SER A N 1
ATOM 4129 C CA . SER A 1 506 ? 26.220 -15.941 -16.216 1.00 48.31 506 SER A CA 1
ATOM 4130 C C . SER A 1 506 ? 26.569 -15.708 -14.743 1.00 48.31 506 SER A C 1
ATOM 4132 O O . SER A 1 506 ? 27.066 -14.646 -14.374 1.00 48.31 506 SER A O 1
ATOM 4134 N N . SER A 1 507 ? 26.398 -16.735 -13.906 1.00 44.69 507 SER A N 1
ATOM 4135 C CA . SER A 1 507 ? 26.719 -16.681 -12.475 1.00 44.69 507 SER A CA 1
ATOM 4136 C C . SER A 1 507 ? 28.217 -16.501 -12.206 1.00 44.69 507 SER A C 1
ATOM 4138 O O . SER A 1 507 ? 28.597 -15.864 -11.224 1.00 44.69 507 SER A O 1
ATOM 4140 N N . TYR A 1 508 ? 29.082 -17.077 -13.045 1.00 43.41 508 TYR A N 1
ATOM 4141 C CA . TYR A 1 508 ? 30.533 -16.928 -12.960 1.00 43.41 508 TYR A CA 1
ATOM 4142 C C . TYR A 1 508 ? 30.959 -15.507 -13.338 1.00 43.41 508 TYR A C 1
ATOM 4144 O O . TYR A 1 508 ? 31.716 -14.889 -12.591 1.00 43.41 508 TYR A O 1
ATOM 4152 N N . CYS A 1 509 ? 30.409 -14.965 -14.428 1.00 44.66 509 CYS A N 1
ATOM 4153 C CA . CYS A 1 509 ? 30.623 -13.587 -14.863 1.00 44.66 509 CYS A CA 1
ATOM 4154 C C . CYS A 1 509 ? 30.203 -12.579 -13.785 1.00 44.66 509 CYS A C 1
ATOM 4156 O O . CYS A 1 509 ? 30.960 -11.649 -13.507 1.00 44.66 509 CYS A O 1
ATOM 4158 N N . ASP A 1 510 ? 29.070 -12.799 -13.116 1.00 38.69 510 ASP A N 1
ATOM 4159 C CA . ASP A 1 510 ? 28.614 -11.938 -12.019 1.00 38.69 510 ASP A CA 1
ATOM 4160 C C . ASP A 1 510 ? 29.491 -12.045 -10.762 1.00 38.69 510 ASP A C 1
ATOM 4162 O O . ASP A 1 510 ? 29.755 -11.037 -10.111 1.00 38.69 510 ASP A O 1
ATOM 4166 N N . ARG A 1 511 ? 30.026 -13.230 -10.438 1.00 36.06 511 ARG A N 1
ATOM 4167 C CA . ARG A 1 511 ? 30.968 -13.402 -9.312 1.00 36.06 511 ARG A CA 1
ATOM 4168 C C . ARG A 1 511 ? 32.367 -12.865 -9.594 1.00 36.06 511 ARG A C 1
ATOM 4170 O O . ARG A 1 511 ? 33.065 -12.494 -8.663 1.00 36.06 511 ARG A O 1
ATOM 4177 N N . SER A 1 512 ? 32.789 -12.818 -10.854 1.00 36.25 512 SER A N 1
ATOM 4178 C CA . SER A 1 512 ? 34.052 -12.181 -11.253 1.00 36.25 512 SER A CA 1
ATOM 4179 C C . SER A 1 512 ? 33.977 -10.647 -11.319 1.00 36.25 512 SER A C 1
ATOM 4181 O O . SER A 1 512 ? 34.980 -10.008 -11.627 1.00 36.25 512 SER A O 1
ATOM 4183 N N . ARG A 1 513 ? 32.797 -10.063 -11.055 1.00 35.62 513 ARG A N 1
ATOM 4184 C CA . ARG A 1 513 ? 32.541 -8.612 -11.010 1.00 35.62 513 ARG A CA 1
ATOM 4185 C C . ARG A 1 513 ? 32.498 -8.031 -9.584 1.00 35.62 513 ARG A C 1
ATOM 4187 O O . ARG A 1 513 ? 32.382 -6.815 -9.455 1.00 35.62 513 ARG A O 1
ATOM 4194 N N . THR A 1 514 ? 32.598 -8.863 -8.543 1.00 30.75 514 THR A N 1
ATOM 4195 C CA . THR A 1 514 ? 32.955 -8.454 -7.165 1.00 30.75 514 THR A CA 1
ATOM 4196 C C . THR A 1 514 ? 34.447 -8.599 -6.953 1.00 30.75 514 THR A C 1
ATOM 4198 O O . THR A 1 514 ? 35.037 -7.709 -6.304 1.00 30.75 514 THR A O 1
#

Mean predicted aligned error: 14.52 Å

Secondary structure (DSSP, 8-state):
--------------------HHHHHHHHHHHHHHHHHHHHHHHHHHHHHHTSTT--STT-HHHHHHHHTS-HHHHHHHHHHHHHHHHHHHHHHHHHHHHHHHHHHHSSS---HHHHHHHHHHHHHHHTTTT----SS-EEEEEETTEEEEEESSHHHHHHHHHHHTT---TT------S-EEEEEEEETTSTT-EEEEEEEEETTS-HHHHHHHHHHHHHHHIIIIIIS-GGGGS---TT-TT-HHHHHHHHHHHHHHHHHHHHHHHT--HHHHHHHHTSGGGHHHHTTS-HHHHHHHHHHHHHHHHHHHH--GGGSSHHHHHHHHHHHTTS-GGGHHHHHHHHHHHHHHHHHHHHHHHHHT-SSS-HHHHSHHHHHHSS---GGGHHHHHHHHHHHHHHHHHHHHHHHHHHHHHT-TTS-HHHHHHHHHHHHHHHHHHHHHHHHHHHHHHHHS------SS-----------S--SS--HHHHHHHHHHHHHHTTS-HHHHHHHHHHHHHTT-

Radius of gyration: 29.06 Å; Cα contacts (8 Å, |Δi|>4): 506; chains: 1; bounding box: 110×64×84 Å

pLDDT: mean 71.51, std 17.34, range [22.58, 92.56]

Nearest PDB structures (foldseek):
  4e18-assembly1_A  TM=2.278E-01  e=3.545E+00  Gallus gallus

Solvent-accessible surface area (backbone atoms only — not comparable to full-atom values): 28962 Å² total; per-residue (Å²): 134,83,84,86,81,81,80,79,82,76,72,82,77,75,76,77,75,70,76,58,66,66,60,58,51,51,52,51,50,49,56,49,54,58,66,44,43,65,56,18,48,49,48,47,51,50,54,57,47,62,69,35,83,88,54,82,56,74,81,39,66,70,55,44,54,59,46,67,78,41,59,69,85,57,29,54,54,52,55,50,21,46,50,36,35,47,54,36,26,55,50,41,54,51,50,50,53,55,50,47,54,50,47,45,71,72,35,97,52,96,67,54,71,68,57,38,36,43,51,47,32,42,50,50,56,10,26,53,59,76,63,78,45,78,64,88,51,62,39,47,56,43,83,50,90,33,30,38,39,37,35,17,56,30,62,70,45,44,44,52,52,56,32,36,73,70,73,45,91,60,93,82,70,85,66,70,91,66,69,45,50,68,39,78,63,46,68,36,52,88,54,88,68,69,45,69,44,33,34,40,42,33,54,49,79,56,55,69,71,54,46,54,38,30,50,45,24,41,49,40,48,46,41,46,59,58,25,54,64,52,55,70,70,40,56,79,72,55,94,89,47,92,80,42,67,67,57,52,37,40,48,53,26,46,45,51,49,42,52,51,52,41,16,41,44,51,48,52,59,48,11,65,53,49,43,55,50,59,71,30,82,84,34,46,72,47,42,69,64,35,52,77,68,53,36,53,49,52,50,55,46,48,54,48,40,18,52,53,40,63,76,54,58,74,47,46,72,44,72,64,41,16,39,32,52,38,54,63,46,48,70,49,34,62,94,48,40,49,66,50,51,52,51,49,46,65,68,34,42,70,37,40,54,52,47,49,50,46,47,67,78,58,45,58,85,80,30,61,65,69,71,40,37,61,57,54,65,76,71,45,63,60,30,69,90,45,51,69,55,48,70,66,40,52,67,55,45,52,52,39,52,53,47,49,54,50,47,51,52,50,44,50,52,47,52,70,35,81,91,47,53,73,70,55,29,54,59,55,40,55,58,48,50,54,54,41,54,51,48,49,52,54,42,47,66,68,42,51,63,48,66,65,57,30,54,69,71,67,72,60,87,63,93,75,76,77,88,68,96,68,86,83,58,105,73,68,93,62,73,51,70,66,58,52,50,52,50,41,52,50,40,52,62,54,54,78,53,57,57,69,57,53,52,47,50,54,54,47,56,58,61,74,72,112